Protein AF-0000000066380392 (afdb_homodimer)

Radius of gyration: 24.19 Å; Cα contacts (8 Å, |Δi|>4): 1155; chains: 2; bounding box: 55×66×69 Å

Foldseek 3Di:
DDLVLLQLLLLQQVQQALCRSCVVVVHDSVVSVVSPVVVCVVVVHHQWDQDPVGIHGDPVNVVVNVVSVVVNLVVVLVCLQPPDPVPPDLEAEEEEADDQCVVVLVVVLCVVCVVRDHYYYHHFFQLVLLVCQLSNVHFKYKDKDKPVQNVVSVVSCVVSQKDKFFQDWFFKKKKAFCPAPCVPDQEAEPVVQAQAAAEFEDHDPPDDPSRGQADDDCPRYVHYHYHHDVVVVLVDRNPGGYMGMHRQPHDPVPHDRMDMHGYDDDIGMTIIMMHHHPDDDDPSRVSSSVSVNVVVVVVVVD/DDLVLLQLLLLQQVQQALCRSCVVVVHDSVVSVVSPVVVCVVVVHHQWDQDPVGIHGDPVNVVVNVVSVVVNLVVVLVCLQPPDPVPPDLEAEEEEADDQCVVVLVVVLCVVCVVRDHYYYHHFFQLVLLVCQLSNVHFKYKDKDKPVQNVVSVVSCVVSQKDKFFQDWFFKKKKAFCPAPCVPDQEAEPVVQAQAAEEFEDHDPPDDPSRGQADDDCPRYVHYHYHHDVVVVLVDRNPGGYMGMDRQPHDPVPHDRMDMHGYDDDIGMTIIMMHHHPDDDDPSRVSSSVSVNVVVVVVVVD

Structure (mmCIF, N/CA/C/O backbone):
data_AF-0000000066380392-model_v1
#
loop_
_entity.id
_entity.type
_entity.pdbx_description
1 polymer 'Regulatory function on capsule expression in group B streptococci'
#
loop_
_atom_site.group_PDB
_atom_site.id
_atom_site.type_symbol
_atom_site.label_atom_id
_atom_site.label_alt_id
_atom_site.label_comp_id
_atom_site.label_asym_id
_atom_site.label_entity_id
_atom_site.label_seq_id
_atom_site.pdbx_PDB_ins_code
_atom_site.Cartn_x
_atom_site.Cartn_y
_atom_site.Cartn_z
_atom_site.occupancy
_atom_site.B_iso_or_equiv
_atom_site.auth_seq_id
_atom_site.auth_comp_id
_atom_site.auth_asym_id
_atom_site.auth_atom_id
_atom_site.pdbx_PDB_model_num
ATOM 1 N N . MET A 1 1 ? -0.969 5.496 35.406 1 76.62 1 MET A N 1
ATOM 2 C CA . MET A 1 1 ? -0.869 5.352 33.969 1 76.62 1 MET A CA 1
ATOM 3 C C . MET A 1 1 ? -2.059 4.574 33.406 1 76.62 1 MET A C 1
ATOM 5 O O . MET A 1 1 ? -2.447 3.547 33.969 1 76.62 1 MET A O 1
ATOM 9 N N . ASN A 1 2 ? -2.709 5.156 32.469 1 79.69 2 ASN A N 1
ATOM 10 C CA . ASN A 1 2 ? -3.84 4.488 31.828 1 79.69 2 ASN A CA 1
ATOM 11 C C . ASN A 1 2 ? -3.801 4.645 30.312 1 79.69 2 ASN A C 1
ATOM 13 O O . ASN A 1 2 ? -2.926 5.328 29.781 1 79.69 2 ASN A O 1
ATOM 17 N N . ILE A 1 3 ? -4.797 3.906 29.625 1 81.25 3 ILE A N 1
ATOM 18 C CA . ILE A 1 3 ? -4.773 3.836 28.172 1 81.25 3 ILE A CA 1
ATOM 19 C C . ILE A 1 3 ? -5.02 5.223 27.578 1 81.25 3 ILE A C 1
ATOM 21 O O . ILE A 1 3 ? -4.461 5.57 26.531 1 81.25 3 ILE A O 1
ATOM 25 N N . GLN A 1 4 ? -5.75 6.039 28.266 1 82.69 4 GLN A N 1
ATOM 26 C CA . GLN A 1 4 ? -6.059 7.379 27.781 1 82.69 4 GLN A CA 1
ATOM 27 C C . GLN A 1 4 ? -4.816 8.266 27.797 1 82.69 4 GLN A C 1
ATOM 29 O O . GLN A 1 4 ? -4.609 9.062 26.875 1 82.69 4 GLN A O 1
ATOM 34 N N . GLN A 1 5 ? -4.098 8.164 28.797 1 86.25 5 GLN A N 1
ATOM 35 C CA . GLN A 1 5 ? -2.85 8.914 28.875 1 86.25 5 GLN A CA 1
ATOM 36 C C . GLN A 1 5 ? -1.897 8.523 27.75 1 86.25 5 GLN A C 1
ATOM 38 O O . GLN A 1 5 ? -1.245 9.383 27.156 1 86.25 5 GLN A O 1
ATOM 43 N N . LEU A 1 6 ? -1.85 7.246 27.469 1 86.44 6 LEU A N 1
ATOM 44 C CA . LEU A 1 6 ? -1.006 6.773 26.375 1 86.44 6 LEU A CA 1
ATOM 45 C C . LEU A 1 6 ? -1.493 7.316 25.031 1 86.44 6 LEU A C 1
ATOM 47 O O . LEU A 1 6 ? -0.686 7.711 24.188 1 86.44 6 LEU A O 1
ATOM 51 N N . ARG A 1 7 ? -2.744 7.387 24.922 1 85.25 7 ARG A N 1
ATOM 52 C CA . ARG A 1 7 ? -3.33 7.957 23.719 1 85.25 7 ARG A CA 1
ATOM 53 C C . ARG A 1 7 ? -2.967 9.43 23.578 1 85.25 7 ARG A C 1
ATOM 55 O O . ARG A 1 7 ? -2.709 9.914 22.469 1 85.25 7 ARG A O 1
ATOM 62 N N . TYR A 1 8 ? -2.949 10.109 24.688 1 86.12 8 TYR A N 1
ATOM 63 C CA . TYR A 1 8 ? -2.584 11.516 24.672 1 86.12 8 TYR A CA 1
ATOM 64 C C . TYR A 1 8 ? -1.138 11.703 24.234 1 86.12 8 TYR A C 1
ATOM 66 O O . TYR A 1 8 ? -0.84 12.57 23.406 1 86.12 8 TYR A O 1
ATOM 74 N N . VAL A 1 9 ? -0.318 10.906 24.766 1 88 9 VAL A N 1
ATOM 75 C CA . VAL A 1 9 ? 1.1 10.977 24.422 1 88 9 VAL A CA 1
ATOM 76 C C . VAL A 1 9 ? 1.284 10.742 22.922 1 88 9 VAL A C 1
ATOM 78 O O . VAL A 1 9 ? 2.008 11.484 22.266 1 88 9 VAL A O 1
ATOM 81 N N . VAL A 1 10 ? 0.621 9.742 22.469 1 84.25 10 VAL A N 1
ATOM 82 C CA . VAL A 1 10 ? 0.724 9.406 21.062 1 84.25 10 VAL A CA 1
ATOM 83 C C . VAL A 1 10 ? 0.175 10.555 20.219 1 84.25 10 VAL A C 1
ATOM 85 O O . VAL A 1 10 ? 0.784 10.945 19.219 1 84.25 10 VAL A O 1
ATOM 88 N N . ALA A 1 11 ? -0.889 11.141 20.625 1 82.81 11 ALA A N 1
ATOM 89 C CA . ALA A 1 11 ? -1.524 12.242 19.891 1 82.81 11 ALA A CA 1
ATOM 90 C C . ALA A 1 11 ? -0.628 13.477 19.875 1 82.81 11 ALA A C 1
ATOM 92 O O . ALA A 1 11 ? -0.5 14.133 18.828 1 82.81 11 ALA A O 1
ATOM 93 N N . ILE A 1 12 ? -0.053 13.766 20.969 1 84.88 12 ILE A N 1
ATOM 94 C CA . ILE A 1 12 ? 0.811 14.938 21.062 1 84.88 12 ILE A CA 1
ATOM 95 C C . ILE A 1 12 ? 2.037 14.75 20.172 1 84.88 12 ILE A C 1
ATOM 97 O O . ILE A 1 12 ? 2.426 15.672 19.453 1 84.88 12 ILE A O 1
ATOM 101 N N . ALA A 1 13 ? 2.559 13.602 20.312 1 80.75 13 ALA A N 1
ATOM 102 C CA . ALA A 1 13 ? 3.75 13.305 19.516 1 80.75 13 ALA A CA 1
ATOM 103 C C . ALA A 1 13 ? 3.465 13.422 18.031 1 80.75 13 ALA A C 1
ATOM 105 O O . ALA A 1 13 ? 4.328 13.852 17.25 1 80.75 13 ALA A O 1
ATOM 106 N N . ASN A 1 14 ? 2.275 13.086 17.734 1 73.06 14 ASN A N 1
ATOM 107 C CA . ASN A 1 14 ? 1.885 13.07 16.328 1 73.06 14 ASN A CA 1
ATOM 108 C C . ASN A 1 14 ? 1.446 14.445 15.852 1 73.06 14 ASN A C 1
ATOM 110 O O . ASN A 1 14 ? 1.379 14.703 14.648 1 73.06 14 ASN A O 1
ATOM 114 N N . SER A 1 15 ? 1.011 15.328 16.641 1 69.19 15 SER A N 1
ATOM 115 C CA . SER A 1 15 ? 0.447 16.625 16.297 1 69.19 15 SER A CA 1
ATOM 116 C C . SER A 1 15 ? 1.488 17.734 16.422 1 69.19 15 SER A C 1
ATOM 118 O O . SER A 1 15 ? 1.36 18.781 15.797 1 69.19 15 SER A O 1
ATOM 120 N N . GLY A 1 16 ? 2.539 17.547 17.203 1 67.69 16 GLY A N 1
ATOM 121 C CA . GLY A 1 16 ? 3.602 18.531 17.406 1 67.69 16 GLY A CA 1
ATOM 122 C C . GLY A 1 16 ? 3.314 19.5 18.531 1 67.69 16 GLY A C 1
ATOM 123 O O . GLY A 1 16 ? 4.23 20.141 19.062 1 67.69 16 GLY A O 1
ATOM 124 N N . THR A 1 17 ? 1.992 19.781 18.672 1 76.31 17 THR A N 1
ATOM 125 C CA . THR A 1 17 ? 1.668 20.672 19.781 1 76.31 17 THR A CA 1
ATOM 126 C C . THR A 1 17 ? 0.562 20.078 20.641 1 76.31 17 THR A C 1
ATOM 128 O O . THR A 1 17 ? -0.209 19.234 20.172 1 76.31 17 THR A O 1
ATOM 131 N N . PHE A 1 18 ? 0.512 20.516 21.922 1 84.69 18 PHE A N 1
ATOM 132 C CA . PHE A 1 18 ? -0.534 20.078 22.844 1 84.69 18 PHE A CA 1
ATOM 133 C C . PHE A 1 18 ? -1.902 20.562 22.359 1 84.69 18 PHE A C 1
ATOM 135 O O . PHE A 1 18 ? -2.893 19.828 22.484 1 84.69 18 PHE A O 1
ATOM 142 N N . ARG A 1 19 ? -1.872 21.672 21.797 1 80.75 19 ARG A N 1
ATOM 143 C CA . ARG A 1 19 ? -3.129 22.25 21.328 1 80.75 19 ARG A CA 1
ATOM 144 C C . ARG A 1 19 ? -3.723 21.406 20.203 1 80.75 19 ARG A C 1
ATOM 146 O O . ARG A 1 19 ? -4.898 21.031 20.25 1 80.75 19 ARG A O 1
ATOM 153 N N . GLU A 1 20 ? -2.943 21.156 19.266 1 77 20 GLU A N 1
ATOM 154 C CA . GLU A 1 20 ? -3.404 20.375 18.125 1 77 20 GLU A CA 1
ATOM 155 C C . GLU A 1 20 ? -3.83 18.984 18.562 1 77 20 GLU A C 1
ATOM 157 O O . GLU A 1 20 ? -4.824 18.438 18.062 1 77 20 GLU A O 1
ATOM 162 N N . ALA A 1 21 ? -3.055 18.438 19.406 1 81.56 21 ALA A N 1
ATOM 163 C CA . ALA A 1 21 ? -3.395 17.109 19.922 1 81.56 21 ALA A CA 1
ATOM 164 C C . ALA A 1 21 ? -4.73 17.141 20.656 1 81.56 21 ALA A C 1
ATOM 166 O O . ALA A 1 21 ? -5.559 16.234 20.484 1 81.56 21 ALA A O 1
ATOM 167 N N . ALA A 1 22 ? -4.969 18.125 21.422 1 85 22 ALA A N 1
ATOM 168 C CA . ALA A 1 22 ? -6.219 18.25 22.172 1 85 22 ALA A CA 1
ATOM 169 C C . ALA A 1 22 ? -7.414 18.359 21.234 1 85 22 ALA A C 1
ATOM 171 O O . ALA A 1 22 ? -8.445 17.719 21.469 1 85 22 ALA A O 1
ATOM 172 N N . GLU A 1 23 ? -7.227 19.094 20.234 1 77.06 23 GLU A N 1
ATOM 173 C CA . GLU A 1 23 ? -8.273 19.25 19.219 1 77.06 23 GLU A CA 1
ATOM 174 C C . GLU A 1 23 ? -8.594 17.922 18.562 1 77.06 23 GLU A C 1
ATOM 176 O O . GLU A 1 23 ? -9.766 17.562 18.406 1 77.06 23 GLU A O 1
ATOM 181 N N . LYS A 1 24 ? -7.59 17.219 18.312 1 72 24 LYS A N 1
ATOM 182 C CA . LYS A 1 24 ? -7.758 15.945 17.641 1 72 24 LYS A CA 1
ATOM 183 C C . LYS A 1 24 ? -8.414 14.914 18.562 1 72 24 LYS A C 1
ATOM 185 O O . LYS A 1 24 ? -9.18 14.062 18.094 1 72 24 LYS A O 1
ATOM 190 N N . MET A 1 25 ? -8.109 15 19.781 1 79.06 25 MET A N 1
ATOM 191 C CA . MET A 1 25 ? -8.602 14.047 20.766 1 79.06 25 MET A CA 1
ATOM 192 C C . MET A 1 25 ? -9.93 14.508 21.344 1 79.06 25 MET A C 1
ATOM 194 O O . MET A 1 25 ? -10.531 13.805 22.172 1 79.06 25 MET A O 1
ATOM 198 N N . TYR A 1 26 ? -10.383 15.656 20.906 1 77.88 26 TYR A N 1
ATOM 199 C CA . TYR A 1 26 ? -11.641 16.25 21.359 1 77.88 26 TYR A CA 1
ATOM 200 C C . TYR A 1 26 ? -11.641 16.438 22.875 1 77.88 26 TYR A C 1
ATOM 202 O O . TYR A 1 26 ? -12.602 16.078 23.562 1 77.88 26 TYR A O 1
ATOM 210 N N . VAL A 1 27 ? -10.523 16.969 23.391 1 82.56 27 VAL A N 1
ATOM 211 C CA . VAL A 1 27 ? -10.391 17.328 24.797 1 82.56 27 VAL A CA 1
ATOM 212 C C . VAL A 1 27 ? -9.805 18.719 24.922 1 82.56 27 VAL A C 1
ATOM 214 O O . VAL A 1 27 ? -9.336 19.297 23.938 1 82.56 27 VAL A O 1
ATOM 217 N N . SER A 1 28 ? -9.984 19.328 26.062 1 86.5 28 SER A N 1
ATOM 218 C CA . SER A 1 28 ? -9.359 20.625 26.281 1 86.5 28 SER A CA 1
ATOM 219 C C . SER A 1 28 ? -7.852 20.5 26.438 1 86.5 28 SER A C 1
ATOM 221 O O . SER A 1 28 ? -7.355 19.484 26.953 1 86.5 28 SER A O 1
ATOM 223 N N . GLN A 1 29 ? -7.195 21.516 25.906 1 89.25 29 GLN A N 1
ATOM 224 C CA . GLN A 1 29 ? -5.738 21.5 26 1 89.25 29 GLN A CA 1
ATOM 225 C C . GLN A 1 29 ? -5.273 21.406 27.453 1 89.25 29 GLN A C 1
ATOM 227 O O . GLN A 1 29 ? -4.363 20.641 27.766 1 89.25 29 GLN A O 1
ATOM 232 N N . PRO A 1 30 ? -5.898 22.109 28.422 1 90.44 30 PRO A N 1
ATOM 233 C CA . PRO A 1 30 ? -5.469 21.953 29.812 1 90.44 30 PRO A CA 1
ATOM 234 C C . PRO A 1 30 ? -5.645 20.531 30.328 1 90.44 30 PRO A C 1
ATOM 236 O O . PRO A 1 30 ? -4.781 20.016 31.047 1 90.44 30 PRO A O 1
ATOM 239 N N . SER A 1 31 ? -6.719 19.938 30 1 87.56 31 SER A N 1
ATOM 240 C CA . SER A 1 31 ? -6.969 18.562 30.422 1 87.56 31 SER A CA 1
ATOM 241 C C . SER A 1 31 ? -5.891 17.625 29.891 1 87.56 31 SER A C 1
ATOM 243 O O . SER A 1 31 ? -5.391 16.766 30.641 1 87.56 31 SER A O 1
ATOM 245 N N . LEU A 1 32 ? -5.574 17.766 28.625 1 91.94 32 LEU A N 1
ATOM 246 C CA . LEU A 1 32 ? -4.531 16.953 28 1 91.94 32 LEU A CA 1
ATOM 247 C C . LEU A 1 32 ? -3.18 17.203 28.656 1 91.94 32 LEU A C 1
ATOM 249 O O . LEU A 1 32 ? -2.432 16.266 28.938 1 91.94 32 LEU A O 1
ATOM 253 N N . SER A 1 33 ? -2.896 18.484 28.922 1 91.88 33 SER A N 1
ATOM 254 C CA . SER A 1 33 ? -1.626 18.875 29.516 1 91.88 33 SER A CA 1
ATOM 255 C C . SER A 1 33 ? -1.473 18.312 30.922 1 91.88 33 SER A C 1
ATOM 257 O O . SER A 1 33 ? -0.412 17.781 31.281 1 91.88 33 SER A O 1
ATOM 259 N N . ILE A 1 34 ? -2.529 18.406 31.688 1 90.94 34 ILE A N 1
ATOM 260 C CA . ILE A 1 34 ? -2.514 17.891 33.062 1 90.94 34 ILE A CA 1
ATOM 261 C C . ILE A 1 34 ? -2.322 16.375 33.062 1 90.94 34 ILE A C 1
ATOM 263 O O . ILE A 1 34 ? -1.544 15.844 33.844 1 90.94 34 ILE A O 1
ATOM 267 N N . SER A 1 35 ? -3.018 15.773 32.188 1 91.19 35 SER A N 1
ATOM 268 C CA . SER A 1 35 ? -2.939 14.32 32.062 1 91.19 35 SER A CA 1
ATOM 269 C C . SER A 1 35 ? -1.518 13.867 31.766 1 91.19 35 SER A C 1
ATOM 271 O O . SER A 1 35 ? -1.017 12.914 32.375 1 91.19 35 SER A O 1
ATOM 273 N N . VAL A 1 36 ? -0.893 14.531 30.859 1 92.25 36 VAL A N 1
ATOM 274 C CA . VAL A 1 36 ? 0.464 14.18 30.453 1 92.25 36 VAL A CA 1
ATOM 275 C C . VAL A 1 36 ? 1.441 14.508 31.578 1 92.25 36 VAL A C 1
ATOM 277 O O . VAL A 1 36 ? 2.379 13.75 31.828 1 92.25 36 VAL A O 1
ATOM 280 N N . ARG A 1 37 ? 1.23 15.609 32.188 1 92.25 37 ARG A N 1
ATOM 281 C CA . ARG A 1 37 ? 2.064 15.992 33.312 1 92.25 37 ARG A CA 1
ATOM 282 C C . ARG A 1 37 ? 1.986 14.953 34.438 1 92.25 37 ARG A C 1
ATOM 284 O O . ARG A 1 37 ? 3.006 14.578 35.031 1 92.25 37 ARG A O 1
ATOM 291 N N . ASP A 1 38 ? 0.803 14.57 34.719 1 88.94 38 ASP A N 1
ATOM 292 C CA . ASP A 1 38 ? 0.607 13.555 35.75 1 88.94 38 ASP A CA 1
ATOM 293 C C . ASP A 1 38 ? 1.316 12.258 35.375 1 88.94 38 ASP A C 1
ATOM 295 O O . ASP A 1 38 ? 1.911 11.594 36.219 1 88.94 38 ASP A O 1
ATOM 299 N N . LEU A 1 39 ? 1.171 11.891 34.125 1 91.19 39 LEU A N 1
ATOM 300 C CA . LEU A 1 39 ? 1.844 10.688 33.625 1 91.19 39 LEU A CA 1
ATOM 301 C C . LEU A 1 39 ? 3.355 10.812 33.781 1 91.19 39 LEU A C 1
ATOM 303 O O . LEU A 1 39 ? 4.016 9.891 34.25 1 91.19 39 LEU A O 1
ATOM 307 N N . GLU A 1 40 ? 3.91 11.953 33.375 1 92.5 40 GLU A N 1
ATOM 308 C CA . GLU A 1 40 ? 5.348 12.195 33.5 1 92.5 40 GLU A CA 1
ATOM 309 C C . GLU A 1 40 ? 5.801 12.148 34.938 1 92.5 40 GLU A C 1
ATOM 311 O O . GLU A 1 40 ? 6.875 11.633 35.25 1 92.5 40 GLU A O 1
ATOM 316 N N . LYS A 1 41 ? 4.996 12.656 35.812 1 89.19 41 LYS A N 1
ATOM 317 C CA . LYS A 1 41 ? 5.285 12.609 37.25 1 89.19 41 LYS A CA 1
ATOM 318 C C . LYS A 1 41 ? 5.328 11.172 37.75 1 89.19 41 LYS A C 1
ATOM 320 O O . LYS A 1 41 ? 6.227 10.805 38.5 1 89.19 41 LYS A O 1
ATOM 325 N N . GLU A 1 42 ? 4.348 10.469 37.344 1 87.62 42 GLU A N 1
ATOM 326 C CA . GLU A 1 42 ? 4.289 9.062 37.75 1 87.62 42 GLU A CA 1
ATOM 327 C C . GLU A 1 42 ? 5.512 8.297 37.25 1 87.62 42 GLU A C 1
ATOM 329 O O . GLU A 1 42 ? 6.055 7.449 37.938 1 87.62 42 GLU A O 1
ATOM 334 N N . LEU A 1 43 ? 5.918 8.555 36.031 1 87.12 43 LEU A N 1
ATOM 335 C CA . LEU A 1 43 ? 7.012 7.848 35.375 1 87.12 43 LEU A CA 1
ATOM 336 C C . LEU A 1 43 ? 8.359 8.32 35.906 1 87.12 43 LEU A C 1
ATOM 338 O O . LEU A 1 43 ? 9.352 7.59 35.844 1 87.12 43 LEU A O 1
ATOM 342 N N . GLY A 1 44 ? 8.406 9.57 36.344 1 88.81 44 GLY A N 1
ATOM 343 C CA . GLY A 1 44 ? 9.641 10.133 36.875 1 88.81 44 GLY A CA 1
ATOM 344 C C . GLY A 1 44 ? 10.547 10.703 35.812 1 88.81 44 GLY A C 1
ATOM 345 O O . GLY A 1 44 ? 11.734 10.93 36.062 1 88.81 44 GLY A O 1
ATOM 346 N N . PHE A 1 45 ? 10.039 10.75 34.625 1 88.44 45 PHE A N 1
ATOM 347 C CA . PHE A 1 45 ? 10.789 11.391 33.531 1 88.44 45 PHE A CA 1
ATOM 348 C C . PHE A 1 45 ? 9.852 12.148 32.594 1 88.44 45 PHE A C 1
ATOM 350 O O . PHE A 1 45 ? 8.641 11.914 32.625 1 88.44 45 PHE A O 1
ATOM 357 N N . LYS A 1 46 ? 10.438 13.07 31.828 1 92.25 46 LYS A N 1
ATOM 358 C CA . LYS A 1 46 ? 9.672 13.867 30.875 1 92.25 46 LYS A CA 1
ATOM 359 C C . LYS A 1 46 ? 9.57 13.156 29.531 1 92.25 46 LYS A C 1
ATOM 361 O O . LYS A 1 46 ? 10.586 12.703 28.984 1 92.25 46 LYS A O 1
ATOM 366 N N . ILE A 1 47 ? 8.359 13.078 29.094 1 91.25 47 ILE A N 1
ATOM 367 C CA . ILE A 1 47 ? 8.133 12.5 27.766 1 91.25 47 ILE A CA 1
ATOM 368 C C . ILE A 1 47 ? 8.367 13.562 26.688 1 91.25 47 ILE A C 1
ATOM 370 O O . ILE A 1 47 ? 8.961 13.273 25.656 1 91.25 47 ILE A O 1
ATOM 374 N N . PHE A 1 48 ? 7.934 14.758 26.984 1 90.56 48 PHE A N 1
ATOM 375 C CA . PHE A 1 48 ? 7.988 15.836 26.016 1 90.56 48 PHE A CA 1
ATOM 376 C C . PHE A 1 48 ? 8.844 16.984 26.531 1 90.56 48 PHE A C 1
ATOM 378 O O . PHE A 1 48 ? 8.898 17.234 27.734 1 90.56 48 PHE A O 1
ATOM 385 N N . ARG A 1 49 ? 9.562 17.531 25.547 1 87 49 ARG A N 1
ATOM 386 C CA . ARG A 1 49 ? 10.203 18.828 25.766 1 87 49 ARG A CA 1
ATOM 387 C C . ARG A 1 49 ? 9.469 19.938 25 1 87 49 ARG A C 1
ATOM 389 O O . ARG A 1 49 ? 9.172 19.781 23.812 1 87 49 ARG A O 1
ATOM 396 N N . ARG A 1 50 ? 9.078 20.906 25.766 1 79.31 50 ARG A N 1
ATOM 397 C CA . ARG A 1 50 ? 8.328 22 25.156 1 79.31 50 ARG A CA 1
ATOM 398 C C . ARG A 1 50 ? 9.25 23.188 24.828 1 79.31 50 ARG A C 1
ATOM 400 O O . ARG A 1 50 ? 10.062 23.578 25.672 1 79.31 50 ARG A O 1
ATOM 407 N N . THR A 1 51 ? 9.328 23.484 23.562 1 75.44 51 THR A N 1
ATOM 408 C CA . THR A 1 51 ? 10.086 24.641 23.094 1 75.44 51 THR A CA 1
ATOM 409 C C . THR A 1 51 ? 9.164 25.672 22.453 1 75.44 51 THR A C 1
ATOM 411 O O . THR A 1 51 ? 7.953 25.453 22.359 1 75.44 51 THR A O 1
ATOM 414 N N . SER A 1 52 ? 9.711 26.844 22.062 1 71 52 SER A N 1
ATOM 415 C CA . SER A 1 52 ? 8.945 27.875 21.359 1 71 52 SER A CA 1
ATOM 416 C C . SER A 1 52 ? 8.469 27.375 20 1 71 52 SER A C 1
ATOM 418 O O . SER A 1 52 ? 7.453 27.844 19.484 1 71 52 SER A O 1
ATOM 420 N N . SER A 1 53 ? 9.18 26.469 19.531 1 63.28 53 SER A N 1
ATOM 421 C CA . SER A 1 53 ? 8.891 26.016 18.172 1 63.28 53 SER A CA 1
ATOM 422 C C . SER A 1 53 ? 7.977 24.797 18.156 1 63.28 53 SER A C 1
ATOM 424 O O . SER A 1 53 ? 7.562 24.328 17.109 1 63.28 53 SER A O 1
ATOM 426 N N . GLY A 1 54 ? 7.648 24.359 19.359 1 73.44 54 GLY A N 1
ATOM 427 C CA . GLY A 1 54 ? 6.758 23.203 19.391 1 73.44 54 GLY A CA 1
ATOM 428 C C . GLY A 1 54 ? 7.117 22.203 20.484 1 73.44 54 GLY A C 1
ATOM 429 O O . GLY A 1 54 ? 7.852 22.531 21.422 1 73.44 54 GLY A O 1
ATOM 430 N N . THR A 1 55 ? 6.367 21.094 20.531 1 81.25 55 THR A N 1
ATOM 431 C CA . THR A 1 55 ? 6.551 20.016 21.5 1 81.25 55 THR A CA 1
ATOM 432 C C . THR A 1 55 ? 7.273 18.828 20.859 1 81.25 55 THR A C 1
ATOM 434 O O . THR A 1 55 ? 6.875 18.359 19.797 1 81.25 55 THR A O 1
ATOM 437 N N . PHE A 1 56 ? 8.445 18.453 21.516 1 79.94 56 PHE A N 1
ATOM 438 C CA . PHE A 1 56 ? 9.25 17.375 20.984 1 79.94 56 PHE A CA 1
ATOM 439 C C . PHE A 1 56 ? 9.43 16.266 22.031 1 79.94 56 PHE A C 1
ATOM 441 O O . PHE A 1 56 ? 9.43 16.531 23.234 1 79.94 56 PHE A O 1
ATOM 448 N N . LEU A 1 57 ? 9.539 15.062 21.5 1 83.19 57 LEU A N 1
ATOM 449 C CA . LEU A 1 57 ? 9.828 13.938 22.375 1 83.19 57 LEU A CA 1
ATOM 450 C C . LEU A 1 57 ? 11.258 14.016 22.906 1 83.19 57 LEU A C 1
ATOM 452 O O . LEU A 1 57 ? 12.18 14.367 22.172 1 83.19 57 LEU A O 1
ATOM 456 N N . THR A 1 58 ? 11.383 13.766 24.203 1 83.06 58 THR A N 1
ATOM 457 C CA . THR A 1 58 ? 12.711 13.539 24.75 1 83.06 58 THR A CA 1
ATOM 458 C C . THR A 1 58 ? 13.258 12.188 24.297 1 83.06 58 THR A C 1
ATOM 460 O O . THR A 1 58 ? 12.555 11.414 23.641 1 83.06 58 THR A O 1
ATOM 463 N N . ARG A 1 59 ? 14.516 11.93 24.578 1 75.5 59 ARG A N 1
ATOM 464 C CA . ARG A 1 59 ? 15.102 10.641 24.234 1 75.5 59 ARG A CA 1
ATOM 465 C C . ARG A 1 59 ? 14.32 9.492 24.844 1 75.5 59 ARG A C 1
ATOM 467 O O . ARG A 1 59 ? 13.969 8.531 24.156 1 75.5 59 ARG A O 1
ATOM 474 N N . ARG A 1 60 ? 14.133 9.562 26.141 1 79.19 60 ARG A N 1
ATOM 475 C CA . ARG A 1 60 ? 13.344 8.547 26.844 1 79.19 60 ARG A CA 1
ATOM 476 C C . ARG A 1 60 ? 11.891 8.57 26.391 1 79.19 60 ARG A C 1
ATOM 478 O O . ARG A 1 60 ? 11.227 7.535 26.359 1 79.19 60 ARG A O 1
ATOM 485 N N . GLY A 1 61 ? 11.461 9.812 26.062 1 84.88 61 GLY A N 1
ATOM 486 C CA . GLY A 1 61 ? 10.117 9.961 25.531 1 84.88 61 GLY A CA 1
ATOM 487 C C . GLY A 1 61 ? 9.891 9.195 24.25 1 84.88 61 GLY A C 1
ATOM 488 O O . GLY A 1 61 ? 8.812 8.641 24.031 1 84.88 61 GLY A O 1
ATOM 489 N N . MET A 1 62 ? 10.93 9.172 23.484 1 80.19 62 MET A N 1
ATOM 490 C CA . MET A 1 62 ? 10.844 8.461 22.219 1 80.19 62 MET A CA 1
ATOM 491 C C . MET A 1 62 ? 10.656 6.961 22.453 1 80.19 62 MET A C 1
ATOM 493 O O . MET A 1 62 ? 9.836 6.324 21.797 1 80.19 62 MET A O 1
ATOM 497 N N . GLU A 1 63 ? 11.398 6.441 23.312 1 76.81 63 GLU A N 1
ATOM 498 C CA . GLU A 1 63 ? 11.258 5.031 23.672 1 76.81 63 GLU A CA 1
ATOM 499 C C . GLU A 1 63 ? 9.867 4.738 24.234 1 76.81 63 GLU A C 1
ATOM 501 O O . GLU A 1 63 ? 9.258 3.73 23.875 1 76.81 63 GLU A O 1
ATOM 506 N N . PHE A 1 64 ? 9.508 5.652 25.141 1 81 64 PHE A N 1
ATOM 507 C CA . PHE A 1 64 ? 8.188 5.508 25.75 1 81 64 PHE A CA 1
ATOM 508 C C . PHE A 1 64 ? 7.094 5.57 24.688 1 81 64 PHE A C 1
ATOM 510 O O . PHE A 1 64 ? 6.164 4.762 24.703 1 81 64 PHE A O 1
ATOM 517 N N . TYR A 1 65 ? 7.238 6.496 23.781 1 84.88 65 TYR A N 1
ATOM 518 C CA . TYR A 1 65 ? 6.27 6.711 22.719 1 84.88 65 TYR A CA 1
ATOM 519 C C . TYR A 1 65 ? 6.113 5.457 21.859 1 84.88 65 TYR A C 1
ATOM 521 O O . TYR A 1 65 ? 4.992 5.055 21.547 1 84.88 65 TYR A O 1
ATOM 529 N N . GLU A 1 66 ? 7.168 4.816 21.594 1 76.44 66 GLU A N 1
ATOM 530 C CA . GLU A 1 66 ? 7.137 3.621 20.766 1 76.44 66 GLU A CA 1
ATOM 531 C C . GLU A 1 66 ? 6.355 2.496 21.438 1 76.44 66 GLU A C 1
ATOM 533 O O . GLU A 1 66 ? 5.535 1.832 20.797 1 76.44 66 GLU A O 1
ATOM 538 N N . LYS A 1 67 ? 6.645 2.383 22.641 1 78.5 67 LYS A N 1
ATOM 539 C CA . LYS A 1 67 ? 5.938 1.351 23.406 1 78.5 67 LYS A CA 1
ATOM 540 C C . LYS A 1 67 ? 4.469 1.72 23.594 1 78.5 67 LYS A C 1
ATOM 542 O O . LYS A 1 67 ? 3.594 0.855 23.531 1 78.5 67 LYS A O 1
ATOM 547 N N . ALA A 1 68 ? 4.246 3.035 23.891 1 80.88 68 ALA A N 1
ATOM 548 C CA . ALA A 1 68 ? 2.877 3.512 24.047 1 80.88 68 ALA A CA 1
ATOM 549 C C . ALA A 1 68 ? 2.059 3.275 22.781 1 80.88 68 ALA A C 1
ATOM 551 O O . ALA A 1 68 ? 0.902 2.852 22.859 1 80.88 68 ALA A O 1
ATOM 552 N N . GLN A 1 69 ? 2.688 3.492 21.734 1 81.19 69 GLN A N 1
ATOM 553 C CA . GLN A 1 69 ? 2.027 3.291 20.453 1 81.19 69 GLN A CA 1
ATOM 554 C C . GLN A 1 69 ? 1.584 1.842 20.281 1 81.19 69 GLN A C 1
ATOM 556 O O . GLN A 1 69 ? 0.465 1.577 19.828 1 81.19 69 GLN A O 1
ATOM 561 N N . GLU A 1 70 ? 2.422 0.971 20.594 1 75.44 70 GLU A N 1
ATOM 562 C CA . GLU A 1 70 ? 2.117 -0.453 20.5 1 75.44 70 GLU A CA 1
ATOM 563 C C . GLU A 1 70 ? 0.949 -0.834 21.406 1 75.44 70 GLU A C 1
ATOM 565 O O . GLU A 1 70 ? 0.061 -1.585 21 1 75.44 70 GLU A O 1
ATOM 570 N N . LEU A 1 71 ? 1.033 -0.314 22.594 1 74.25 71 LEU A N 1
ATOM 571 C CA . LEU A 1 71 ? -0.011 -0.627 23.562 1 74.25 71 LEU A CA 1
ATOM 572 C C . LEU A 1 71 ? -1.352 -0.048 23.125 1 74.25 71 LEU A C 1
ATOM 574 O O . LEU A 1 71 ? -2.387 -0.708 23.234 1 74.25 71 LEU A O 1
ATOM 578 N N . VAL A 1 72 ? -1.28 1.144 22.672 1 79.81 72 VAL A N 1
ATOM 579 C CA . VAL A 1 72 ? -2.504 1.793 22.219 1 79.81 72 VAL A CA 1
ATOM 580 C C . VAL A 1 72 ? -3.094 1.018 21.047 1 79.81 72 VAL A C 1
ATOM 582 O O . VAL A 1 72 ? -4.301 0.778 20.984 1 79.81 72 VAL A O 1
ATOM 585 N N . LYS A 1 73 ? -2.242 0.655 20.156 1 74.81 73 LYS A N 1
ATOM 586 C CA . LYS A 1 73 ? -2.678 -0.158 19.031 1 74.81 73 LYS A CA 1
ATOM 587 C C . LYS A 1 73 ? -3.35 -1.443 19.5 1 74.81 73 LYS A C 1
ATOM 589 O O . LYS A 1 73 ? -4.41 -1.816 19 1 74.81 73 LYS A O 1
ATOM 594 N N . GLY A 1 74 ? -2.717 -2.076 20.391 1 69.38 74 GLY A N 1
ATOM 595 C CA . GLY A 1 74 ? -3.281 -3.297 20.953 1 69.38 74 GLY A CA 1
ATOM 596 C C . GLY A 1 74 ? -4.641 -3.086 21.594 1 69.38 74 GLY A C 1
ATOM 597 O O . GLY A 1 74 ? -5.559 -3.885 21.391 1 69.38 74 GLY A O 1
ATOM 598 N N . PHE A 1 75 ? -4.691 -2.047 22.344 1 67.5 75 PHE A N 1
ATOM 599 C CA . PHE A 1 75 ? -5.961 -1.724 22.984 1 67.5 75 PHE A CA 1
ATOM 600 C C . PHE A 1 75 ? -7.035 -1.425 21.953 1 67.5 75 PHE A C 1
ATOM 602 O O . PHE A 1 75 ? -8.188 -1.831 22.109 1 67.5 75 PHE A O 1
ATOM 609 N N . ASP A 1 76 ? -6.707 -0.71 20.969 1 71.94 76 ASP A N 1
ATOM 610 C CA . ASP A 1 76 ? -7.668 -0.373 19.922 1 71.94 76 ASP A CA 1
ATOM 611 C C . ASP A 1 76 ? -8.164 -1.628 19.219 1 71.94 76 ASP A C 1
ATOM 613 O O . ASP A 1 76 ? -9.359 -1.745 18.906 1 71.94 76 ASP A O 1
ATOM 617 N N . ILE A 1 77 ? -7.27 -2.459 19.031 1 65.75 77 ILE A N 1
ATOM 618 C CA . ILE A 1 77 ? -7.648 -3.738 18.438 1 65.75 77 ILE A CA 1
ATOM 619 C C . ILE A 1 77 ? -8.648 -4.453 19.344 1 65.75 77 ILE A C 1
ATOM 621 O O . ILE A 1 77 ? -9.664 -4.973 18.875 1 65.75 77 ILE A O 1
ATOM 625 N N . PHE A 1 78 ? -8.312 -4.441 20.562 1 61.59 78 PHE A N 1
ATOM 626 C CA . PHE A 1 78 ? -9.188 -5.059 21.547 1 61.59 78 PHE A CA 1
ATOM 627 C C . PHE A 1 78 ? -10.562 -4.414 21.531 1 61.59 78 PHE A C 1
ATOM 629 O O . PHE A 1 78 ? -11.578 -5.109 21.531 1 61.59 78 PHE A O 1
ATOM 636 N N . GLN A 1 79 ? -10.562 -3.139 21.5 1 65.62 79 GLN A N 1
ATOM 637 C CA . GLN A 1 79 ? -11.82 -2.402 21.484 1 65.62 79 GLN A CA 1
ATOM 638 C C . GLN A 1 79 ? -12.602 -2.68 20.203 1 65.62 79 GLN A C 1
ATOM 640 O O . GLN A 1 79 ? -13.82 -2.848 20.234 1 65.62 79 GLN A O 1
ATOM 645 N N . ASN A 1 80 ? -12 -2.641 19.172 1 66.25 80 ASN A N 1
ATOM 646 C CA . ASN A 1 80 ? -12.648 -2.898 17.891 1 66.25 80 ASN A CA 1
ATOM 647 C C . ASN A 1 80 ? -13.289 -4.285 17.859 1 66.25 80 ASN A C 1
ATOM 649 O O . ASN A 1 80 ? -14.336 -4.473 17.234 1 66.25 80 ASN A O 1
ATOM 653 N N . GLN A 1 81 ? -12.547 -5.117 18.469 1 61.09 81 GLN A N 1
ATOM 654 C CA . GLN A 1 81 ? -13 -6.504 18.438 1 61.09 81 GLN A CA 1
ATOM 655 C C . GLN A 1 81 ? -14.156 -6.734 19.391 1 61.09 81 GLN A C 1
ATOM 657 O O . GLN A 1 81 ? -15.047 -7.547 19.125 1 61.09 81 GLN A O 1
ATOM 662 N N . TYR A 1 82 ? -14.055 -6.039 20.469 1 57.03 82 TYR A N 1
ATOM 663 C CA . TYR A 1 82 ? -14.977 -6.441 21.516 1 57.03 82 TYR A CA 1
ATOM 664 C C . TYR A 1 82 ? -15.914 -5.297 21.891 1 57.03 82 TYR A C 1
ATOM 666 O O . TYR A 1 82 ? -16.891 -5.496 22.625 1 57.03 82 TYR A O 1
ATOM 674 N N . ALA A 1 83 ? -15.477 -4.125 21.516 1 56.31 83 ALA A N 1
ATOM 675 C CA . ALA A 1 83 ? -16.359 -3.025 21.891 1 56.31 83 ALA A CA 1
ATOM 676 C C . ALA A 1 83 ? -17.641 -3.041 21.047 1 56.31 83 ALA A C 1
ATOM 678 O O . ALA A 1 83 ? -17.641 -3.527 19.922 1 56.31 83 ALA A O 1
ATOM 679 N N . ASN A 1 84 ? -18.781 -2.812 21.672 1 49.72 84 ASN A N 1
ATOM 680 C CA . ASN A 1 84 ? -20.109 -2.814 21.062 1 49.72 84 ASN A CA 1
ATOM 681 C C . ASN A 1 84 ? -20.141 -1.985 19.781 1 49.72 84 ASN A C 1
ATOM 683 O O . ASN A 1 84 ? -19.641 -0.863 19.75 1 49.72 84 ASN A O 1
ATOM 687 N N . PRO A 1 85 ? -20.453 -2.648 18.594 1 47.91 85 PRO A N 1
ATOM 688 C CA . PRO A 1 85 ? -20.672 -2.033 17.281 1 47.91 85 PRO A CA 1
ATOM 689 C C . PRO A 1 85 ? -21.516 -0.756 17.375 1 47.91 85 PRO A C 1
ATOM 691 O O . PRO A 1 85 ? -21.562 0.018 16.406 1 47.91 85 PRO A O 1
ATOM 694 N N . GLU A 1 86 ? -22.359 -0.728 18.375 1 44.88 86 GLU A N 1
ATOM 695 C CA . GLU A 1 86 ? -23.312 0.373 18.344 1 44.88 86 GLU A CA 1
ATOM 696 C C . GLU A 1 86 ? -22.609 1.724 18.344 1 44.88 86 GLU A C 1
ATOM 698 O O . GLU A 1 86 ? -23.234 2.76 18.109 1 44.88 86 GLU A O 1
ATOM 703 N N . GLU A 1 87 ? -21.484 1.711 18.938 1 47.84 87 GLU A N 1
ATOM 704 C CA . GLU A 1 87 ? -20.844 3.018 18.906 1 47.84 87 GLU A CA 1
ATOM 705 C C . GLU A 1 87 ? -20.281 3.328 17.531 1 47.84 87 GLU A C 1
ATOM 707 O O . GLU A 1 87 ? -19.484 2.557 16.984 1 47.84 87 GLU A O 1
ATOM 712 N N . GLU A 1 88 ? -21.172 3.91 16.734 1 48.94 88 GLU A N 1
ATOM 713 C CA . GLU A 1 88 ? -21 4.332 15.352 1 48.94 88 GLU A CA 1
ATOM 714 C C . GLU A 1 88 ? -19.562 4.711 15.055 1 48.94 88 GLU A C 1
ATOM 716 O O . GLU A 1 88 ? -18.984 5.574 15.727 1 48.94 88 GLU A O 1
ATOM 721 N N . LYS A 1 89 ? -18.859 3.693 14.594 1 59.81 89 LYS A N 1
ATOM 722 C CA . LYS A 1 89 ? -17.547 4.07 14.078 1 59.81 89 LYS A CA 1
ATOM 723 C C . LYS A 1 89 ? -17.656 5.234 13.094 1 59.81 89 LYS A C 1
ATOM 725 O O . LYS A 1 89 ? -18.516 5.23 12.211 1 59.81 89 LYS A O 1
ATOM 730 N N . ASP A 1 90 ? -17.016 6.312 13.391 1 77 90 ASP A N 1
ATOM 731 C CA . ASP A 1 90 ? -17.016 7.516 12.57 1 77 90 ASP A CA 1
ATOM 732 C C . ASP A 1 90 ? -16.406 7.242 11.195 1 77 90 ASP A C 1
ATOM 734 O O . ASP A 1 90 ? -16.672 7.953 10.234 1 77 90 ASP A O 1
ATOM 738 N N . GLU A 1 91 ? -15.828 5.996 11.07 1 88.5 91 GLU A N 1
ATOM 739 C CA . GLU A 1 91 ? -15.156 5.711 9.805 1 88.5 91 GLU A CA 1
ATOM 740 C C . GLU A 1 91 ? -15.531 4.328 9.281 1 88.5 91 GLU A C 1
ATOM 742 O O . GLU A 1 91 ? -15.555 3.355 10.039 1 88.5 91 GLU A O 1
ATOM 747 N N . PHE A 1 92 ? -16.031 4.227 8.07 1 94.94 92 PHE A N 1
ATOM 748 C CA . PHE A 1 92 ? -16.25 2.949 7.398 1 94.94 92 PHE A CA 1
ATOM 749 C C . PHE A 1 92 ? -15.008 2.506 6.652 1 94.94 92 PHE A C 1
ATOM 751 O O . PHE A 1 92 ? -14.523 3.215 5.766 1 94.94 92 PHE A O 1
ATOM 758 N N . SER A 1 93 ? -14.5 1.333 7.016 1 95.56 93 SER A N 1
ATOM 759 C CA . SER A 1 93 ? -13.234 0.869 6.465 1 95.56 93 SER A CA 1
ATOM 760 C C . SER A 1 93 ? -13.398 -0.46 5.734 1 95.56 93 SER A C 1
ATOM 762 O O . SER A 1 93 ? -14.07 -1.368 6.234 1 95.56 93 SER A O 1
ATOM 764 N N . VAL A 1 94 ? -12.828 -0.508 4.547 1 97.88 94 VAL A N 1
ATOM 765 C CA . VAL A 1 94 ? -12.781 -1.718 3.73 1 97.88 94 VAL A CA 1
ATOM 766 C C . VAL A 1 94 ? -11.328 -2.051 3.387 1 97.88 94 VAL A C 1
ATOM 768 O O . VAL A 1 94 ? -10.57 -1.178 2.965 1 97.88 94 VAL A O 1
ATOM 771 N N . ALA A 1 95 ? -10.945 -3.285 3.648 1 98.12 95 ALA A N 1
ATOM 772 C CA . ALA A 1 95 ? -9.656 -3.789 3.189 1 98.12 95 ALA A CA 1
ATOM 773 C C . ALA A 1 95 ? -9.805 -4.59 1.898 1 98.12 95 ALA A C 1
ATOM 775 O O . ALA A 1 95 ? -10.805 -5.281 1.704 1 98.12 95 ALA A O 1
ATOM 776 N N . SER A 1 96 ? -8.82 -4.453 1.03 1 98.38 96 SER A N 1
ATOM 777 C CA . SER A 1 96 ? -8.969 -5.125 -0.256 1 98.38 96 SER A CA 1
ATOM 778 C C . SER A 1 96 ? -7.617 -5.391 -0.908 1 98.38 96 SER A C 1
ATOM 780 O O . SER A 1 96 ? -6.641 -4.695 -0.623 1 98.38 96 SER A O 1
ATOM 782 N N . GLN A 1 97 ? -7.613 -6.477 -1.686 1 97.12 97 GLN A N 1
ATOM 783 C CA . GLN A 1 97 ? -6.562 -6.527 -2.695 1 97.12 97 GLN A CA 1
ATOM 784 C C . GLN A 1 97 ? -6.699 -5.379 -3.691 1 97.12 97 GLN A C 1
ATOM 786 O O . GLN A 1 97 ? -7.465 -4.441 -3.463 1 97.12 97 GLN A O 1
ATOM 791 N N . HIS A 1 98 ? -5.891 -5.348 -4.695 1 96.81 98 HIS A N 1
ATOM 792 C CA . HIS A 1 98 ? -5.84 -4.191 -5.586 1 96.81 98 HIS A CA 1
ATOM 793 C C . HIS A 1 98 ? -6.801 -4.355 -6.758 1 96.81 98 HIS A C 1
ATOM 795 O O . HIS A 1 98 ? -6.512 -5.098 -7.703 1 96.81 98 HIS A O 1
ATOM 801 N N . TYR A 1 99 ? -7.973 -3.648 -6.688 1 96.25 99 TYR A N 1
ATOM 802 C CA . TYR A 1 99 ? -8.977 -3.834 -7.73 1 96.25 99 TYR A CA 1
ATOM 803 C C . TYR A 1 99 ? -9.406 -2.496 -8.32 1 96.25 99 TYR A C 1
ATOM 805 O O . TYR A 1 99 ? -9.57 -1.514 -7.594 1 96.25 99 TYR A O 1
ATOM 813 N N . ASP A 1 100 ? -9.734 -2.543 -9.578 1 94 100 ASP A N 1
ATOM 814 C CA . ASP A 1 100 ? -10.156 -1.359 -10.32 1 94 100 ASP A CA 1
ATOM 815 C C . ASP A 1 100 ? -11.547 -0.906 -9.875 1 94 100 ASP A C 1
ATOM 817 O O . ASP A 1 100 ? -11.906 0.262 -10.039 1 94 100 ASP A O 1
ATOM 821 N N . PHE A 1 101 ? -12.289 -1.731 -9.328 1 95.75 101 PHE A N 1
ATOM 822 C CA . PHE A 1 101 ? -13.688 -1.405 -9.078 1 95.75 101 PHE A CA 1
ATOM 823 C C . PHE A 1 101 ? -13.852 -0.713 -7.73 1 95.75 101 PHE A C 1
ATOM 825 O O . PHE A 1 101 ? -14.953 -0.274 -7.383 1 95.75 101 PHE A O 1
ATOM 832 N N . LEU A 1 102 ? -12.828 -0.547 -6.938 1 97.44 102 LEU A N 1
ATOM 833 C CA . LEU A 1 102 ? -12.938 0.039 -5.605 1 97.44 102 LEU A CA 1
ATOM 834 C C . LEU A 1 102 ? -13.336 1.51 -5.691 1 97.44 102 LEU A C 1
ATOM 836 O O . LEU A 1 102 ? -14.258 1.95 -5 1 97.44 102 LEU A O 1
ATOM 840 N N . PRO A 1 103 ? -12.688 2.283 -6.609 1 97.12 103 PRO A N 1
ATOM 841 C CA . PRO A 1 103 ? -13.086 3.689 -6.684 1 97.12 103 PRO A CA 1
ATOM 842 C C . PRO A 1 103 ? -14.547 3.869 -7.102 1 97.12 103 PRO A C 1
ATOM 844 O O . PRO A 1 103 ? -15.312 4.555 -6.418 1 97.12 103 PRO A O 1
ATOM 847 N N . PRO A 1 104 ? -15.008 3.229 -8.148 1 96.81 104 PRO A N 1
ATOM 848 C CA . PRO A 1 104 ? -16.406 3.449 -8.516 1 96.81 104 PRO A CA 1
ATOM 849 C C . PRO A 1 104 ? -17.375 2.945 -7.449 1 96.81 104 PRO A C 1
ATOM 851 O O . PRO A 1 104 ? -18.453 3.533 -7.254 1 96.81 104 PRO A O 1
ATOM 854 N N . THR A 1 105 ? -17.078 1.913 -6.746 1 97.56 105 THR A N 1
ATOM 855 C CA . THR A 1 105 ? -18 1.378 -5.746 1 97.56 105 THR A CA 1
ATOM 856 C C . THR A 1 105 ? -18.047 2.283 -4.52 1 97.56 105 THR A C 1
ATOM 858 O O . THR A 1 105 ? -19.125 2.592 -4.016 1 97.56 105 THR A O 1
ATOM 861 N N . ILE A 1 106 ? -16.875 2.758 -4.016 1 98.19 106 ILE A N 1
ATOM 862 C CA . ILE A 1 106 ? -16.875 3.584 -2.814 1 98.19 106 ILE A CA 1
ATOM 863 C C . ILE A 1 106 ? -17.484 4.949 -3.119 1 98.19 106 ILE A C 1
ATOM 865 O O . ILE A 1 106 ? -18.141 5.547 -2.264 1 98.19 106 ILE A O 1
ATOM 869 N N . THR A 1 107 ? -17.25 5.473 -4.363 1 97.69 107 THR A N 1
ATOM 870 C CA . THR A 1 107 ? -17.828 6.766 -4.715 1 97.69 107 THR A CA 1
ATOM 871 C C . THR A 1 107 ? -19.344 6.656 -4.898 1 97.69 107 THR A C 1
ATOM 873 O O . THR A 1 107 ? -20.094 7.543 -4.48 1 97.69 107 THR A O 1
ATOM 876 N N . ALA A 1 108 ? -19.812 5.57 -5.508 1 97.56 108 ALA A N 1
ATOM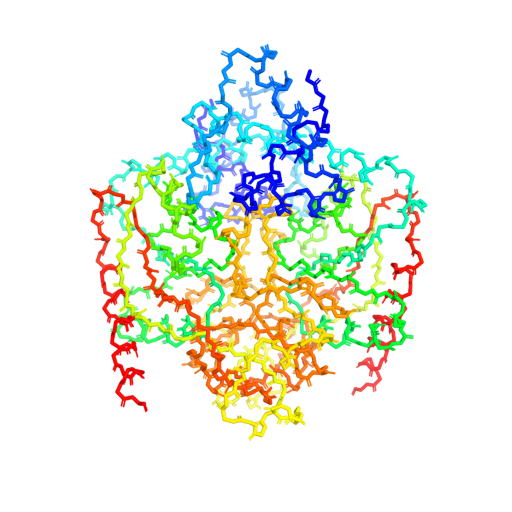 877 C CA . ALA A 1 108 ? -21.25 5.328 -5.613 1 97.56 108 ALA A CA 1
ATOM 878 C C . ALA A 1 108 ? -21.891 5.238 -4.23 1 97.56 108 ALA A C 1
ATOM 880 O O . ALA A 1 108 ? -22.969 5.801 -4 1 97.56 108 ALA A O 1
ATOM 881 N N . PHE A 1 109 ? -21.266 4.547 -3.348 1 98.12 109 PHE A N 1
ATOM 882 C CA . PHE A 1 109 ? -21.734 4.418 -1.975 1 98.12 109 PHE A CA 1
ATOM 883 C C . PHE A 1 109 ? -21.812 5.781 -1.3 1 98.12 109 PHE A C 1
ATOM 885 O O . PHE A 1 109 ? -22.828 6.117 -0.685 1 98.12 109 PHE A O 1
ATOM 892 N N . SER A 1 110 ? -20.734 6.598 -1.406 1 97.38 110 SER A N 1
ATOM 893 C CA . SER A 1 110 ? -20.672 7.902 -0.754 1 97.38 110 SER A CA 1
ATOM 894 C C . SER A 1 110 ? -21.719 8.852 -1.313 1 97.38 110 SER A C 1
ATOM 896 O O . SER A 1 110 ? -22.234 9.703 -0.593 1 97.38 110 SER A O 1
ATOM 898 N N . GLU A 1 111 ? -22.047 8.727 -2.57 1 96.81 111 GLU A N 1
ATOM 899 C CA . GLU A 1 111 ? -23.062 9.562 -3.211 1 96.81 111 GLU A CA 1
ATOM 900 C C . GLU A 1 111 ? -24.469 9.156 -2.781 1 96.81 111 GLU A C 1
ATOM 902 O O . GLU A 1 111 ? -25.312 10.008 -2.52 1 96.81 111 GLU A O 1
ATOM 907 N N . ARG A 1 112 ? -24.719 7.91 -2.695 1 97.38 112 ARG A N 1
ATOM 908 C CA . ARG A 1 112 ? -26.031 7.363 -2.359 1 97.38 112 ARG A CA 1
ATOM 909 C C . ARG A 1 112 ? -26.359 7.578 -0.885 1 97.38 112 ARG A C 1
ATOM 911 O O . ARG A 1 112 ? -27.516 7.789 -0.521 1 97.38 112 ARG A O 1
ATOM 918 N N . TYR A 1 113 ? -25.359 7.5 -0.085 1 97.12 113 TYR A N 1
ATOM 919 C CA . TYR A 1 113 ? -25.547 7.637 1.354 1 97.12 113 TYR A CA 1
ATOM 920 C C . TYR A 1 113 ? -24.656 8.742 1.919 1 97.12 113 TYR A C 1
ATOM 922 O O . TYR A 1 113 ? -23.703 8.461 2.635 1 97.12 113 TYR A O 1
ATOM 930 N N . PRO A 1 114 ? -25.031 9.961 1.717 1 94.94 114 PRO A N 1
ATOM 931 C CA . PRO A 1 114 ? -24.188 11.109 2.037 1 94.94 114 PRO A CA 1
ATOM 932 C C . PRO A 1 114 ? -23.984 11.289 3.539 1 94.94 114 PRO A C 1
ATOM 934 O O . PRO A 1 114 ? -23.141 12.086 3.961 1 94.94 114 PRO A O 1
ATOM 937 N N . ASP A 1 115 ? -24.703 10.578 4.352 1 94.06 115 ASP A N 1
ATOM 938 C CA . ASP A 1 115 ? -24.547 10.688 5.801 1 94.06 115 ASP A CA 1
ATOM 939 C C . ASP A 1 115 ? -23.234 10.07 6.266 1 94.06 115 ASP A C 1
ATOM 941 O O . ASP A 1 115 ? -22.719 10.422 7.328 1 94.06 115 ASP A O 1
ATOM 945 N N . TYR A 1 116 ? -22.781 9.141 5.488 1 94.81 116 TYR A N 1
ATOM 946 C CA . TYR A 1 116 ? -21.453 8.602 5.773 1 94.81 116 TYR A CA 1
ATOM 947 C C . TYR A 1 116 ? -20.359 9.508 5.211 1 94.81 116 TYR A C 1
ATOM 949 O O . TYR A 1 116 ? -20.344 9.781 4.008 1 94.81 116 TYR A O 1
ATOM 957 N N . LYS A 1 117 ? -19.453 9.891 6.086 1 93.62 117 LYS A N 1
ATOM 958 C CA . LYS A 1 117 ? -18.562 10.977 5.668 1 93.62 117 LYS A CA 1
ATOM 959 C C . LYS A 1 117 ? -17.109 10.531 5.715 1 93.62 117 LYS A C 1
ATOM 961 O O . LYS A 1 117 ? -16.234 11.211 5.164 1 93.62 117 LYS A O 1
ATOM 966 N N . ASN A 1 118 ? -16.781 9.453 6.336 1 93.88 118 ASN A N 1
ATOM 967 C CA . ASN A 1 118 ? -15.406 9.023 6.539 1 93.88 118 ASN A CA 1
ATOM 968 C C . ASN A 1 118 ? -15.195 7.59 6.062 1 93.88 118 ASN A C 1
ATOM 970 O O . ASN A 1 118 ? -15.766 6.652 6.617 1 93.88 118 ASN A O 1
ATOM 974 N N . PHE A 1 119 ? -14.375 7.484 5.082 1 96.25 119 PHE A N 1
ATOM 975 C CA . PHE A 1 119 ? -14.117 6.188 4.461 1 96.25 119 PHE A CA 1
ATOM 976 C C . PHE A 1 119 ? -12.633 5.859 4.484 1 96.25 119 PHE A C 1
ATOM 978 O O . PHE A 1 119 ? -11.789 6.754 4.359 1 96.25 119 PHE A O 1
ATOM 985 N N . ARG A 1 120 ? -12.352 4.641 4.668 1 95.75 120 ARG A N 1
ATOM 986 C CA . ARG A 1 120 ? -10.984 4.133 4.551 1 95.75 120 ARG A CA 1
ATOM 987 C C . ARG A 1 120 ? -10.93 2.924 3.619 1 95.75 120 ARG A C 1
ATOM 989 O O . ARG A 1 120 ? -11.68 1.961 3.801 1 95.75 120 ARG A O 1
ATOM 996 N N . ILE A 1 121 ? -10.203 3.045 2.568 1 97.75 121 ILE A N 1
ATOM 997 C CA . ILE A 1 121 ? -9.922 1.933 1.669 1 97.75 121 ILE A CA 1
ATOM 998 C C . ILE A 1 121 ? -8.469 1.495 1.83 1 97.75 121 ILE A C 1
ATOM 1000 O O . ILE A 1 121 ? -7.551 2.182 1.37 1 97.75 121 ILE A O 1
ATOM 1004 N N . PHE A 1 122 ? -8.297 0.326 2.398 1 96.75 122 PHE A N 1
ATOM 1005 C CA . PHE A 1 122 ? -6.98 -0.208 2.715 1 96.75 122 PHE A CA 1
ATOM 1006 C C . PHE A 1 122 ? -6.602 -1.326 1.749 1 96.75 122 PHE A C 1
ATOM 1008 O O . PHE A 1 122 ? -6.969 -2.484 1.958 1 96.75 122 PHE A O 1
ATOM 1015 N N . GLU A 1 123 ? -5.871 -1.001 0.723 1 97.56 123 GLU A N 1
ATOM 1016 C CA . GLU A 1 123 ? -5.395 -1.989 -0.238 1 97.56 123 GLU A CA 1
ATOM 1017 C C . GLU A 1 123 ? -4.012 -2.508 0.147 1 97.56 123 GLU A C 1
ATOM 1019 O O . GLU A 1 123 ? -3.066 -1.728 0.284 1 97.56 123 GLU A O 1
ATOM 1024 N N . SER A 1 124 ? -3.893 -3.803 0.328 1 94.88 124 SER A N 1
ATOM 1025 C CA . SER A 1 124 ? -2.646 -4.395 0.806 1 94.88 124 SER A CA 1
ATOM 1026 C C . SER A 1 124 ? -2.559 -5.871 0.436 1 94.88 124 SER A C 1
ATOM 1028 O O . SER A 1 124 ? -3.244 -6.328 -0.482 1 94.88 124 SER A O 1
ATOM 1030 N N . THR A 1 125 ? -1.579 -6.586 1.005 1 93.31 125 THR A N 1
ATOM 1031 C CA . THR A 1 125 ? -1.404 -8.016 0.769 1 93.31 125 THR A CA 1
ATOM 1032 C C . THR A 1 125 ? -2.574 -8.805 1.349 1 93.31 125 THR A C 1
ATOM 1034 O O . THR A 1 125 ? -3.252 -8.336 2.266 1 93.31 125 THR A O 1
ATOM 1037 N N . THR A 1 126 ? -2.764 -9.969 0.813 1 93 126 THR A N 1
ATOM 1038 C CA . THR A 1 126 ? -3.875 -10.812 1.233 1 93 126 THR A CA 1
ATOM 1039 C C . THR A 1 126 ? -3.807 -11.094 2.732 1 93 126 THR A C 1
ATOM 1041 O O . THR A 1 126 ? -4.816 -10.992 3.436 1 93 126 THR A O 1
ATOM 1044 N N . VAL A 1 127 ? -2.656 -11.398 3.256 1 89.25 127 VAL A N 1
ATOM 1045 C CA . VAL A 1 127 ? -2.479 -11.703 4.672 1 89.25 127 VAL A CA 1
ATOM 1046 C C . VAL A 1 127 ? -2.871 -10.492 5.516 1 89.25 127 VAL A C 1
ATOM 1048 O O . VAL A 1 127 ? -3.559 -10.633 6.531 1 89.25 127 VAL A O 1
ATOM 1051 N N . GLN A 1 128 ? -2.43 -9.352 5.109 1 92.56 128 GLN A N 1
ATOM 1052 C CA . GLN A 1 128 ? -2.742 -8.141 5.855 1 92.56 128 GLN A CA 1
ATOM 1053 C C . GLN A 1 128 ? -4.238 -7.84 5.812 1 92.56 128 GLN A C 1
ATOM 1055 O O . GLN A 1 128 ? -4.797 -7.324 6.781 1 92.56 128 GLN A O 1
ATOM 1060 N N . ILE A 1 129 ? -4.836 -8.141 4.707 1 96.56 129 ILE A N 1
ATOM 1061 C CA . ILE A 1 129 ? -6.27 -7.922 4.57 1 96.56 129 ILE A CA 1
ATOM 1062 C C . ILE A 1 129 ? -7.023 -8.789 5.578 1 96.56 129 ILE A C 1
ATOM 1064 O O . ILE A 1 129 ? -7.922 -8.305 6.273 1 96.56 129 ILE A O 1
ATOM 1068 N N . LEU A 1 130 ? -6.625 -10.031 5.668 1 94.19 130 LEU A N 1
ATOM 1069 C CA . LEU A 1 130 ? -7.273 -10.938 6.605 1 94.19 130 LEU A CA 1
ATOM 1070 C C . LEU A 1 130 ? -7.039 -10.492 8.047 1 94.19 130 LEU A C 1
ATOM 1072 O O . LEU A 1 130 ? -7.965 -10.5 8.859 1 94.19 130 LEU A O 1
ATOM 1076 N N . ASP A 1 131 ? -5.844 -10.039 8.328 1 91.62 131 ASP A N 1
ATOM 1077 C CA . ASP A 1 131 ? -5.535 -9.523 9.656 1 91.62 131 ASP A CA 1
ATOM 1078 C C . ASP A 1 131 ? -6.359 -8.273 9.969 1 91.62 131 ASP A C 1
ATOM 1080 O O . ASP A 1 131 ? -6.852 -8.109 11.086 1 91.62 131 ASP A O 1
ATOM 1084 N N . GLU A 1 132 ? -6.43 -7.414 8.969 1 92.62 132 GLU A N 1
ATOM 1085 C CA . GLU A 1 132 ? -7.191 -6.176 9.094 1 92.62 132 GLU A CA 1
ATOM 1086 C C . GLU A 1 132 ? -8.633 -6.453 9.516 1 92.62 132 GLU A C 1
ATOM 1088 O O . GLU A 1 132 ? -9.195 -5.734 10.344 1 92.62 132 GLU A O 1
ATOM 1093 N N . VAL A 1 133 ? -9.219 -7.398 8.961 1 95.06 133 VAL A N 1
ATOM 1094 C CA . VAL A 1 133 ? -10.609 -7.738 9.242 1 95.06 133 VAL A CA 1
ATOM 1095 C C . VAL A 1 133 ? -10.703 -8.445 10.594 1 95.06 133 VAL A C 1
ATOM 1097 O O . VAL A 1 133 ? -11.578 -8.133 11.406 1 95.06 133 VAL A O 1
ATOM 1100 N N . ALA A 1 134 ? -9.789 -9.352 10.828 1 91.31 134 ALA A N 1
ATOM 1101 C CA . ALA A 1 134 ? -9.789 -10.109 12.078 1 91.31 134 ALA A CA 1
ATOM 1102 C C . ALA A 1 134 ? -9.633 -9.18 13.281 1 91.31 134 ALA A C 1
ATOM 1104 O O . ALA A 1 134 ? -10.25 -9.398 14.32 1 91.31 134 ALA A O 1
ATOM 1105 N N . GLN A 1 135 ? -8.82 -8.148 13.078 1 85.38 135 GLN A N 1
ATOM 1106 C CA . GLN A 1 135 ? -8.516 -7.223 14.156 1 85.38 135 GLN A CA 1
ATOM 1107 C C . GLN A 1 135 ? -9.57 -6.129 14.266 1 85.38 135 GLN A C 1
ATOM 1109 O O . GLN A 1 135 ? -9.523 -5.301 15.18 1 85.38 135 GLN A O 1
ATOM 1114 N N . GLY A 1 136 ? -10.43 -6.07 13.328 1 87.06 136 GLY A N 1
ATOM 1115 C CA . GLY A 1 136 ? -11.555 -5.152 13.414 1 87.06 136 GLY A CA 1
ATOM 1116 C C . GLY A 1 136 ? -11.25 -3.779 12.844 1 87.06 136 GLY A C 1
ATOM 1117 O O . GLY A 1 136 ? -12.031 -2.842 13.016 1 87.06 136 GLY A O 1
ATOM 1118 N N . HIS A 1 137 ? -10.117 -3.611 12.203 1 88.75 137 HIS A N 1
ATOM 1119 C CA . HIS A 1 137 ? -9.773 -2.332 11.586 1 88.75 137 HIS A CA 1
ATOM 1120 C C . HIS A 1 137 ? -10.641 -2.066 10.359 1 88.75 137 HIS A C 1
ATOM 1122 O O . HIS A 1 137 ? -10.93 -0.913 10.039 1 88.75 137 HIS A O 1
ATOM 1128 N N . SER A 1 138 ? -10.969 -3.092 9.648 1 94 138 SER A N 1
ATOM 1129 C CA . SER A 1 138 ? -11.906 -3.061 8.523 1 94 138 SER A CA 1
ATOM 1130 C C . SER A 1 138 ? -13.039 -4.059 8.727 1 94 138 SER A C 1
ATOM 1132 O O . SER A 1 138 ? -12.836 -5.141 9.281 1 94 138 SER A O 1
ATOM 1134 N N . GLU A 1 139 ? -14.125 -3.67 8.281 1 93.38 139 GLU A N 1
ATOM 1135 C CA . GLU A 1 139 ? -15.297 -4.531 8.453 1 93.38 139 GLU A CA 1
ATOM 1136 C C . GLU A 1 139 ? -15.336 -5.621 7.387 1 93.38 139 GLU A C 1
ATOM 1138 O O . GLU A 1 139 ? -15.836 -6.723 7.637 1 93.38 139 GLU A O 1
ATOM 1143 N N . ILE A 1 140 ? -14.844 -5.207 6.25 1 96.94 140 ILE A N 1
ATOM 1144 C CA . ILE A 1 140 ? -14.906 -6.074 5.078 1 96.94 140 ILE A CA 1
ATOM 1145 C C . ILE A 1 140 ? -13.531 -6.176 4.43 1 96.94 140 ILE A C 1
ATOM 1147 O O . ILE A 1 140 ? -12.805 -5.184 4.34 1 96.94 140 ILE A O 1
ATOM 1151 N N . GLY A 1 141 ? -13.18 -7.43 4.094 1 98.56 141 GLY A N 1
ATOM 1152 C CA . GLY A 1 141 ? -12.008 -7.664 3.262 1 98.56 141 GLY A CA 1
ATOM 1153 C C . GLY A 1 141 ? -12.344 -8.273 1.913 1 98.56 141 GLY A C 1
ATOM 1154 O O . GLY A 1 141 ? -13.141 -9.203 1.83 1 98.56 141 GLY A O 1
ATOM 1155 N N . ILE A 1 142 ? -11.836 -7.723 0.81 1 98.56 142 ILE A N 1
ATOM 1156 C CA . ILE A 1 142 ? -12.141 -8.227 -0.526 1 98.56 142 ILE A CA 1
ATOM 1157 C C . ILE A 1 142 ? -10.914 -8.945 -1.095 1 98.56 142 ILE A C 1
ATOM 1159 O O . ILE A 1 142 ? -9.859 -8.328 -1.271 1 98.56 142 ILE A O 1
ATOM 1163 N N . ILE A 1 143 ? -11.016 -10.234 -1.35 1 97.44 143 ILE A N 1
ATOM 1164 C CA . ILE A 1 143 ? -9.961 -11.07 -1.906 1 97.44 143 ILE A CA 1
ATOM 1165 C C . ILE A 1 143 ? -10.547 -12.016 -2.949 1 97.44 143 ILE A C 1
ATOM 1167 O O . ILE A 1 143 ? -11.727 -11.938 -3.275 1 97.44 143 ILE A O 1
ATOM 1171 N N . TYR A 1 144 ? -9.742 -12.805 -3.533 1 96 144 TYR A N 1
ATOM 1172 C CA . TYR A 1 144 ? -10.258 -13.828 -4.438 1 96 144 TYR A CA 1
ATOM 1173 C C . TYR A 1 144 ? -9.867 -15.219 -3.957 1 96 144 TYR A C 1
ATOM 1175 O O . TYR A 1 144 ? -8.914 -15.375 -3.188 1 96 144 TYR A O 1
ATOM 1183 N N . LEU A 1 145 ? -10.609 -16.203 -4.383 1 94.88 145 LEU A N 1
ATOM 1184 C CA . LEU A 1 145 ? -10.312 -17.609 -4.168 1 94.88 145 LEU A CA 1
ATOM 1185 C C . LEU A 1 145 ? 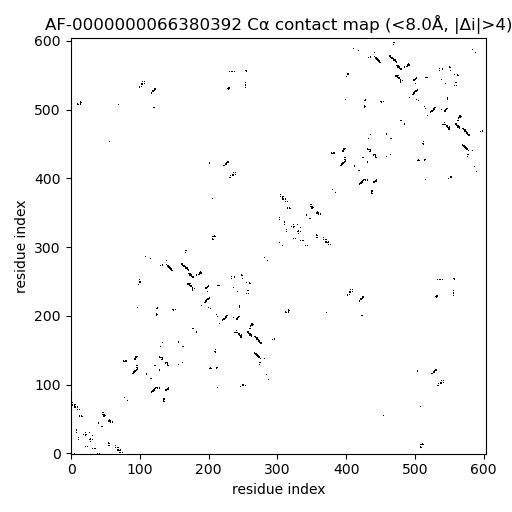-10.344 -18.375 -5.484 1 94.88 145 LEU A C 1
ATOM 1187 O O . LEU A 1 145 ? -11.086 -18.016 -6.402 1 94.88 145 LEU A O 1
ATOM 1191 N N . ASN A 1 146 ? -9.531 -19.281 -5.609 1 92.88 146 ASN A N 1
ATOM 1192 C CA . ASN A 1 146 ? -9.602 -20.266 -6.684 1 92.88 146 ASN A CA 1
ATOM 1193 C C . ASN A 1 146 ? -9.094 -21.641 -6.23 1 92.88 146 ASN A C 1
ATOM 1195 O O . ASN A 1 146 ? -8.852 -21.844 -5.039 1 92.88 146 ASN A O 1
ATOM 1199 N N . ASN A 1 147 ? -9.078 -22.594 -7.152 1 88.12 147 ASN A N 1
ATOM 1200 C CA . ASN A 1 147 ? -8.734 -23.969 -6.801 1 88.12 147 ASN A CA 1
ATOM 1201 C C . ASN A 1 147 ? -7.285 -24.078 -6.336 1 88.12 147 ASN A C 1
ATOM 1203 O O . ASN A 1 147 ? -6.906 -25.062 -5.691 1 88.12 147 ASN A O 1
ATOM 1207 N N . GLN A 1 148 ? -6.492 -23.062 -6.578 1 80.12 148 GLN A N 1
ATOM 1208 C CA . GLN A 1 148 ? -5.078 -23.141 -6.234 1 80.12 148 GLN A CA 1
ATOM 1209 C C . GLN A 1 148 ? -4.801 -22.5 -4.879 1 80.12 148 GLN A C 1
ATOM 1211 O O . GLN A 1 148 ? -3.879 -22.906 -4.172 1 80.12 148 GLN A O 1
ATOM 1216 N N . ASN A 1 149 ? -5.582 -21.469 -4.535 1 84.5 149 ASN A N 1
ATOM 1217 C CA . ASN A 1 149 ? -5.23 -20.734 -3.326 1 84.5 149 ASN A CA 1
ATOM 1218 C C . ASN A 1 149 ? -6.246 -20.969 -2.211 1 84.5 149 ASN A C 1
ATOM 1220 O O . ASN A 1 149 ? -5.996 -20.609 -1.057 1 84.5 149 ASN A O 1
ATOM 1224 N N . LYS A 1 150 ? -7.324 -21.625 -2.461 1 87.94 150 LYS A N 1
ATOM 1225 C CA . LYS A 1 150 ? -8.453 -21.75 -1.543 1 87.94 150 LYS A CA 1
ATOM 1226 C C . LYS A 1 150 ? -8.031 -22.453 -0.254 1 87.94 150 LYS A C 1
ATOM 1228 O O . LYS A 1 150 ? -8.352 -22 0.843 1 87.94 150 LYS A O 1
ATOM 1233 N N . LYS A 1 151 ? -7.367 -23.516 -0.367 1 79.25 151 LYS A N 1
ATOM 1234 C CA . LYS A 1 151 ? -7.008 -24.312 0.81 1 79.25 151 LYS A CA 1
ATOM 1235 C C . LYS A 1 151 ? -6.188 -23.484 1.797 1 79.25 151 LYS A C 1
ATOM 1237 O O . LYS A 1 151 ? -6.504 -23.438 2.988 1 79.25 151 LYS A O 1
ATOM 1242 N N . GLY A 1 152 ? -5.148 -22.812 1.255 1 76.94 152 GLY A N 1
ATOM 1243 C CA . GLY A 1 152 ? -4.293 -21.984 2.102 1 76.94 152 GLY A CA 1
ATOM 1244 C C . GLY A 1 152 ? -5.02 -20.812 2.725 1 76.94 152 GLY A C 1
ATOM 1245 O O . GLY A 1 152 ? -4.875 -20.547 3.922 1 76.94 152 GLY A O 1
ATOM 1246 N N . ILE A 1 153 ? -5.77 -20.188 2.002 1 87.25 153 ILE A N 1
ATOM 1247 C CA . ILE A 1 153 ? -6.469 -18.984 2.463 1 87.25 153 ILE A CA 1
ATOM 1248 C C . ILE A 1 153 ? -7.555 -19.375 3.463 1 87.25 153 ILE A C 1
ATOM 1250 O O . ILE A 1 153 ? -7.723 -18.719 4.492 1 87.25 153 ILE A O 1
ATOM 1254 N N . MET A 1 154 ? -8.258 -20.531 3.229 1 87.69 154 MET A N 1
ATOM 1255 C CA . MET A 1 154 ? -9.344 -20.953 4.109 1 87.69 154 MET A CA 1
ATOM 1256 C C . MET A 1 154 ? -8.805 -21.375 5.469 1 87.69 154 MET A C 1
ATOM 1258 O O . MET A 1 154 ? -9.461 -21.172 6.492 1 87.69 154 MET A O 1
ATOM 1262 N N . GLN A 1 155 ? -7.676 -21.906 5.465 1 80.19 155 GLN A N 1
ATOM 1263 C CA . GLN A 1 155 ? -7.051 -22.266 6.734 1 80.19 155 GLN A CA 1
ATOM 1264 C C . GLN A 1 155 ? -6.824 -21.031 7.598 1 80.19 155 GLN A C 1
ATOM 1266 O O . GLN A 1 155 ? -7.082 -21.047 8.805 1 80.19 155 GLN A O 1
ATOM 1271 N N . ARG A 1 156 ? -6.32 -20.016 6.965 1 83.5 156 ARG A N 1
ATOM 1272 C CA . ARG A 1 156 ? -6.098 -18.766 7.684 1 83.5 156 ARG A CA 1
ATOM 1273 C C . ARG A 1 156 ? -7.418 -18.125 8.078 1 83.5 156 ARG A C 1
ATOM 1275 O O . ARG A 1 156 ? -7.543 -17.562 9.172 1 83.5 156 ARG A O 1
ATOM 1282 N N . VAL A 1 157 ? -8.336 -18.188 7.23 1 90.19 157 VAL A N 1
ATOM 1283 C CA . VAL A 1 157 ? -9.672 -17.641 7.477 1 90.19 157 VAL A CA 1
ATOM 1284 C C . VAL A 1 157 ? -10.273 -18.297 8.719 1 90.19 157 VAL A C 1
ATOM 1286 O O . VAL A 1 157 ? -10.773 -17.594 9.609 1 90.19 157 VAL A O 1
ATOM 1289 N N . GLU A 1 158 ? -10.188 -19.562 8.789 1 85.5 158 GLU A N 1
ATOM 1290 C CA . GLU A 1 158 ? -10.719 -20.297 9.93 1 85.5 158 GLU A CA 1
ATOM 1291 C C . GLU A 1 158 ? -9.977 -19.953 11.211 1 85.5 158 GLU A C 1
ATOM 1293 O O . GLU A 1 158 ? -10.594 -19.719 12.25 1 85.5 158 GLU A O 1
ATOM 1298 N N . LYS A 1 159 ? -8.742 -19.906 11.062 1 81.38 159 LYS A N 1
ATOM 1299 C CA . LYS A 1 159 ? -7.91 -19.609 12.219 1 81.38 159 LYS A CA 1
ATOM 1300 C C . LYS A 1 159 ? -8.242 -18.234 12.789 1 81.38 159 LYS A C 1
ATOM 1302 O O . LYS A 1 159 ? -8.211 -18.031 14 1 81.38 159 LYS A O 1
ATOM 1307 N N . LEU A 1 160 ? -8.586 -17.312 11.945 1 87.88 160 LEU A N 1
ATOM 1308 C CA . LEU A 1 160 ? -8.789 -15.93 12.352 1 87.88 160 LEU A CA 1
ATOM 1309 C C . LEU A 1 160 ? -10.25 -15.672 12.703 1 87.88 160 LEU A C 1
ATOM 1311 O O . LEU A 1 160 ? -10.617 -14.547 13.055 1 87.88 160 LEU A O 1
ATOM 1315 N N . GLY A 1 161 ? -11.047 -16.719 12.625 1 91 161 GLY A N 1
ATOM 1316 C CA . GLY A 1 161 ? -12.461 -16.547 12.922 1 91 161 GLY A CA 1
ATOM 1317 C C . GLY A 1 161 ? -13.18 -15.68 11.906 1 91 161 GLY A C 1
ATOM 1318 O O . GLY A 1 161 ? -13.977 -14.812 12.273 1 91 161 GLY A O 1
ATOM 1319 N N . LEU A 1 162 ? -12.852 -15.891 10.68 1 96.12 162 LEU A N 1
ATOM 1320 C CA . LEU A 1 162 ? -13.469 -15.148 9.594 1 96.12 162 LEU A CA 1
ATOM 1321 C C . LEU A 1 162 ? -14.43 -16.031 8.797 1 96.12 162 LEU A C 1
ATOM 1323 O O . LEU A 1 162 ? -14.414 -17.25 8.945 1 96.12 162 LEU A O 1
ATOM 1327 N N . GLU A 1 163 ? -15.266 -15.477 8.039 1 97 163 GLU A N 1
ATOM 1328 C CA . GLU A 1 163 ? -16.125 -16.172 7.09 1 97 163 GLU A CA 1
ATOM 1329 C C . GLU A 1 163 ? -16.016 -15.562 5.699 1 97 163 GLU A C 1
ATOM 1331 O O . GLU A 1 163 ? -15.695 -14.375 5.559 1 97 163 GLU A O 1
ATOM 1336 N N . VAL A 1 164 ? -16.266 -16.344 4.75 1 97.94 164 VAL A N 1
ATOM 1337 C CA . VAL A 1 164 ? -16.094 -15.961 3.355 1 97.94 164 VAL A CA 1
ATOM 1338 C C . VAL A 1 164 ? -17.453 -15.977 2.645 1 97.94 164 VAL A C 1
ATOM 1340 O O . VAL A 1 164 ? -18.188 -16.953 2.738 1 97.94 164 VAL A O 1
ATOM 1343 N N . ILE A 1 165 ? -17.781 -14.922 1.934 1 98.12 165 ILE A N 1
ATOM 1344 C CA . ILE A 1 165 ? -19 -14.828 1.153 1 98.12 165 ILE A CA 1
ATOM 1345 C C . ILE A 1 165 ? -18.672 -14.539 -0.308 1 98.12 165 ILE A C 1
ATOM 1347 O O . ILE A 1 165 ? -17.938 -13.594 -0.607 1 98.12 165 ILE A O 1
ATOM 1351 N N . GLU A 1 166 ? -19.266 -15.305 -1.207 1 97 166 GLU A N 1
ATOM 1352 C CA . GLU A 1 166 ? -18.953 -15.156 -2.627 1 97 166 GLU A CA 1
ATOM 1353 C C . GLU A 1 166 ? -19.672 -13.953 -3.225 1 97 166 GLU A C 1
ATOM 1355 O O . GLU A 1 166 ? -20.844 -13.695 -2.9 1 97 166 GLU A O 1
ATOM 1360 N N . LEU A 1 167 ? -18.984 -13.227 -4.098 1 96.56 167 LEU A N 1
ATOM 1361 C CA . LEU A 1 167 ? -19.562 -12.07 -4.777 1 96.56 167 LEU A CA 1
ATOM 1362 C C . LEU A 1 167 ? -19.844 -12.383 -6.242 1 96.56 167 LEU A C 1
ATOM 1364 O O . LEU A 1 167 ? -20.969 -12.242 -6.707 1 96.56 167 LEU A O 1
ATOM 1368 N N . ILE A 1 168 ? -18.812 -12.852 -6.977 1 96.25 168 ILE A N 1
ATOM 1369 C CA . ILE A 1 168 ? -18.969 -13.07 -8.414 1 96.25 168 ILE A CA 1
ATOM 1370 C C . ILE A 1 168 ? -17.812 -13.938 -8.922 1 96.25 168 ILE A C 1
ATOM 1372 O O . ILE A 1 168 ? -16.672 -13.789 -8.477 1 96.25 168 ILE A O 1
ATOM 1376 N N . PRO A 1 169 ? -18.125 -14.906 -9.805 1 95.81 169 PRO A N 1
ATOM 1377 C CA . PRO A 1 169 ? -17.016 -15.555 -10.508 1 95.81 169 PRO A CA 1
ATOM 1378 C C . PRO A 1 169 ? -16.375 -14.656 -11.57 1 95.81 169 PRO A C 1
ATOM 1380 O O . PRO A 1 169 ? -17.016 -13.703 -12.031 1 95.81 169 PRO A O 1
ATOM 1383 N N . PHE A 1 170 ? -15.117 -14.922 -11.898 1 94.44 170 PHE A N 1
ATOM 1384 C CA . PHE A 1 170 ? -14.469 -14.156 -12.961 1 94.44 170 PHE A CA 1
ATOM 1385 C C . PHE A 1 170 ? -13.391 -14.984 -13.641 1 94.44 170 PHE A C 1
ATOM 1387 O O . PHE A 1 170 ? -12.961 -16.016 -13.109 1 94.44 170 PHE A O 1
ATOM 1394 N N . HIS A 1 171 ? -13.016 -14.523 -14.82 1 94.06 171 HIS A N 1
ATOM 1395 C CA . HIS A 1 171 ? -11.922 -15.133 -15.555 1 94.06 171 HIS A CA 1
ATOM 1396 C C . HIS A 1 171 ? -10.625 -14.344 -15.383 1 94.06 171 HIS A C 1
ATOM 1398 O O . HIS A 1 171 ? -10.656 -13.117 -15.227 1 94.06 171 HIS A O 1
ATOM 1404 N N . THR A 1 172 ? -9.555 -15.141 -15.422 1 95.19 172 THR A N 1
ATOM 1405 C CA . THR A 1 172 ? -8.258 -14.469 -15.414 1 95.19 172 THR A CA 1
ATOM 1406 C C . THR A 1 172 ? -8.078 -13.625 -16.672 1 95.19 172 THR A C 1
ATOM 1408 O O . THR A 1 172 ? -8.414 -14.062 -17.781 1 95.19 172 THR A O 1
ATOM 1411 N N . HIS A 1 173 ? -7.625 -12.469 -16.5 1 95.75 173 HIS A N 1
ATOM 1412 C CA . HIS A 1 173 ? -7.312 -11.586 -17.625 1 95.75 173 HIS A CA 1
ATOM 1413 C C . HIS A 1 173 ? -5.871 -11.094 -17.547 1 95.75 173 HIS A C 1
ATOM 1415 O O . HIS A 1 173 ? -5.312 -10.953 -16.469 1 95.75 173 HIS A O 1
ATOM 1421 N N . ILE A 1 174 ? -5.324 -10.883 -18.688 1 96.62 174 ILE A N 1
ATOM 1422 C CA . ILE A 1 174 ? -3.986 -10.312 -18.828 1 96.62 174 ILE A CA 1
ATOM 1423 C C . ILE A 1 174 ? -4.086 -8.836 -19.203 1 96.62 174 ILE A C 1
ATOM 1425 O O . ILE A 1 174 ? -4.785 -8.477 -20.156 1 96.62 174 ILE A O 1
ATOM 1429 N N . TYR A 1 175 ? -3.414 -8.047 -18.406 1 95.69 175 TYR A N 1
ATOM 1430 C CA . TYR A 1 175 ? -3.338 -6.609 -18.656 1 95.69 175 TYR A CA 1
ATOM 1431 C C . TYR A 1 175 ? -2.053 -6.25 -19.391 1 95.69 175 TYR A C 1
ATOM 1433 O O . TYR A 1 175 ? -0.958 -6.629 -18.969 1 95.69 175 TYR A O 1
ATOM 1441 N N . LEU A 1 176 ? -2.135 -5.574 -20.469 1 95.25 176 LEU A N 1
ATOM 1442 C CA . LEU A 1 176 ? -0.982 -5.137 -21.234 1 95.25 176 LEU A CA 1
ATOM 1443 C C . LEU A 1 176 ? -1.258 -3.793 -21.906 1 95.25 176 LEU A C 1
ATOM 1445 O O . LEU A 1 176 ? -2.396 -3.32 -21.922 1 95.25 176 LEU A O 1
ATOM 1449 N N . CYS A 1 177 ? -0.148 -3.121 -22.328 1 95 177 CYS A N 1
ATOM 1450 C CA . CYS A 1 177 ? -0.319 -1.876 -23.062 1 95 177 CYS A CA 1
ATOM 1451 C C . CYS A 1 177 ? -1.122 -2.105 -24.344 1 95 177 CYS A C 1
ATOM 1453 O O . CYS A 1 177 ? -1.005 -3.156 -24.969 1 95 177 CYS A O 1
ATOM 1455 N N . GLU A 1 178 ? -1.896 -1.109 -24.781 1 92.19 178 GLU A N 1
ATOM 1456 C CA . GLU A 1 178 ? -2.777 -1.216 -25.938 1 92.19 178 GLU A CA 1
ATOM 1457 C C . GLU A 1 178 ? -1.983 -1.476 -27.219 1 92.19 178 GLU A C 1
ATOM 1459 O O . GLU A 1 178 ? -2.477 -2.125 -28.141 1 92.19 178 GLU A O 1
ATOM 1464 N N . GLY A 1 179 ? -0.831 -1.026 -27.281 1 92.56 179 GLY A N 1
ATOM 1465 C CA . GLY A 1 179 ? -0.012 -1.168 -28.484 1 92.56 179 GLY A CA 1
ATOM 1466 C C . GLY A 1 179 ? 0.737 -2.486 -28.531 1 92.56 179 GLY A C 1
ATOM 1467 O O . GLY A 1 179 ? 1.434 -2.768 -29.516 1 92.56 179 GLY A O 1
ATOM 1468 N N . HIS A 1 180 ? 0.611 -3.334 -27.531 1 95.56 180 HIS A N 1
ATOM 1469 C CA . HIS A 1 180 ? 1.316 -4.609 -27.5 1 95.56 180 HIS A CA 1
ATOM 1470 C C . HIS A 1 180 ? 0.835 -5.543 -28.594 1 95.56 180 HIS A C 1
ATOM 1472 O O . HIS A 1 180 ? -0.362 -5.602 -28.891 1 95.56 180 HIS A O 1
ATOM 1478 N N . PRO A 1 181 ? 1.656 -6.336 -29.203 1 94.5 181 PRO A N 1
ATOM 1479 C CA . PRO A 1 181 ? 1.259 -7.266 -30.25 1 94.5 181 PRO A CA 1
ATOM 1480 C C . PRO A 1 181 ? 0.188 -8.258 -29.797 1 94.5 181 PRO A C 1
ATOM 1482 O O . PRO A 1 181 ? -0.699 -8.609 -30.578 1 94.5 181 PRO A O 1
ATOM 1485 N N . LEU A 1 182 ? 0.279 -8.633 -28.609 1 96.06 182 LEU A N 1
ATOM 1486 C CA . LEU A 1 182 ? -0.665 -9.617 -28.094 1 96.06 182 LEU A CA 1
ATOM 1487 C C . LEU A 1 182 ? -2.059 -9.008 -27.953 1 96.06 182 LEU A C 1
ATOM 1489 O O . LEU A 1 182 ? -3.041 -9.734 -27.781 1 96.06 182 LEU A O 1
ATOM 1493 N N . ALA A 1 183 ? -2.133 -7.711 -27.984 1 93.81 183 ALA A N 1
ATOM 1494 C CA . ALA A 1 183 ? -3.408 -7.023 -27.797 1 93.81 183 ALA A CA 1
ATOM 1495 C C . ALA A 1 183 ? -4.375 -7.34 -28.938 1 93.81 183 ALA A C 1
ATOM 1497 O O . ALA A 1 183 ? -5.582 -7.117 -28.812 1 93.81 183 ALA A O 1
ATOM 1498 N N . GLN A 1 184 ? -3.936 -7.895 -29.969 1 93.12 184 GLN A N 1
ATOM 1499 C CA . GLN A 1 184 ? -4.758 -8.195 -31.141 1 93.12 184 GLN A CA 1
ATOM 1500 C C . GLN A 1 184 ? -5.422 -9.562 -31 1 93.12 184 GLN A C 1
ATOM 1502 O O . GLN A 1 184 ? -6.34 -9.891 -31.75 1 93.12 184 GLN A O 1
ATOM 1507 N N . LYS A 1 185 ? -4.973 -10.305 -30.078 1 94.88 185 LYS A N 1
ATOM 1508 C CA . LYS A 1 185 ? -5.539 -11.641 -29.875 1 94.88 185 LYS A CA 1
ATOM 1509 C C . LYS A 1 185 ? -6.836 -11.562 -29.078 1 94.88 185 LYS A C 1
ATOM 1511 O O . LYS A 1 185 ? -6.98 -10.711 -28.188 1 94.88 185 LYS A O 1
ATOM 1516 N N . GLU A 1 186 ? -7.703 -12.477 -29.344 1 93.38 186 GLU A N 1
ATOM 1517 C CA . GLU A 1 186 ? -8.961 -12.562 -28.609 1 93.38 186 GLU A CA 1
ATOM 1518 C C . GLU A 1 186 ? -8.75 -13.227 -27.25 1 93.38 186 GLU A C 1
ATOM 1520 O O . GLU A 1 186 ? -9.422 -12.883 -26.266 1 93.38 186 GLU A O 1
ATOM 1525 N N . GLU A 1 187 ? -7.922 -14.188 -27.219 1 96.75 187 GLU A N 1
ATOM 1526 C CA . GLU A 1 187 ? -7.609 -14.961 -26.031 1 96.75 187 GLU A CA 1
ATOM 1527 C C . GLU A 1 187 ? -6.133 -15.344 -25.984 1 96.75 187 GLU A C 1
ATOM 1529 O O . GLU A 1 187 ? -5.504 -15.516 -27.031 1 96.75 187 GLU A O 1
ATOM 1534 N N . LEU A 1 188 ? -5.637 -15.398 -24.781 1 97.25 188 LEU A N 1
ATOM 1535 C CA . LEU A 1 188 ? -4.234 -15.758 -24.625 1 97.25 188 LEU A CA 1
ATOM 1536 C C . LEU A 1 188 ? -4.105 -17.109 -23.906 1 97.25 188 LEU A C 1
ATOM 1538 O O . LEU A 1 188 ? -5.039 -17.547 -23.234 1 97.25 188 LEU A O 1
ATOM 1542 N N . VAL A 1 189 ? -3.031 -17.781 -24.125 1 96.25 189 VAL A N 1
ATOM 1543 C CA . VAL A 1 189 ? -2.604 -18.953 -23.375 1 96.25 189 VAL A CA 1
ATOM 1544 C C . VAL A 1 189 ? -1.283 -18.656 -22.672 1 96.25 189 VAL A C 1
ATOM 1546 O O . VAL A 1 189 ? -0.598 -17.688 -22.984 1 96.25 189 VAL A O 1
ATOM 1549 N N . MET A 1 190 ? -0.933 -19.469 -21.734 1 93.75 190 MET A N 1
ATOM 1550 C CA . MET A 1 190 ? 0.245 -19.234 -20.906 1 93.75 190 MET A CA 1
ATOM 1551 C C . MET A 1 190 ? 1.499 -19.094 -21.75 1 93.75 190 MET A C 1
ATOM 1553 O O . MET A 1 190 ? 2.385 -18.297 -21.453 1 93.75 190 MET A O 1
ATOM 1557 N N . GLU A 1 191 ? 1.579 -19.828 -22.75 1 94.62 191 GLU A N 1
ATOM 1558 C CA . GLU A 1 191 ? 2.754 -19.828 -23.609 1 94.62 191 GLU A CA 1
ATOM 1559 C C . GLU A 1 191 ? 2.965 -18.469 -24.266 1 94.62 191 GLU A C 1
ATOM 1561 O O . GLU A 1 191 ? 4.098 -18.094 -24.562 1 94.62 191 GLU A O 1
ATOM 1566 N N . ASP A 1 192 ? 1.891 -17.719 -24.469 1 96.12 192 ASP A N 1
ATOM 1567 C CA . ASP A 1 192 ? 1.978 -16.391 -25.078 1 96.12 192 ASP A CA 1
ATOM 1568 C C . ASP A 1 192 ? 2.734 -15.43 -24.172 1 96.12 192 ASP A C 1
ATOM 1570 O O . ASP A 1 192 ? 3.254 -14.414 -24.625 1 96.12 192 ASP A O 1
ATOM 1574 N N . LEU A 1 193 ? 2.812 -15.75 -22.875 1 95.56 193 LEU A N 1
ATOM 1575 C CA . LEU A 1 193 ? 3.359 -14.828 -21.875 1 95.56 193 LEU A CA 1
ATOM 1576 C C . LEU A 1 193 ? 4.828 -15.141 -21.594 1 95.56 193 LEU A C 1
ATOM 1578 O O . LEU A 1 193 ? 5.484 -14.422 -20.844 1 95.56 193 LEU A O 1
ATOM 1582 N N . ALA A 1 194 ? 5.277 -16.156 -22.266 1 93.19 194 ALA A N 1
ATOM 1583 C CA . ALA A 1 194 ? 6.648 -16.609 -22.016 1 93.19 194 ALA A CA 1
ATOM 1584 C C . ALA A 1 194 ? 7.652 -15.508 -22.344 1 93.19 194 ALA A C 1
ATOM 1586 O O . ALA A 1 194 ? 7.516 -14.828 -23.375 1 93.19 194 ALA A O 1
ATOM 1587 N N . ASP A 1 195 ? 8.602 -15.266 -21.438 1 93.81 195 ASP A N 1
ATOM 1588 C CA . ASP A 1 195 ? 9.766 -14.398 -21.609 1 93.81 195 ASP A CA 1
ATOM 1589 C C . ASP A 1 195 ? 9.352 -12.93 -21.609 1 93.81 195 ASP A C 1
ATOM 1591 O O . ASP A 1 195 ? 10.18 -12.047 -21.875 1 93.81 195 ASP A O 1
ATOM 1595 N N . LEU A 1 196 ? 8.086 -12.617 -21.391 1 96.31 196 LEU A N 1
ATOM 1596 C CA . LEU A 1 196 ? 7.672 -11.227 -21.219 1 96.31 196 LEU A CA 1
ATOM 1597 C C . LEU A 1 196 ? 7.969 -10.734 -19.812 1 96.31 196 LEU A C 1
ATOM 1599 O O . LEU A 1 196 ? 7.906 -11.516 -18.859 1 96.31 196 LEU A O 1
ATOM 1603 N N . PRO A 1 197 ? 8.305 -9.43 -19.688 1 97.31 197 PRO A N 1
ATOM 1604 C CA . PRO A 1 197 ? 8.391 -8.891 -18.328 1 97.31 197 PRO A CA 1
ATOM 1605 C C . PRO A 1 197 ? 7.059 -8.938 -17.594 1 97.31 197 PRO A C 1
ATOM 1607 O O . PRO A 1 197 ? 6 -8.867 -18.219 1 97.31 197 PRO A O 1
ATOM 1610 N N . THR A 1 198 ? 7.137 -9.055 -16.312 1 96.06 198 THR A N 1
ATOM 1611 C CA . THR A 1 198 ? 5.938 -9.172 -15.492 1 96.06 198 THR A CA 1
ATOM 1612 C C . THR A 1 198 ? 5.906 -8.078 -14.422 1 96.06 198 THR A C 1
ATOM 1614 O O . THR A 1 198 ? 6.941 -7.738 -13.844 1 96.06 198 THR A O 1
ATOM 1617 N N . VAL A 1 199 ? 4.793 -7.484 -14.258 1 96.81 199 VAL A N 1
ATOM 1618 C CA . VAL A 1 199 ? 4.531 -6.613 -13.117 1 96.81 199 VAL A CA 1
ATOM 1619 C C . VAL A 1 199 ? 3.494 -7.262 -12.195 1 96.81 199 VAL A C 1
ATOM 1621 O O . VAL A 1 199 ? 2.432 -7.688 -12.656 1 96.81 199 VAL A O 1
ATOM 1624 N N . ARG A 1 200 ? 3.779 -7.371 -10.969 1 94.06 200 ARG A N 1
ATOM 1625 C CA . ARG A 1 200 ? 2.844 -7.98 -10.023 1 94.06 200 ARG A CA 1
ATOM 1626 C C . ARG A 1 200 ? 2.898 -7.285 -8.672 1 94.06 200 ARG A C 1
ATOM 1628 O O . ARG A 1 200 ? 3.809 -6.496 -8.406 1 94.06 200 ARG A O 1
ATOM 1635 N N . PHE A 1 201 ? 1.906 -7.504 -7.844 1 94.19 201 PHE A N 1
ATOM 1636 C CA . PHE A 1 201 ? 1.855 -6.91 -6.512 1 94.19 201 PHE A CA 1
ATOM 1637 C C . PHE A 1 201 ? 2.715 -7.699 -5.535 1 94.19 201 PHE A C 1
ATOM 1639 O O . PHE A 1 201 ? 2.709 -8.93 -5.551 1 94.19 201 PHE A O 1
ATOM 1646 N N . THR A 1 202 ? 3.424 -6.898 -4.738 1 87.5 202 THR A N 1
ATOM 1647 C CA . THR A 1 202 ? 4.25 -7.488 -3.693 1 87.5 202 THR A CA 1
ATOM 1648 C C . THR A 1 202 ? 3.391 -8.227 -2.676 1 87.5 202 THR A C 1
ATOM 1650 O O . THR A 1 202 ? 2.277 -7.797 -2.365 1 87.5 202 THR A O 1
ATOM 1653 N N . GLN A 1 203 ? 3.881 -9.312 -2.311 1 77.88 203 GLN A N 1
ATOM 1654 C CA . GLN A 1 203 ? 3.344 -10.031 -1.161 1 77.88 203 GLN A CA 1
ATOM 1655 C C . GLN A 1 203 ? 4.387 -10.164 -0.057 1 77.88 203 GLN A C 1
ATOM 1657 O O . GLN A 1 203 ? 5.547 -9.781 -0.242 1 77.88 203 GLN A O 1
ATOM 1662 N N . GLU A 1 204 ? 3.969 -10.414 1.049 1 65.69 204 GLU A N 1
ATOM 1663 C CA . GLU A 1 204 ? 4.953 -10.594 2.111 1 65.69 204 GLU A CA 1
ATOM 1664 C C . GLU A 1 204 ? 6.047 -11.57 1.692 1 65.69 204 GLU A C 1
ATOM 1666 O O . GLU A 1 204 ? 5.785 -12.523 0.963 1 65.69 204 GLU A O 1
ATOM 1671 N N . LYS A 1 205 ? 7.344 -10.852 1.523 1 55.19 205 LYS A N 1
ATOM 1672 C CA . LYS A 1 205 ? 8.523 -11.57 1.036 1 55.19 205 LYS A CA 1
ATOM 1673 C C . LYS A 1 205 ? 8.352 -13.078 1.192 1 55.19 205 LYS A C 1
ATOM 1675 O O . LYS A 1 205 ? 8.742 -13.844 0.309 1 55.19 205 LYS A O 1
ATOM 1680 N N . ASP A 1 206 ? 8.055 -13.523 2.338 1 43 206 ASP A N 1
ATOM 1681 C CA . ASP A 1 206 ? 8.031 -14.953 2.619 1 43 206 ASP A CA 1
ATOM 1682 C C . ASP A 1 206 ? 6.633 -15.531 2.42 1 43 206 ASP A C 1
ATOM 1684 O O . ASP A 1 206 ? 6.367 -16.672 2.799 1 43 206 ASP A O 1
ATOM 1688 N N . GLU A 1 207 ? 5.82 -14.609 1.892 1 49.78 207 GLU A N 1
ATOM 1689 C CA . GLU A 1 207 ? 4.488 -15.195 1.963 1 49.78 207 GLU A CA 1
ATOM 1690 C C . GLU A 1 207 ? 4.145 -15.953 0.68 1 49.78 207 GLU A C 1
ATOM 1692 O O . GLU A 1 207 ? 4.703 -15.664 -0.382 1 49.78 207 GLU A O 1
ATOM 1697 N N . TYR A 1 208 ? 3.23 -17 0.848 1 51.16 208 TYR A N 1
ATOM 1698 C CA . TYR A 1 208 ? 2.66 -18.141 0.133 1 51.16 208 TYR A CA 1
ATOM 1699 C C . TYR A 1 208 ? 2.061 -17.703 -1.199 1 51.16 208 TYR A C 1
ATOM 1701 O O . TYR A 1 208 ? 1.456 -16.625 -1.293 1 51.16 208 TYR A O 1
ATOM 1709 N N . LEU A 1 209 ? 2.516 -18.312 -2.146 1 57.47 209 LEU A N 1
ATOM 1710 C CA . LEU A 1 209 ? 1.926 -18.234 -3.479 1 57.47 209 LEU A CA 1
ATOM 1711 C C . LEU A 1 209 ? 0.407 -18.125 -3.395 1 57.47 209 LEU A C 1
ATOM 1713 O O . LEU A 1 209 ? -0.216 -17.453 -4.223 1 57.47 209 LEU A O 1
ATOM 1717 N N . TYR A 1 210 ? -0.007 -18.656 -2.107 1 62.03 210 TYR A N 1
ATOM 1718 C CA . TYR A 1 210 ? -1.458 -18.672 -1.965 1 62.03 210 TYR A CA 1
ATOM 1719 C C . TYR A 1 210 ? -2.01 -17.266 -1.788 1 62.03 210 TYR A C 1
ATOM 1721 O O . TYR A 1 210 ? -3.186 -17.016 -2.059 1 62.03 210 TYR A O 1
ATOM 1729 N N . TYR A 1 211 ? -1.085 -16.453 -1.445 1 70.81 211 TYR A N 1
ATOM 1730 C CA . TYR A 1 211 ? -1.587 -15.125 -1.126 1 70.81 211 TYR A CA 1
ATOM 1731 C C . TYR A 1 211 ? -1.373 -14.164 -2.293 1 70.81 211 TYR A C 1
ATOM 1733 O O . TYR A 1 211 ? -1.771 -13 -2.227 1 70.81 211 TYR A O 1
ATOM 1741 N N . SER A 1 212 ? -0.86 -14.789 -3.293 1 74.12 212 SER A N 1
ATOM 1742 C CA . SER A 1 212 ? -0.497 -13.961 -4.434 1 74.12 212 SER A CA 1
ATOM 1743 C C . SER A 1 212 ? -1.733 -13.367 -5.105 1 74.12 212 SER A C 1
ATOM 1745 O O . SER A 1 212 ? -2.797 -13.992 -5.113 1 74.12 212 SER A O 1
ATOM 1747 N N . GLU A 1 213 ? -1.589 -12.164 -5.547 1 83.12 213 GLU A N 1
ATOM 1748 C CA . GLU A 1 213 ? -2.598 -11.555 -6.41 1 83.12 213 GLU A CA 1
ATOM 1749 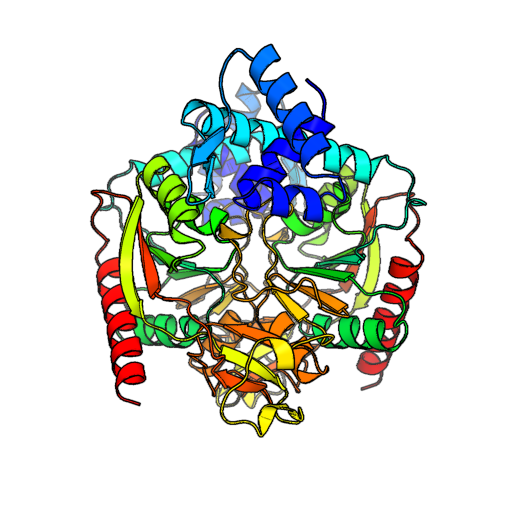C C . GLU A 1 213 ? -2.332 -11.867 -7.879 1 83.12 213 GLU A C 1
ATOM 1751 O O . GLU A 1 213 ? -3.088 -11.445 -8.758 1 83.12 213 GLU A O 1
ATOM 1756 N N . ASN A 1 214 ? -1.293 -12.586 -8.016 1 77.12 214 ASN A N 1
ATOM 1757 C CA . ASN A 1 214 ? -0.94 -13.039 -9.359 1 77.12 214 ASN A CA 1
ATOM 1758 C C . ASN A 1 214 ? -1.569 -14.391 -9.68 1 77.12 214 ASN A C 1
ATOM 1760 O O . ASN A 1 214 ? -1.455 -15.328 -8.891 1 77.12 214 ASN A O 1
ATOM 1764 N N . PHE A 1 215 ? -2.123 -14.492 -10.867 1 76.5 215 PHE A N 1
ATOM 1765 C CA . PHE A 1 215 ? -2.947 -15.656 -11.172 1 76.5 215 PHE A CA 1
ATOM 1766 C C . PHE A 1 215 ? -2.178 -16.656 -12.031 1 76.5 215 PHE A C 1
ATOM 1768 O O . PHE A 1 215 ? -2.689 -17.734 -12.359 1 76.5 215 PHE A O 1
ATOM 1775 N N . VAL A 1 216 ? -0.998 -16.203 -12.406 1 78.25 216 VAL A N 1
ATOM 1776 C CA . VAL A 1 216 ? -0.287 -17.047 -13.352 1 78.25 216 VAL A CA 1
ATOM 1777 C C . VAL A 1 216 ? 1.128 -17.328 -12.852 1 78.25 216 VAL A C 1
ATOM 1779 O O . VAL A 1 216 ? 1.654 -16.578 -12.023 1 78.25 216 VAL A O 1
ATOM 1782 N N . ASP A 1 217 ? 1.623 -18.375 -13.344 1 79.19 217 ASP A N 1
ATOM 1783 C CA . ASP A 1 217 ? 3.033 -18.672 -13.117 1 79.19 217 ASP A CA 1
ATOM 1784 C C . ASP A 1 217 ? 3.934 -17.656 -13.797 1 79.19 217 ASP A C 1
ATOM 1786 O O . ASP A 1 217 ? 3.781 -17.375 -14.992 1 79.19 217 ASP A O 1
ATOM 1790 N N . THR A 1 218 ? 4.852 -17.047 -13.039 1 80.44 218 THR A N 1
ATOM 1791 C CA . THR A 1 218 ? 5.707 -16 -13.586 1 80.44 218 THR A CA 1
ATOM 1792 C C . THR A 1 218 ? 7.164 -16.453 -13.625 1 80.44 218 THR A C 1
ATOM 1794 O O . THR A 1 218 ? 8.07 -15.625 -13.734 1 80.44 218 THR A O 1
ATOM 1797 N N . SER A 1 219 ? 7.453 -17.688 -13.469 1 79.19 219 SER A N 1
ATOM 1798 C CA . SER A 1 219 ? 8.812 -18.219 -13.406 1 79.19 219 SER A CA 1
ATOM 1799 C C . SER A 1 219 ? 9.57 -17.953 -14.703 1 79.19 219 SER A C 1
ATOM 1801 O O . SER A 1 219 ? 10.797 -17.859 -14.695 1 79.19 219 SER A O 1
ATOM 1803 N N . ALA A 1 220 ? 8.852 -17.812 -15.836 1 83.62 220 ALA A N 1
ATOM 1804 C CA . ALA A 1 220 ? 9.477 -17.625 -17.141 1 83.62 220 ALA A CA 1
ATOM 1805 C C . ALA A 1 220 ? 9.672 -16.141 -17.438 1 83.62 220 ALA A C 1
ATOM 1807 O O . ALA A 1 220 ? 10.078 -15.773 -18.547 1 83.62 220 ALA A O 1
ATOM 1808 N N . SER A 1 221 ? 9.383 -15.281 -16.5 1 90.31 221 SER A N 1
ATOM 1809 C CA . SER A 1 221 ? 9.453 -13.844 -16.734 1 90.31 221 SER A CA 1
ATOM 1810 C C . SER A 1 221 ? 10.891 -13.391 -16.984 1 90.31 221 SER A C 1
ATOM 1812 O O . SER A 1 221 ? 11.812 -13.828 -16.281 1 90.31 221 SER A O 1
ATOM 1814 N N . SER A 1 222 ? 11.094 -12.531 -17.984 1 94.19 222 SER A N 1
ATOM 1815 C CA . SER A 1 222 ? 12.414 -12.016 -18.312 1 94.19 222 SER A CA 1
ATOM 1816 C C . SER A 1 222 ? 12.844 -10.914 -17.359 1 94.19 222 SER A C 1
ATOM 1818 O O . SER A 1 222 ? 14.031 -10.656 -17.188 1 94.19 222 SER A O 1
ATOM 1820 N N . GLN A 1 223 ? 11.922 -10.273 -16.859 1 95 223 GLN A N 1
ATOM 1821 C CA . GLN A 1 223 ? 12.086 -9.164 -15.938 1 95 223 GLN A CA 1
ATOM 1822 C C . GLN A 1 223 ? 10.898 -9.055 -14.984 1 95 223 GLN A C 1
ATOM 1824 O O . GLN A 1 223 ? 9.758 -9.328 -15.375 1 95 223 GLN A O 1
ATOM 1829 N N . MET A 1 224 ? 11.195 -8.672 -13.734 1 94 224 MET A N 1
ATOM 1830 C CA . MET A 1 224 ? 10.133 -8.633 -12.734 1 94 224 MET A CA 1
ATOM 1831 C C . MET A 1 224 ? 10.055 -7.254 -12.086 1 94 224 MET A C 1
ATOM 1833 O O . MET A 1 224 ? 11.078 -6.684 -11.703 1 94 224 MET A O 1
ATOM 1837 N N . PHE A 1 225 ? 8.852 -6.707 -12.055 1 96.56 225 PHE A N 1
ATOM 1838 C CA . PHE A 1 225 ? 8.516 -5.535 -11.258 1 96.56 225 PHE A CA 1
ATOM 1839 C C . PHE A 1 225 ? 7.551 -5.902 -10.141 1 96.56 225 PHE A C 1
ATOM 1841 O O . PHE A 1 225 ? 6.387 -6.223 -10.398 1 96.56 225 PHE A O 1
ATOM 1848 N N . ASN A 1 226 ? 7.977 -5.883 -8.906 1 94.81 226 ASN A N 1
ATOM 1849 C CA . ASN A 1 226 ? 7.113 -6.059 -7.742 1 94.81 226 ASN A CA 1
ATOM 1850 C C . ASN A 1 226 ? 6.684 -4.719 -7.152 1 94.81 226 ASN A C 1
ATOM 1852 O O . ASN A 1 226 ? 7.527 -3.918 -6.742 1 94.81 226 ASN A O 1
ATOM 1856 N N . VAL A 1 227 ? 5.352 -4.492 -7.125 1 96.88 227 VAL A N 1
ATOM 1857 C CA . VAL A 1 227 ? 4.875 -3.172 -6.727 1 96.88 227 VAL A CA 1
ATOM 1858 C C . VAL A 1 227 ? 3.797 -3.309 -5.656 1 96.88 227 VAL A C 1
ATOM 1860 O O . VAL A 1 227 ? 3.258 -4.398 -5.445 1 96.88 227 VAL A O 1
ATOM 1863 N N . THR A 1 228 ? 3.504 -2.203 -4.961 1 96.56 228 THR A N 1
ATOM 1864 C CA . THR A 1 228 ? 2.447 -2.223 -3.959 1 96.56 228 THR A CA 1
ATOM 1865 C C . THR A 1 228 ? 1.31 -1.285 -4.355 1 96.56 228 THR A C 1
ATOM 1867 O O . THR A 1 228 ? 0.261 -1.265 -3.705 1 96.56 228 THR A O 1
ATOM 1870 N N . ASP A 1 229 ? 1.494 -0.554 -5.371 1 97.19 229 ASP A N 1
ATOM 1871 C CA . ASP A 1 229 ? 0.552 0.484 -5.777 1 97.19 229 ASP A CA 1
ATOM 1872 C C . ASP A 1 229 ? 0.075 0.262 -7.211 1 97.19 229 ASP A C 1
ATOM 1874 O O . ASP A 1 229 ? 0.887 0.067 -8.117 1 97.19 229 ASP A O 1
ATOM 1878 N N . ARG A 1 230 ? -1.235 0.307 -7.391 1 96.62 230 ARG A N 1
ATOM 1879 C CA . ARG A 1 230 ? -1.808 -0.027 -8.688 1 96.62 230 ARG A CA 1
ATOM 1880 C C . ARG A 1 230 ? -1.474 1.041 -9.727 1 96.62 230 ARG A C 1
ATOM 1882 O O . ARG A 1 230 ? -1.308 0.736 -10.906 1 96.62 230 ARG A O 1
ATOM 1889 N N . ALA A 1 231 ? -1.384 2.309 -9.336 1 96.12 231 ALA A N 1
ATOM 1890 C CA . ALA A 1 231 ? -0.991 3.346 -10.281 1 96.12 231 ALA A CA 1
ATOM 1891 C C . ALA A 1 231 ? 0.42 3.102 -10.812 1 96.12 231 ALA A C 1
ATOM 1893 O O . ALA A 1 231 ? 0.715 3.393 -11.969 1 96.12 231 ALA A O 1
ATOM 1894 N N . THR A 1 232 ? 1.277 2.631 -9.93 1 97.31 232 THR A N 1
ATOM 1895 C CA . THR A 1 232 ? 2.627 2.277 -10.359 1 97.31 232 THR A CA 1
ATOM 1896 C C . THR A 1 232 ? 2.596 1.088 -11.312 1 97.31 232 THR A C 1
ATOM 1898 O O . THR A 1 232 ? 3.285 1.088 -12.336 1 97.31 232 THR A O 1
ATOM 1901 N N . LEU A 1 233 ? 1.808 0.084 -10.977 1 97.06 233 LEU A N 1
ATOM 1902 C CA . LEU A 1 233 ? 1.628 -1.052 -11.875 1 97.06 233 LEU A CA 1
ATOM 1903 C C . LEU A 1 233 ? 1.186 -0.586 -13.258 1 97.06 233 LEU A C 1
ATOM 1905 O O . LEU A 1 233 ? 1.809 -0.935 -14.266 1 97.06 233 LEU A O 1
ATOM 1909 N N . ASN A 1 234 ? 0.151 0.215 -13.289 1 95.75 234 ASN A N 1
ATOM 1910 C CA . ASN A 1 234 ? -0.376 0.719 -14.555 1 95.75 234 ASN A CA 1
ATOM 1911 C C . ASN A 1 234 ? 0.669 1.53 -15.312 1 95.75 234 ASN A C 1
ATOM 1913 O O . ASN A 1 234 ? 0.822 1.373 -16.531 1 95.75 234 ASN A O 1
ATOM 1917 N N . GLY A 1 235 ? 1.353 2.387 -14.594 1 96.12 235 GLY A N 1
ATOM 1918 C CA . GLY A 1 235 ? 2.375 3.207 -15.227 1 96.12 235 GLY A CA 1
ATOM 1919 C C . GLY A 1 235 ? 3.467 2.391 -15.891 1 96.12 235 GLY A C 1
ATOM 1920 O O . GLY A 1 235 ? 3.99 2.781 -16.938 1 96.12 235 GLY A O 1
ATOM 1921 N N . ILE A 1 236 ? 3.848 1.295 -15.258 1 97.25 236 ILE A N 1
ATOM 1922 C CA . ILE A 1 236 ? 4.859 0.418 -15.836 1 97.25 236 ILE A CA 1
ATOM 1923 C C . ILE A 1 236 ? 4.305 -0.257 -17.094 1 97.25 236 ILE A C 1
ATOM 1925 O O . ILE A 1 236 ? 4.98 -0.321 -18.125 1 97.25 236 ILE A O 1
ATOM 1929 N N . LEU A 1 237 ? 3.057 -0.715 -17.062 1 96.19 237 LEU A N 1
ATOM 1930 C CA . LEU A 1 237 ? 2.428 -1.338 -18.219 1 96.19 237 LEU A CA 1
ATOM 1931 C C . LEU A 1 237 ? 2.363 -0.364 -19.391 1 96.19 237 LEU A C 1
ATOM 1933 O O . LEU A 1 237 ? 2.564 -0.757 -20.547 1 96.19 237 LEU A O 1
ATOM 1937 N N . GLU A 1 238 ? 2.07 0.883 -19.094 1 94.56 238 GLU A N 1
ATOM 1938 C CA . GLU A 1 238 ? 1.917 1.914 -20.109 1 94.56 238 GLU A CA 1
ATOM 1939 C C . GLU A 1 238 ? 3.23 2.164 -20.844 1 94.56 238 GLU A C 1
ATOM 1941 O O . GLU A 1 238 ? 3.232 2.68 -21.969 1 94.56 238 GLU A O 1
ATOM 1946 N N . ARG A 1 239 ? 4.344 1.759 -20.25 1 94.69 239 ARG A N 1
ATOM 1947 C CA . ARG A 1 239 ? 5.641 2.207 -20.75 1 94.69 239 ARG A CA 1
ATOM 1948 C C . ARG A 1 239 ? 6.5 1.022 -21.172 1 94.69 239 ARG A C 1
ATOM 1950 O O . ARG A 1 239 ? 7.625 1.204 -21.641 1 94.69 239 ARG A O 1
ATOM 1957 N N . THR A 1 240 ? 6.008 -0.186 -20.953 1 96.25 240 THR A N 1
ATOM 1958 C CA . THR A 1 240 ? 6.797 -1.377 -21.234 1 96.25 240 THR A CA 1
ATOM 1959 C C . THR A 1 240 ? 5.945 -2.441 -21.922 1 96.25 240 THR A C 1
ATOM 1961 O O . THR A 1 240 ? 4.738 -2.256 -22.094 1 96.25 240 THR A O 1
ATOM 1964 N N . ASP A 1 241 ? 6.582 -3.518 -22.281 1 95.81 241 ASP A N 1
ATOM 1965 C CA . ASP A 1 241 ? 5.883 -4.664 -22.844 1 95.81 241 ASP A CA 1
ATOM 1966 C C . ASP A 1 241 ? 5.531 -5.688 -21.766 1 95.81 241 ASP A C 1
ATOM 1968 O O . ASP A 1 241 ? 5.289 -6.859 -22.078 1 95.81 241 ASP A O 1
ATOM 1972 N N . ALA A 1 242 ? 5.594 -5.223 -20.531 1 97.69 242 ALA A N 1
ATOM 1973 C CA . ALA A 1 242 ? 5.27 -6.113 -19.422 1 97.69 242 ALA A CA 1
ATOM 1974 C C . ALA A 1 242 ? 3.777 -6.43 -19.391 1 97.69 242 ALA A C 1
ATOM 1976 O O . ALA A 1 242 ? 2.971 -5.715 -19.984 1 97.69 242 ALA A O 1
ATOM 1977 N N . TYR A 1 243 ? 3.424 -7.516 -18.719 1 97.31 243 TYR A N 1
ATOM 1978 C CA . TYR A 1 243 ? 2.023 -7.852 -18.484 1 97.31 243 TYR A CA 1
ATOM 1979 C C . TYR A 1 243 ? 1.74 -8 -16.984 1 97.31 243 TYR A C 1
ATOM 1981 O O . TYR A 1 243 ? 2.66 -8.211 -16.203 1 97.31 243 TYR A O 1
ATOM 1989 N N . ALA A 1 244 ? 0.539 -7.809 -16.609 1 96.44 244 ALA A N 1
ATOM 1990 C CA . ALA A 1 244 ? -0.002 -8.102 -15.281 1 96.44 244 ALA A CA 1
ATOM 1991 C C . ALA A 1 244 ? -1.255 -8.969 -15.383 1 96.44 244 ALA A C 1
ATOM 1993 O O . ALA A 1 244 ? -1.804 -9.156 -16.469 1 96.44 244 ALA A O 1
ATOM 1994 N N . THR A 1 245 ? -1.634 -9.547 -14.281 1 94.94 245 THR A N 1
ATOM 1995 C CA . THR A 1 245 ? -2.857 -10.336 -14.242 1 94.94 245 THR A CA 1
ATOM 1996 C C . THR A 1 245 ? -3.91 -9.664 -13.367 1 94.94 245 THR A C 1
ATOM 1998 O O . THR A 1 245 ? -3.574 -8.883 -12.477 1 94.94 245 THR A O 1
ATOM 2001 N N . GLY A 1 246 ? -5.145 -9.961 -13.688 1 93.69 246 GLY A N 1
ATOM 2002 C CA . GLY A 1 246 ? -6.227 -9.383 -12.906 1 93.69 246 GLY A CA 1
ATOM 2003 C C . GLY A 1 246 ? -7.574 -10.016 -13.203 1 93.69 246 GLY A C 1
ATOM 2004 O O . GLY A 1 246 ? -7.652 -11.023 -13.906 1 93.69 246 GLY A O 1
ATOM 2005 N N . SER A 1 247 ? -8.594 -9.43 -12.594 1 92.56 247 SER A N 1
ATOM 2006 C CA . SER A 1 247 ? -9.945 -9.969 -12.648 1 92.56 247 SER A CA 1
ATOM 2007 C C . SER A 1 247 ? -10.641 -9.594 -13.953 1 92.56 247 SER A C 1
ATOM 2009 O O . SER A 1 247 ? -11.656 -10.195 -14.312 1 92.56 247 SER A O 1
ATOM 2011 N N . GLY A 1 248 ? -10.164 -8.547 -14.617 1 90.44 248 GLY A N 1
ATOM 2012 C CA . GLY A 1 248 ? -10.797 -8.094 -15.852 1 90.44 248 GLY A CA 1
ATOM 2013 C C . GLY A 1 248 ? -11.852 -7.027 -15.625 1 90.44 248 GLY A C 1
ATOM 2014 O O . GLY A 1 248 ? -12.352 -6.438 -16.578 1 90.44 248 GLY A O 1
ATOM 2015 N N . PHE A 1 249 ? -12.242 -6.805 -14.383 1 88.94 249 PHE A N 1
ATOM 2016 C CA . PHE A 1 249 ? -13.172 -5.719 -14.102 1 88.94 249 PHE A CA 1
ATOM 2017 C C . PHE A 1 249 ? -12.484 -4.367 -14.25 1 88.94 249 PHE A C 1
ATOM 2019 O O . PHE A 1 249 ? -12.305 -3.641 -13.273 1 88.94 249 PHE A O 1
ATOM 2026 N N . LEU A 1 250 ? -12.172 -4.09 -15.438 1 81.62 250 LEU A N 1
ATOM 2027 C CA . LEU A 1 250 ? -11.43 -2.871 -15.75 1 81.62 250 LEU A CA 1
ATOM 2028 C C . LEU A 1 250 ? -12.336 -1.646 -15.648 1 81.62 250 LEU A C 1
ATOM 2030 O O . LEU A 1 250 ? -13.5 -1.69 -16.062 1 81.62 250 LEU A O 1
ATOM 2034 N N . ASP A 1 251 ? -11.82 -0.681 -15.039 1 81.25 251 ASP A N 1
ATOM 2035 C CA . ASP A 1 251 ? -12.438 0.645 -15.078 1 81.25 251 ASP A CA 1
ATOM 2036 C C . ASP A 1 251 ? -11.812 1.501 -16.188 1 81.25 251 ASP A C 1
ATOM 2038 O O . ASP A 1 251 ? -10.797 2.162 -15.961 1 81.25 251 ASP A O 1
ATOM 2042 N N . SER A 1 252 ? -12.469 1.572 -17.266 1 77 252 SER A N 1
ATOM 2043 C CA . SER A 1 252 ? -11.922 2.229 -18.453 1 77 252 SER A CA 1
ATOM 2044 C C . SER A 1 252 ? -11.695 3.717 -18.203 1 77 252 SER A C 1
ATOM 2046 O O . SER A 1 252 ? -10.852 4.34 -18.844 1 77 252 SER A O 1
ATOM 2048 N N . ASP A 1 253 ? -12.383 4.211 -17.312 1 75.25 253 ASP A N 1
ATOM 2049 C CA . ASP A 1 253 ? -12.25 5.633 -17.016 1 75.25 253 ASP A CA 1
ATOM 2050 C C . ASP A 1 253 ? -10.93 5.922 -16.297 1 75.25 253 ASP A C 1
ATOM 2052 O O . ASP A 1 253 ? -10.469 7.062 -16.266 1 75.25 253 ASP A O 1
ATOM 2056 N N . SER A 1 254 ? -10.375 4.859 -15.758 1 74.88 254 SER A N 1
ATOM 2057 C CA . SER A 1 254 ? -9.242 5.117 -14.875 1 74.88 254 SER A CA 1
ATOM 2058 C C . SER A 1 254 ? -7.953 4.539 -15.445 1 74.88 254 SER A C 1
ATOM 2060 O O . SER A 1 254 ? -6.902 4.602 -14.805 1 74.88 254 SER A O 1
ATOM 2062 N N . VAL A 1 255 ? -8.047 3.918 -16.531 1 77.75 255 VAL A N 1
ATOM 2063 C CA . VAL A 1 255 ? -6.84 3.344 -17.109 1 77.75 255 VAL A CA 1
ATOM 2064 C C . VAL A 1 255 ? -6.516 4.035 -18.438 1 77.75 255 VAL A C 1
ATOM 2066 O O . VAL A 1 255 ? -7.422 4.383 -19.188 1 77.75 255 VAL A O 1
ATOM 2069 N N . ASN A 1 256 ? -5.219 4.262 -18.547 1 82.12 256 ASN A N 1
ATOM 2070 C CA . ASN A 1 256 ? -4.754 4.895 -19.781 1 82.12 256 ASN A CA 1
ATOM 2071 C C . ASN A 1 256 ? -3.908 3.941 -20.625 1 82.12 256 ASN A C 1
ATOM 2073 O O . ASN A 1 256 ? -2.871 3.461 -20.156 1 82.12 256 ASN A O 1
ATOM 2077 N N . GLY A 1 257 ? -4.387 3.656 -21.844 1 87.56 257 GLY A N 1
ATOM 2078 C CA . GLY A 1 257 ? -3.561 2.922 -22.797 1 87.56 257 GLY A CA 1
ATOM 2079 C C . GLY A 1 257 ? -3.35 1.472 -22.391 1 87.56 257 GLY A C 1
ATOM 2080 O O . GLY A 1 257 ? -2.311 0.883 -22.703 1 87.56 257 GLY A O 1
ATOM 2081 N N . ILE A 1 258 ? -4.109 0.913 -21.578 1 92.81 258 ILE A N 1
ATOM 2082 C CA . ILE A 1 258 ? -4.016 -0.475 -21.141 1 92.81 258 ILE A CA 1
ATOM 2083 C C . ILE A 1 258 ? -5.234 -1.254 -21.641 1 92.81 258 ILE A C 1
ATOM 2085 O O . ILE A 1 258 ? -6.348 -0.722 -21.672 1 92.81 258 ILE A O 1
ATOM 2089 N N . THR A 1 259 ? -5.012 -2.391 -22.109 1 93 259 THR A N 1
ATOM 2090 C CA . THR A 1 259 ? -6.094 -3.275 -22.516 1 93 259 THR A CA 1
ATOM 2091 C C . THR A 1 259 ? -6.059 -4.582 -21.734 1 93 259 THR A C 1
ATOM 2093 O O . THR A 1 259 ? -5.09 -4.859 -21.016 1 93 259 THR A O 1
ATOM 2096 N N . VAL A 1 260 ? -7.203 -5.301 -21.75 1 93.75 260 VAL A N 1
ATOM 2097 C CA . VAL A 1 260 ? -7.344 -6.543 -21 1 93.75 260 VAL A CA 1
ATOM 2098 C C . VAL A 1 260 ? -7.781 -7.664 -21.938 1 93.75 260 VAL A C 1
ATOM 2100 O O . VAL A 1 260 ? -8.664 -7.477 -22.781 1 93.75 260 VAL A O 1
ATOM 2103 N N . ILE A 1 261 ? -7.066 -8.797 -21.828 1 95.56 261 ILE A N 1
ATOM 2104 C CA . ILE A 1 261 ? -7.375 -9.953 -22.672 1 95.56 261 ILE A CA 1
ATOM 2105 C C . ILE A 1 261 ? -7.57 -11.188 -21.781 1 95.56 261 ILE A C 1
ATOM 2107 O O . ILE A 1 261 ? -6.785 -11.43 -20.859 1 95.56 261 ILE A O 1
ATOM 2111 N N . ARG A 1 262 ? -8.57 -11.977 -22.094 1 95.44 262 ARG A N 1
ATOM 2112 C CA . ARG A 1 262 ? -8.859 -13.18 -21.312 1 95.44 262 ARG A CA 1
ATOM 2113 C C . ARG A 1 262 ? -7.746 -14.211 -21.484 1 95.44 262 ARG A C 1
ATOM 2115 O O . ARG A 1 262 ? -7.215 -14.391 -22.578 1 95.44 262 ARG A O 1
ATOM 2122 N N . LEU A 1 263 ? -7.379 -14.812 -20.391 1 96.75 263 LEU A N 1
ATOM 2123 C CA . LEU A 1 263 ? -6.441 -15.93 -20.406 1 96.75 263 LEU A CA 1
ATOM 2124 C C . LEU A 1 263 ? -7.18 -17.266 -20.297 1 96.75 263 LEU A C 1
ATOM 2126 O O . LEU A 1 263 ? -8.031 -17.422 -19.406 1 96.75 263 LEU A O 1
ATOM 2130 N N . LYS A 1 264 ? -6.871 -18.094 -21.203 1 94.5 264 LYS A N 1
ATOM 2131 C CA . LYS A 1 264 ? -7.422 -19.438 -21.094 1 94.5 264 LYS A CA 1
ATOM 2132 C C . LYS A 1 264 ? -6.727 -20.234 -19.984 1 94.5 264 LYS A C 1
ATOM 2134 O O . LYS A 1 264 ? -5.535 -20.516 -20.078 1 94.5 264 LYS A O 1
ATOM 2139 N N . ASP A 1 265 ? -7.461 -20.422 -18.938 1 89.31 265 ASP A N 1
ATOM 2140 C CA . ASP A 1 265 ? -6.945 -21.219 -17.828 1 89.31 265 ASP A CA 1
ATOM 2141 C C . ASP A 1 265 ? -8.047 -22.062 -17.203 1 89.31 265 ASP A C 1
ATOM 2143 O O . ASP A 1 265 ? -9.156 -22.141 -17.734 1 89.31 265 ASP A O 1
ATOM 2147 N N . ASN A 1 266 ? -7.664 -22.844 -16.266 1 87.56 266 ASN A N 1
ATOM 2148 C CA . ASN A 1 266 ? -8.633 -23.703 -15.586 1 87.56 266 ASN A CA 1
ATOM 2149 C C . ASN A 1 266 ? -8.82 -23.297 -14.125 1 87.56 266 ASN A C 1
ATOM 2151 O O . ASN A 1 266 ? -9.031 -24.156 -13.266 1 87.56 266 ASN A O 1
ATOM 2155 N N . LEU A 1 267 ? -8.648 -22.031 -14.078 1 88.75 267 LEU A N 1
ATOM 2156 C CA . LEU A 1 267 ? -8.805 -21.562 -12.711 1 88.75 267 LEU A CA 1
ATOM 2157 C C . LEU A 1 267 ? -10.266 -21.219 -12.414 1 88.75 267 LEU A C 1
ATOM 2159 O O . LEU A 1 267 ? -10.977 -20.703 -13.281 1 88.75 267 LEU A O 1
ATOM 2163 N N . ASP A 1 268 ? -10.852 -21.609 -11.461 1 91.44 268 ASP A N 1
ATOM 2164 C CA . ASP A 1 268 ? -12.195 -21.297 -10.984 1 91.44 268 ASP A CA 1
ATOM 2165 C C . ASP A 1 268 ? -12.188 -20.094 -10.055 1 91.44 268 ASP A C 1
ATOM 2167 O O . ASP A 1 268 ? -12.625 -20.188 -8.898 1 91.44 268 ASP A O 1
ATOM 2171 N N . ASN A 1 269 ? -11.867 -18.906 -10.641 1 95.56 269 ASN A N 1
ATOM 2172 C CA . ASN A 1 269 ? -11.703 -17.688 -9.836 1 95.56 269 ASN A CA 1
ATOM 2173 C C . ASN A 1 269 ? -13.047 -17.172 -9.328 1 95.56 269 ASN A C 1
ATOM 2175 O O . ASN A 1 269 ? -14.016 -17.109 -10.078 1 95.56 269 ASN A O 1
ATOM 2179 N N . ARG A 1 270 ? -13.055 -16.828 -8.062 1 96.38 270 ARG A N 1
ATOM 2180 C CA . ARG A 1 270 ? -14.219 -16.219 -7.422 1 96.38 270 ARG A CA 1
ATOM 2181 C C . ARG A 1 270 ? -13.812 -15.008 -6.59 1 96.38 270 ARG A C 1
ATOM 2183 O O . ARG A 1 270 ? -12.922 -15.094 -5.746 1 96.38 270 ARG A O 1
ATOM 2190 N N . MET A 1 271 ? -14.492 -13.914 -6.926 1 96.88 271 MET A N 1
ATOM 2191 C CA . MET A 1 271 ? -14.383 -12.773 -6.027 1 96.88 271 MET A CA 1
ATOM 2192 C C . MET A 1 271 ? -15.211 -12.977 -4.766 1 96.88 271 MET A C 1
ATOM 2194 O O . MET A 1 271 ? -16.359 -13.406 -4.84 1 96.88 271 MET A O 1
ATOM 2198 N N . VAL A 1 272 ? -14.586 -12.727 -3.594 1 98.12 272 VAL A N 1
ATOM 2199 C CA . VAL A 1 272 ? -15.297 -12.93 -2.336 1 98.12 272 VAL A CA 1
ATOM 2200 C C . VAL A 1 272 ? -15.023 -11.766 -1.39 1 98.12 272 VAL A C 1
ATOM 2202 O O . VAL A 1 272 ? -14.07 -11.008 -1.586 1 98.12 272 VAL A O 1
ATOM 2205 N N . TYR A 1 273 ? -15.844 -11.547 -0.439 1 98.5 273 TYR A N 1
ATOM 2206 C CA . TYR A 1 273 ? -15.477 -10.711 0.698 1 98.5 273 TYR A CA 1
ATOM 2207 C C . TYR A 1 273 ? -15.492 -11.508 1.993 1 98.5 273 TYR A C 1
ATOM 2209 O O . TYR A 1 273 ? -16.219 -12.492 2.115 1 98.5 273 TYR A O 1
ATOM 2217 N N . VAL A 1 274 ? -14.602 -11.148 2.873 1 98.5 274 VAL A N 1
ATOM 2218 C CA . VAL A 1 274 ? -14.469 -11.789 4.176 1 98.5 274 VAL A CA 1
ATOM 2219 C C . VAL A 1 274 ? -14.945 -10.844 5.273 1 98.5 274 VAL A C 1
ATOM 2221 O O . VAL A 1 274 ? -14.812 -9.625 5.148 1 98.5 274 VAL A O 1
ATOM 2224 N N . LYS A 1 275 ? -15.5 -11.297 6.254 1 97.44 275 LYS A N 1
ATOM 2225 C CA . LYS A 1 275 ? -15.898 -10.602 7.473 1 97.44 275 LYS A CA 1
ATOM 2226 C C . LYS A 1 275 ? -15.672 -11.477 8.703 1 97.44 275 LYS A C 1
ATOM 2228 O O . LYS A 1 275 ? -15.375 -12.664 8.586 1 97.44 275 LYS A O 1
ATOM 2233 N N . ARG A 1 276 ? -15.727 -10.867 9.883 1 92.88 276 ARG A N 1
ATOM 2234 C CA . ARG A 1 276 ? -15.617 -11.656 11.102 1 92.88 276 ARG A CA 1
ATOM 2235 C C . ARG A 1 276 ? -16.797 -12.602 11.25 1 92.88 276 ARG A C 1
ATOM 2237 O O . ARG A 1 276 ? -17.938 -12.219 11.008 1 92.88 276 ARG A O 1
ATOM 2244 N N . GLU A 1 277 ? -16.391 -13.773 11.648 1 89.81 277 GLU A N 1
ATOM 2245 C CA . GLU A 1 277 ? -17.422 -14.797 11.805 1 89.81 277 GLU A CA 1
ATOM 2246 C C . GLU A 1 277 ? -18.391 -14.438 12.922 1 89.81 277 GLU A C 1
ATOM 2248 O O . GLU A 1 277 ? -17.984 -13.906 13.961 1 89.81 277 GLU A O 1
ATOM 2253 N N . GLU A 1 278 ? -19.719 -14.641 12.734 1 82.88 278 GLU A N 1
ATOM 2254 C CA . GLU A 1 278 ? -20.781 -14.469 13.711 1 82.88 278 GLU A CA 1
ATOM 2255 C C . GLU A 1 278 ? -20.969 -13 14.07 1 82.88 278 GLU A C 1
ATOM 2257 O O . GLU A 1 278 ? -21.5 -12.68 15.141 1 82.88 278 GLU A O 1
ATOM 2262 N N . VAL A 1 279 ? -20.281 -12.133 13.477 1 84.12 279 VAL A N 1
ATOM 2263 C CA . VAL A 1 279 ? -20.531 -10.703 13.633 1 84.12 279 VAL A CA 1
ATOM 2264 C C . VAL A 1 279 ? -21.297 -10.172 12.422 1 84.12 279 VAL A C 1
ATOM 2266 O O . VAL A 1 279 ? -20.875 -10.375 11.281 1 84.12 279 VAL A O 1
ATOM 2269 N N . GLU A 1 280 ? -22.344 -9.594 12.719 1 88.69 280 GLU A N 1
ATOM 2270 C CA . GLU A 1 280 ? -23.125 -9.008 11.625 1 88.69 280 GLU A CA 1
ATOM 2271 C C . GLU A 1 280 ? -22.469 -7.723 11.125 1 88.69 280 GLU A C 1
ATOM 2273 O O . GLU A 1 280 ? -21.875 -6.98 11.898 1 88.69 280 GLU A O 1
ATOM 2278 N N . LEU A 1 281 ? -22.641 -7.508 9.859 1 92.75 281 LEU A N 1
ATOM 2279 C CA . LEU A 1 281 ? -22.172 -6.25 9.289 1 92.75 281 LEU A CA 1
ATOM 2280 C C . LEU A 1 281 ? -22.922 -5.066 9.875 1 92.75 281 LEU A C 1
ATOM 2282 O O . LEU A 1 281 ? -24.109 -5.176 10.18 1 92.75 281 LEU A O 1
ATOM 2286 N N . SER A 1 282 ? -22.156 -3.986 10.07 1 91.69 282 SER A N 1
ATOM 2287 C CA . SER A 1 282 ? -22.844 -2.736 10.391 1 91.69 282 SER A CA 1
ATOM 2288 C C . SER A 1 282 ? -23.781 -2.322 9.258 1 91.69 282 SER A C 1
ATOM 2290 O O . SER A 1 282 ? -23.781 -2.934 8.188 1 91.69 282 SER A O 1
ATOM 2292 N N . GLN A 1 283 ? -24.609 -1.317 9.5 1 94.12 283 GLN A N 1
ATOM 2293 C CA . GLN A 1 283 ? -25.469 -0.787 8.438 1 94.12 283 GLN A CA 1
ATOM 2294 C C . GLN A 1 283 ? -24.625 -0.311 7.25 1 94.12 283 GLN A C 1
ATOM 2296 O O . GLN A 1 283 ? -24.969 -0.578 6.098 1 94.12 283 GLN A O 1
ATOM 2301 N N . ALA A 1 284 ? -23.578 0.43 7.512 1 95.31 284 ALA A N 1
ATOM 2302 C CA . ALA A 1 284 ? -22.672 0.891 6.457 1 95.31 284 ALA A CA 1
ATOM 2303 C C . ALA A 1 284 ? -22.109 -0.284 5.66 1 95.31 284 ALA A C 1
ATOM 2305 O O . ALA A 1 284 ? -22.094 -0.248 4.426 1 95.31 284 ALA A O 1
ATOM 2306 N N . GLY A 1 285 ? -21.656 -1.306 6.418 1 96.5 285 GLY A N 1
ATOM 2307 C CA . GLY A 1 285 ? -21.141 -2.494 5.762 1 96.5 285 GLY A CA 1
ATOM 2308 C C . GLY A 1 285 ? -22.156 -3.17 4.859 1 96.5 285 GLY A C 1
ATOM 2309 O O . GLY A 1 285 ? -21.844 -3.549 3.73 1 96.5 285 GLY A O 1
ATOM 2310 N N . THR A 1 286 ? -23.375 -3.336 5.375 1 96.94 286 THR A N 1
ATOM 2311 C CA . THR A 1 286 ? -24.453 -3.969 4.625 1 96.94 286 THR A CA 1
ATOM 2312 C C . THR A 1 286 ? -24.766 -3.174 3.361 1 96.94 286 THR A C 1
ATOM 2314 O O . THR A 1 286 ? -24.891 -3.746 2.275 1 96.94 286 THR A O 1
ATOM 2317 N N . LEU A 1 287 ? -24.891 -1.916 3.535 1 97.5 287 LEU A N 1
ATOM 2318 C CA . LEU A 1 287 ? -25.219 -1.049 2.406 1 97.5 287 LEU A CA 1
ATOM 2319 C C . LEU A 1 287 ? -24.094 -1.056 1.377 1 97.5 287 LEU A C 1
ATOM 2321 O O . LEU A 1 287 ? -24.344 -1.017 0.171 1 97.5 287 LEU A O 1
ATOM 2325 N N . PHE A 1 288 ? -22.875 -1.088 1.804 1 98.06 288 PHE A N 1
ATOM 2326 C CA . PHE A 1 288 ? -21.734 -1.113 0.881 1 98.06 288 PHE A CA 1
ATOM 2327 C C . PHE A 1 288 ? -21.734 -2.398 0.063 1 98.06 288 PHE A C 1
ATOM 2329 O O . PHE A 1 288 ? -21.469 -2.375 -1.141 1 98.06 288 PHE A O 1
ATOM 2336 N N . VAL A 1 289 ? -21.953 -3.535 0.71 1 98.12 289 VAL A N 1
ATOM 2337 C CA . VAL A 1 289 ? -22.016 -4.816 0.016 1 98.12 289 VAL A CA 1
ATOM 2338 C C . VAL A 1 289 ? -23.109 -4.766 -1.052 1 98.12 289 VAL A C 1
ATOM 2340 O O . VAL A 1 289 ? -22.938 -5.312 -2.145 1 98.12 289 VAL A O 1
ATOM 2343 N N . GLU A 1 290 ? -24.188 -4.133 -0.752 1 97.81 290 GLU A N 1
ATOM 2344 C CA . GLU A 1 290 ? -25.266 -3.975 -1.727 1 97.81 290 GLU A CA 1
ATOM 2345 C C . GLU A 1 290 ? -24.797 -3.184 -2.945 1 97.81 290 GLU A C 1
ATOM 2347 O O . GLU A 1 290 ? -25.094 -3.555 -4.082 1 97.81 290 GLU A O 1
ATOM 2352 N N . VAL A 1 291 ? -24.141 -2.094 -2.719 1 97.94 291 VAL A N 1
ATOM 2353 C CA . VAL A 1 291 ? -23.609 -1.274 -3.803 1 97.94 291 VAL A CA 1
ATOM 2354 C C . VAL A 1 291 ? -22.641 -2.1 -4.645 1 97.94 291 VAL A C 1
ATOM 2356 O O . VAL A 1 291 ? -22.656 -2.025 -5.879 1 97.94 291 VAL A O 1
ATOM 2359 N N . MET A 1 292 ? -21.766 -2.859 -3.986 1 97 292 MET A N 1
ATOM 2360 C CA . MET A 1 292 ? -20.797 -3.709 -4.684 1 97 292 MET A CA 1
ATOM 2361 C C . MET A 1 292 ? -21.516 -4.75 -5.539 1 97 292 MET A C 1
ATOM 2363 O O . MET A 1 292 ? -21.141 -4.98 -6.688 1 97 292 MET A O 1
ATOM 2367 N N . GLN A 1 293 ? -22.531 -5.363 -4.973 1 97.06 293 GLN A N 1
ATOM 2368 C CA . GLN A 1 293 ? -23.297 -6.367 -5.703 1 97.06 293 GLN A CA 1
ATOM 2369 C C . GLN A 1 293 ? -23.969 -5.754 -6.93 1 97.06 293 GLN A C 1
ATOM 2371 O O . GLN A 1 293 ? -24.016 -6.379 -7.992 1 97.06 293 GLN A O 1
ATOM 2376 N N . GLU A 1 294 ? -24.516 -4.617 -6.773 1 96.5 294 GLU A N 1
ATOM 2377 C CA . GLU A 1 294 ? -25.125 -3.92 -7.906 1 96.5 294 GLU A CA 1
ATOM 2378 C C . GLU A 1 294 ? -24.094 -3.662 -9.008 1 96.5 294 GLU A C 1
ATOM 2380 O O . GLU A 1 294 ? -24.406 -3.826 -10.188 1 96.5 294 GLU A O 1
ATOM 2385 N N . TYR A 1 295 ? -22.922 -3.225 -8.586 1 95.69 295 TYR A N 1
ATOM 2386 C CA . TYR A 1 295 ? -21.844 -3.01 -9.539 1 95.69 295 TYR A CA 1
ATOM 2387 C C . TYR A 1 295 ? -21.562 -4.281 -10.328 1 95.69 295 TYR A C 1
ATOM 2389 O O . TYR A 1 295 ? -21.469 -4.246 -11.562 1 95.69 295 TYR A O 1
ATOM 2397 N N . PHE A 1 296 ? -21.406 -5.402 -9.641 1 95 296 PHE A N 1
ATOM 2398 C CA . PHE A 1 296 ? -21.047 -6.664 -10.273 1 95 296 PHE A CA 1
ATOM 2399 C C . PHE A 1 296 ? -22.188 -7.191 -11.133 1 95 296 PHE A C 1
ATOM 2401 O O . PHE A 1 296 ? -21.953 -7.828 -12.164 1 95 296 PHE A O 1
ATOM 2408 N N . ASP A 1 297 ? -23.406 -6.938 -10.719 1 94.25 297 ASP A N 1
ATOM 2409 C CA . ASP A 1 297 ? -24.562 -7.34 -11.516 1 94.25 297 ASP A CA 1
ATOM 2410 C C . ASP A 1 297 ? -24.578 -6.609 -12.859 1 94.25 297 ASP A C 1
ATOM 2412 O O . ASP A 1 297 ? -24.969 -7.188 -13.875 1 94.25 297 ASP A O 1
ATOM 2416 N N . GLN A 1 298 ? -24.172 -5.375 -12.828 1 90.31 298 GLN A N 1
ATOM 2417 C CA . GLN A 1 298 ? -24.109 -4.602 -14.062 1 90.31 298 GLN A CA 1
ATOM 2418 C C . GLN A 1 298 ? -23.016 -5.121 -14.977 1 90.31 298 GLN A C 1
ATOM 2420 O O . GLN A 1 298 ? -23.141 -5.078 -16.203 1 90.31 298 GLN A O 1
ATOM 2425 N N . LYS A 1 299 ? -21.922 -5.566 -14.391 1 85.06 299 LYS A N 1
ATOM 2426 C CA . LYS A 1 299 ? -20.797 -6.078 -15.172 1 85.06 299 LYS A CA 1
ATOM 2427 C C . LYS A 1 299 ? -21.109 -7.453 -15.75 1 85.06 299 LYS A C 1
ATOM 2429 O O . LYS A 1 299 ? -20.578 -7.832 -16.797 1 85.06 299 LYS A O 1
ATOM 2434 N N . ARG A 1 300 ? -21.844 -8.297 -15.039 1 76.56 300 ARG A N 1
ATOM 2435 C CA . ARG A 1 300 ? -22.297 -9.602 -15.531 1 76.56 300 ARG A CA 1
ATOM 2436 C C . ARG A 1 300 ? -23.156 -9.453 -16.781 1 76.56 300 ARG A C 1
ATOM 2438 O O . ARG A 1 300 ? -23.078 -10.273 -17.688 1 76.56 300 ARG A O 1
ATOM 2445 N N . LYS A 1 301 ? -23.984 -8.438 -16.812 1 68.25 301 LYS A N 1
ATOM 2446 C CA . LYS A 1 301 ? -24.906 -8.211 -17.922 1 68.25 301 LYS A CA 1
ATOM 2447 C C . LYS A 1 301 ? -24.203 -7.641 -19.141 1 68.25 301 LYS A C 1
ATOM 2449 O O . LYS A 1 301 ? -24.641 -7.84 -20.266 1 68.25 301 LYS A O 1
ATOM 2454 N N . SER A 1 302 ? -23.016 -7 -18.984 1 63.66 302 SER A N 1
ATOM 2455 C CA . SER A 1 302 ? -22.297 -6.402 -20.109 1 63.66 302 SER A CA 1
ATOM 2456 C C . SER A 1 302 ? -21.344 -7.406 -20.75 1 63.66 302 SER A C 1
ATOM 2458 O O . SER A 1 302 ? -21.172 -7.414 -21.969 1 63.66 302 SER A O 1
ATOM 2460 N N . MET B 1 1 ? 18 -27.594 14.758 1 76.88 1 MET B N 1
ATOM 2461 C CA . MET B 1 1 ? 17.203 -26.562 14.117 1 76.88 1 MET B CA 1
ATOM 2462 C C . MET B 1 1 ? 18.062 -25.375 13.727 1 76.88 1 MET B C 1
ATOM 2464 O O . MET B 1 1 ? 18.906 -24.922 14.508 1 76.88 1 MET B O 1
ATOM 2468 N N . ASN B 1 2 ? 18 -25 12.5 1 79.75 2 ASN B N 1
ATOM 2469 C CA . ASN B 1 2 ? 18.75 -23.844 12.023 1 79.75 2 ASN B CA 1
ATOM 2470 C C . ASN B 1 2 ? 17.891 -22.969 11.117 1 79.75 2 ASN B C 1
ATOM 2472 O O . ASN B 1 2 ? 16.75 -23.281 10.828 1 79.75 2 ASN B O 1
ATOM 2476 N N . ILE B 1 3 ? 18.516 -21.75 10.727 1 81.25 3 ILE B N 1
ATOM 2477 C CA . ILE B 1 3 ? 17.766 -20.75 10 1 81.25 3 ILE B CA 1
ATOM 2478 C C . ILE B 1 3 ? 17.359 -21.281 8.633 1 81.25 3 ILE B C 1
ATOM 2480 O O . ILE B 1 3 ? 16.281 -20.969 8.125 1 81.25 3 ILE B O 1
ATOM 2484 N N . GLN B 1 4 ? 18.141 -22.156 8.102 1 82.69 4 GLN B N 1
ATOM 2485 C CA . GLN B 1 4 ? 17.859 -22.719 6.785 1 82.69 4 GLN B CA 1
ATOM 2486 C C . GLN B 1 4 ? 16.641 -23.641 6.832 1 82.69 4 GLN B C 1
ATOM 2488 O O . GLN B 1 4 ? 15.812 -23.641 5.914 1 82.69 4 GLN B O 1
ATOM 2493 N N . GLN B 1 5 ? 16.562 -24.391 7.809 1 86.31 5 GLN B N 1
ATOM 2494 C CA . GLN B 1 5 ? 15.414 -25.266 7.988 1 86.31 5 GLN B CA 1
ATOM 2495 C C . GLN B 1 5 ? 14.125 -24.438 8.133 1 86.31 5 GLN B C 1
ATOM 2497 O O . GLN B 1 5 ? 13.094 -24.797 7.57 1 86.31 5 GLN B O 1
ATOM 2502 N N . LEU B 1 6 ? 14.227 -23.359 8.867 1 86.56 6 LEU B N 1
ATOM 2503 C CA . LEU B 1 6 ? 13.07 -22.484 9.031 1 86.56 6 LEU B CA 1
ATOM 2504 C C . LEU B 1 6 ? 12.664 -21.859 7.691 1 86.56 6 LEU B C 1
ATOM 2506 O O . LEU B 1 6 ? 11.477 -21.766 7.387 1 86.56 6 LEU B O 1
ATOM 2510 N N . ARG B 1 7 ? 13.633 -21.562 6.934 1 85.44 7 ARG B N 1
ATOM 2511 C CA . ARG B 1 7 ? 13.367 -21.031 5.602 1 85.44 7 ARG B CA 1
ATOM 2512 C C . ARG B 1 7 ? 12.672 -22.078 4.727 1 85.44 7 ARG B C 1
ATOM 2514 O O . ARG B 1 7 ? 11.781 -21.734 3.941 1 85.44 7 ARG B O 1
ATOM 2521 N N . TYR B 1 8 ? 13.086 -23.297 4.883 1 86.12 8 TYR B N 1
ATOM 2522 C CA . TYR B 1 8 ? 12.461 -24.375 4.121 1 86.12 8 TYR B CA 1
ATOM 2523 C C . TYR B 1 8 ? 10.992 -24.531 4.5 1 86.12 8 TYR B C 1
ATOM 2525 O O . TYR B 1 8 ? 10.133 -24.672 3.627 1 86.12 8 TYR B O 1
ATOM 2533 N N . VAL B 1 9 ? 10.766 -24.5 5.734 1 87.94 9 VAL B N 1
ATOM 2534 C CA . VAL B 1 9 ? 9.398 -24.641 6.23 1 87.94 9 VAL B CA 1
ATOM 2535 C C . VAL B 1 9 ? 8.531 -23.516 5.668 1 87.94 9 VAL B C 1
ATOM 2537 O O . VAL B 1 9 ? 7.426 -23.766 5.18 1 87.94 9 VAL B O 1
ATOM 2540 N N . VAL B 1 10 ? 9.062 -22.359 5.754 1 84.31 10 VAL B N 1
ATOM 2541 C CA . VAL B 1 10 ? 8.328 -21.188 5.266 1 84.31 10 VAL B CA 1
ATOM 2542 C C . VAL B 1 10 ? 8.094 -21.328 3.764 1 84.31 10 VAL B C 1
ATOM 2544 O O . VAL B 1 10 ? 6.988 -21.078 3.275 1 84.31 10 VAL B O 1
ATOM 2547 N N . ALA B 1 11 ? 9.055 -21.766 3.059 1 82.75 11 ALA B N 1
ATOM 2548 C CA . ALA B 1 11 ? 8.969 -21.922 1.608 1 82.75 11 ALA B CA 1
ATOM 2549 C C . ALA B 1 11 ? 7.941 -22.984 1.228 1 82.75 11 ALA B C 1
ATOM 2551 O O . ALA B 1 11 ? 7.156 -22.797 0.294 1 82.75 11 ALA B O 1
ATOM 2552 N N . ILE B 1 12 ? 7.957 -24.047 1.919 1 84.88 12 ILE B N 1
ATOM 2553 C CA . ILE B 1 12 ? 7.035 -25.141 1.632 1 84.88 12 ILE B CA 1
ATOM 2554 C C . ILE B 1 12 ? 5.602 -24.688 1.901 1 84.88 12 ILE B C 1
ATOM 2556 O O . ILE B 1 12 ? 4.703 -24.938 1.093 1 84.88 12 ILE B O 1
ATOM 2560 N N . ALA B 1 13 ? 5.496 -24.094 3 1 80.88 13 ALA B N 1
ATOM 2561 C CA . ALA B 1 13 ? 4.168 -23.625 3.387 1 80.88 13 ALA B CA 1
ATOM 2562 C C . ALA B 1 13 ? 3.611 -22.641 2.354 1 80.88 13 ALA B C 1
ATOM 2564 O O . ALA B 1 13 ? 2.406 -22.625 2.092 1 80.88 13 ALA B O 1
ATOM 2565 N N . ASN B 1 14 ? 4.527 -21.938 1.813 1 73.06 14 ASN B N 1
ATOM 2566 C CA . ASN B 1 14 ? 4.137 -20.906 0.867 1 73.06 14 ASN B CA 1
ATOM 2567 C C . ASN B 1 14 ? 3.949 -21.469 -0.539 1 73.06 14 ASN B C 1
ATOM 2569 O O . ASN B 1 14 ? 3.336 -20.828 -1.393 1 73.06 14 ASN B O 1
ATOM 2573 N N . SER B 1 15 ? 4.516 -22.531 -0.921 1 69.25 15 SER B N 1
ATOM 2574 C CA . SER B 1 15 ? 4.516 -23.094 -2.27 1 69.25 15 SER B CA 1
ATOM 2575 C C . SER B 1 15 ? 3.471 -24.188 -2.408 1 69.25 15 SER B C 1
ATOM 2577 O O . SER B 1 15 ? 3.018 -24.484 -3.516 1 69.25 15 SER B O 1
ATOM 2579 N N . GLY B 1 16 ? 3.049 -24.828 -1.336 1 67.94 16 GLY B N 1
ATOM 2580 C CA . GLY B 1 16 ? 2.057 -25.891 -1.329 1 67.94 16 GLY B CA 1
ATOM 2581 C C . GLY B 1 16 ? 2.66 -27.266 -1.52 1 67.94 16 GLY B C 1
ATOM 2582 O O . GLY B 1 16 ? 2.031 -28.281 -1.189 1 67.94 16 GLY B O 1
ATOM 2583 N N . THR B 1 17 ? 3.756 -27.266 -2.318 1 76.38 17 THR B N 1
ATOM 2584 C CA . THR B 1 17 ? 4.398 -28.562 -2.479 1 76.38 17 THR B CA 1
ATOM 2585 C C . THR B 1 17 ? 5.895 -28.469 -2.178 1 76.38 17 THR B C 1
ATOM 2587 O O . THR B 1 17 ? 6.48 -27.391 -2.262 1 76.38 17 THR B O 1
ATOM 2590 N N . PHE B 1 18 ? 6.492 -29.625 -1.802 1 84.69 18 PHE B N 1
ATOM 2591 C CA . PHE B 1 18 ? 7.93 -29.703 -1.555 1 84.69 18 PHE B CA 1
ATOM 2592 C C . PHE B 1 18 ? 8.711 -29.406 -2.828 1 84.69 18 PHE B C 1
ATOM 2594 O O . PHE B 1 18 ? 9.758 -28.75 -2.783 1 84.69 18 PHE B O 1
ATOM 2601 N N . ARG B 1 19 ? 8.156 -29.828 -3.865 1 80.75 19 ARG B N 1
ATOM 2602 C CA . ARG B 1 19 ? 8.828 -29.641 -5.148 1 80.75 19 ARG B CA 1
ATOM 2603 C C . ARG B 1 19 ? 8.93 -28.156 -5.488 1 80.75 19 ARG B C 1
ATOM 2605 O O . ARG B 1 19 ? 10.016 -27.656 -5.812 1 80.75 19 ARG B O 1
ATOM 2612 N N . GLU B 1 20 ? 7.859 -27.547 -5.43 1 76.88 20 GLU B N 1
ATOM 2613 C CA . GLU B 1 20 ? 7.824 -26.125 -5.754 1 76.88 20 GLU B CA 1
ATOM 2614 C C . GLU B 1 20 ? 8.711 -25.312 -4.805 1 76.88 20 GLU B C 1
ATOM 2616 O O . GLU B 1 20 ? 9.391 -24.391 -5.227 1 76.88 20 GLU B O 1
ATOM 2621 N N . ALA B 1 21 ? 8.625 -25.672 -3.578 1 81.62 21 ALA B N 1
ATOM 2622 C CA . ALA B 1 21 ? 9.469 -25 -2.588 1 81.62 21 ALA B CA 1
ATOM 2623 C C . ALA B 1 21 ? 10.945 -25.203 -2.896 1 81.62 21 ALA B C 1
ATOM 2625 O O . ALA B 1 21 ? 11.742 -24.266 -2.807 1 81.62 21 ALA B O 1
ATOM 2626 N N . ALA B 1 22 ? 11.32 -26.359 -3.283 1 85.06 22 ALA B N 1
ATOM 2627 C CA . ALA B 1 22 ? 12.711 -26.672 -3.607 1 85.06 22 ALA B CA 1
ATOM 2628 C C . ALA B 1 22 ? 13.195 -25.844 -4.797 1 85.06 22 ALA B C 1
ATOM 2630 O O . ALA B 1 22 ? 14.305 -25.312 -4.785 1 85.06 22 ALA B O 1
ATOM 2631 N N . GLU B 1 23 ? 12.352 -25.75 -5.723 1 77.06 23 GLU B N 1
ATOM 2632 C CA . GLU B 1 23 ? 12.672 -24.953 -6.902 1 77.06 23 GLU B CA 1
ATOM 2633 C C . GLU B 1 23 ? 12.891 -23.484 -6.535 1 77.06 23 GLU B C 1
ATOM 2635 O O . GLU B 1 23 ? 13.859 -22.859 -6.977 1 77.06 23 GLU B O 1
ATOM 2640 N N . LYS B 1 24 ? 12.086 -23.062 -5.676 1 72.25 24 LYS B N 1
ATOM 2641 C CA . LYS B 1 24 ? 12.164 -21.656 -5.273 1 72.25 24 LYS B CA 1
ATOM 2642 C C . LYS B 1 24 ? 13.398 -21.391 -4.426 1 72.25 24 LYS B C 1
ATOM 2644 O O . LYS B 1 24 ? 13.984 -20.312 -4.488 1 72.25 24 LYS B O 1
ATOM 2649 N N . MET B 1 25 ? 13.75 -22.344 -3.674 1 79.12 25 MET B N 1
ATOM 2650 C CA . MET B 1 25 ? 14.875 -22.203 -2.758 1 79.12 25 MET B CA 1
ATOM 2651 C C . MET B 1 25 ? 16.188 -22.625 -3.432 1 79.12 25 MET B C 1
ATOM 2653 O O . MET B 1 25 ? 17.25 -22.531 -2.83 1 79.12 25 MET B O 1
ATOM 2657 N N . TYR B 1 26 ? 16.078 -23.047 -4.672 1 77.94 26 TYR B N 1
ATOM 2658 C CA . TYR B 1 26 ? 17.219 -23.484 -5.461 1 77.94 26 TYR B CA 1
ATOM 2659 C C . TYR B 1 26 ? 17.953 -24.625 -4.777 1 77.94 26 TYR B C 1
ATOM 2661 O O . TYR B 1 26 ? 19.188 -24.609 -4.656 1 77.94 26 TYR B O 1
ATOM 2669 N N . VAL B 1 27 ? 17.172 -25.609 -4.289 1 82.69 27 VAL B N 1
ATOM 2670 C CA . VAL B 1 27 ? 17.719 -26.828 -3.697 1 82.69 27 VAL B CA 1
ATOM 2671 C C . VAL B 1 27 ? 16.984 -28.047 -4.266 1 82.69 27 VAL B C 1
ATOM 2673 O O . VAL B 1 27 ? 15.969 -27.906 -4.945 1 82.69 27 VAL B O 1
ATOM 2676 N N . SER B 1 28 ? 17.594 -29.188 -4.152 1 86.75 28 SER B N 1
ATOM 2677 C CA . SER B 1 28 ? 16.906 -30.406 -4.578 1 86.75 28 SER B CA 1
ATOM 2678 C C . SER B 1 28 ? 15.766 -30.75 -3.633 1 86.75 28 SER B C 1
ATOM 2680 O O . SER B 1 28 ? 15.836 -30.484 -2.432 1 86.75 28 SER B O 1
ATOM 2682 N N . GLN B 1 29 ? 14.727 -31.281 -4.258 1 89.12 29 GLN B N 1
ATOM 2683 C CA . GLN B 1 29 ? 13.57 -31.656 -3.461 1 89.12 29 GLN B CA 1
ATOM 2684 C C . GLN B 1 29 ? 13.945 -32.656 -2.373 1 89.12 29 GLN B C 1
ATOM 2686 O O . GLN B 1 29 ? 13.523 -32.531 -1.223 1 89.12 29 GLN B O 1
ATOM 2691 N N . PRO B 1 30 ? 14.805 -33.656 -2.633 1 90.5 30 PRO B N 1
ATOM 2692 C CA . PRO B 1 30 ? 15.203 -34.562 -1.559 1 90.5 30 PRO B CA 1
ATOM 2693 C C . PRO B 1 30 ? 15.922 -33.875 -0.416 1 90.5 30 PRO B C 1
ATOM 2695 O O . PRO B 1 30 ? 15.688 -34.188 0.755 1 90.5 30 PRO B O 1
ATOM 2698 N N . SER B 1 31 ? 16.781 -32.969 -0.758 1 87.69 31 SER B N 1
ATOM 2699 C CA . SER B 1 31 ? 17.5 -32.219 0.258 1 87.69 31 SER B CA 1
ATOM 2700 C C . SER B 1 31 ? 16.547 -31.438 1.156 1 87.69 31 SER B C 1
ATOM 2702 O O . SER B 1 31 ? 16.703 -31.438 2.381 1 87.69 31 SER B O 1
ATOM 2704 N N . LEU B 1 32 ? 15.602 -30.781 0.543 1 92 32 LEU B N 1
ATOM 2705 C CA . LEU B 1 32 ? 14.602 -30.016 1.279 1 92 32 LEU B CA 1
ATOM 2706 C C . LEU B 1 32 ? 13.758 -30.938 2.158 1 92 32 LEU B C 1
ATOM 2708 O O . LEU B 1 32 ? 13.492 -30.625 3.32 1 92 32 LEU B O 1
ATOM 2712 N N . SER B 1 33 ? 13.375 -32.094 1.597 1 91.94 33 SER B N 1
ATOM 2713 C CA . SER B 1 33 ? 12.539 -33.062 2.305 1 91.94 33 SER B CA 1
ATOM 2714 C C . SER B 1 33 ? 13.258 -33.625 3.525 1 91.94 33 SER B C 1
ATOM 2716 O O . SER B 1 33 ? 12.68 -33.719 4.609 1 91.94 33 SER B O 1
ATOM 2718 N N . ILE B 1 34 ? 14.508 -33.938 3.34 1 91 34 ILE B N 1
ATOM 2719 C CA . ILE B 1 34 ? 15.305 -34.5 4.426 1 91 34 ILE B CA 1
ATOM 2720 C C . ILE B 1 34 ? 15.477 -33.469 5.527 1 91 34 ILE B C 1
ATOM 2722 O O . ILE B 1 34 ? 15.359 -33.781 6.715 1 91 34 ILE B O 1
ATOM 2726 N N . SER B 1 35 ? 15.742 -32.281 5.105 1 91.25 35 SER B N 1
ATOM 2727 C CA . SER B 1 35 ? 15.945 -31.203 6.059 1 91.25 35 SER B CA 1
ATOM 2728 C C . SER B 1 35 ? 14.703 -31 6.922 1 91.25 35 SER B C 1
ATOM 2730 O O . SER B 1 35 ? 14.812 -30.844 8.141 1 91.25 35 SER B O 1
ATOM 2732 N N . VAL B 1 36 ? 13.578 -31.016 6.309 1 92.31 36 VAL B N 1
ATOM 2733 C CA . VAL B 1 36 ? 12.328 -30.797 7.023 1 92.31 36 VAL B CA 1
ATOM 2734 C C . VAL B 1 36 ? 12.023 -32 7.91 1 92.31 36 VAL B C 1
ATOM 2736 O O . VAL B 1 36 ? 11.547 -31.844 9.039 1 92.31 36 VAL B O 1
ATOM 2739 N N . ARG B 1 37 ? 12.273 -33.156 7.406 1 92.31 37 ARG B N 1
ATOM 2740 C CA . ARG B 1 37 ? 12.078 -34.344 8.188 1 92.31 37 ARG B CA 1
ATOM 2741 C C . ARG B 1 37 ? 12.945 -34.344 9.445 1 92.31 37 ARG B C 1
ATOM 2743 O O . ARG B 1 37 ? 12.484 -34.719 10.531 1 92.31 37 ARG B O 1
ATOM 2750 N N . ASP B 1 38 ? 14.148 -34 9.234 1 89.12 38 ASP B N 1
ATOM 2751 C CA . ASP B 1 38 ? 15.062 -33.906 10.367 1 89.12 38 ASP B CA 1
ATOM 2752 C C . ASP B 1 38 ? 14.57 -32.906 11.398 1 89.12 38 ASP B C 1
ATOM 2754 O O . ASP B 1 38 ? 14.664 -33.125 12.609 1 89.12 38 ASP B O 1
ATOM 2758 N N . LEU B 1 39 ? 14.133 -31.781 10.898 1 91.25 39 LEU B N 1
ATOM 2759 C CA . LEU B 1 39 ? 13.586 -30.75 11.781 1 91.25 39 LEU B CA 1
ATOM 2760 C C . LEU B 1 39 ? 12.383 -31.281 12.555 1 91.25 39 LEU B C 1
ATOM 2762 O O . LEU B 1 39 ? 12.289 -31.094 13.766 1 91.25 39 LEU B O 1
ATOM 2766 N N . GLU B 1 40 ? 11.469 -31.938 11.859 1 92.62 40 GLU B N 1
ATOM 2767 C CA . GLU B 1 40 ? 10.281 -32.5 12.492 1 92.62 40 GLU B CA 1
ATOM 2768 C C . GLU B 1 40 ? 10.672 -33.562 13.547 1 92.62 40 GLU B C 1
ATOM 2770 O O . GLU B 1 40 ? 10.047 -33.625 14.609 1 92.62 40 GLU B O 1
ATOM 2775 N N . LYS B 1 41 ? 11.672 -34.312 13.266 1 89.19 41 LYS B N 1
ATOM 2776 C CA . LYS B 1 41 ? 12.172 -35.281 14.219 1 89.19 41 LYS B CA 1
ATOM 2777 C C . LYS B 1 41 ? 12.719 -34.625 15.469 1 89.19 41 LYS B C 1
ATOM 2779 O O . LYS B 1 41 ? 12.438 -35.062 16.594 1 89.19 41 LYS B O 1
ATOM 2784 N N . GLU B 1 42 ? 13.477 -33.625 15.219 1 87.81 42 GLU B N 1
ATOM 2785 C CA . GLU B 1 42 ? 14.039 -32.875 16.344 1 87.81 42 GLU B CA 1
ATOM 2786 C C . GLU B 1 42 ? 12.938 -32.281 17.203 1 87.81 42 GLU B C 1
ATOM 2788 O O . GLU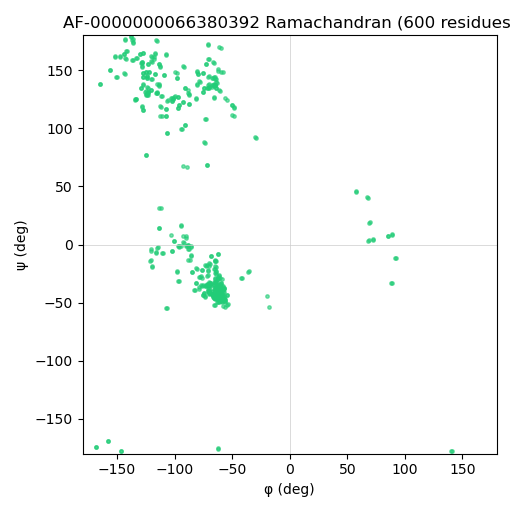 B 1 42 ? 13.047 -32.25 18.438 1 87.81 42 GLU B O 1
ATOM 2793 N N . LEU B 1 43 ? 11.914 -31.75 16.594 1 87.31 43 LEU B N 1
ATOM 2794 C CA . LEU B 1 43 ? 10.828 -31.047 17.281 1 87.31 43 LEU B CA 1
ATOM 2795 C C . LEU B 1 43 ? 9.875 -32.031 17.938 1 87.31 43 LEU B C 1
ATOM 2797 O O . LEU B 1 43 ? 9.18 -31.703 18.891 1 87.31 43 LEU B O 1
ATOM 2801 N N . GLY B 1 44 ? 9.797 -33.25 17.359 1 88.94 44 GLY B N 1
ATOM 2802 C CA . GLY B 1 44 ? 8.93 -34.281 17.906 1 88.94 44 GLY B CA 1
ATOM 2803 C C . GLY B 1 44 ? 7.5 -34.188 17.406 1 88.94 44 GLY B C 1
ATOM 2804 O O . GLY B 1 44 ? 6.59 -34.75 18 1 88.94 44 GLY B O 1
ATOM 2805 N N . PHE B 1 45 ? 7.289 -33.312 16.469 1 88.69 45 PHE B N 1
ATOM 2806 C CA . PHE B 1 45 ? 5.977 -33.188 15.844 1 88.69 45 PHE B CA 1
ATOM 2807 C C . PHE B 1 45 ? 6.102 -32.906 14.352 1 88.69 45 PHE B C 1
ATOM 2809 O O . PHE B 1 45 ? 7.156 -32.469 13.891 1 88.69 45 PHE B O 1
ATOM 2816 N N . LYS B 1 46 ? 5.023 -33.188 13.625 1 92.44 46 LYS B N 1
ATOM 2817 C CA . LYS B 1 46 ? 4.988 -32.938 12.188 1 92.44 46 LYS B CA 1
ATOM 2818 C C . LYS B 1 46 ? 4.531 -31.516 11.891 1 92.44 46 LYS B C 1
ATOM 2820 O O . LYS B 1 46 ? 3.516 -31.062 12.422 1 92.44 46 LYS B O 1
ATOM 2825 N N . ILE B 1 47 ? 5.324 -30.891 11.07 1 91.44 47 ILE B N 1
ATOM 2826 C CA . ILE B 1 47 ? 4.961 -29.547 10.625 1 91.44 47 ILE B CA 1
ATOM 2827 C C . ILE B 1 47 ? 3.98 -29.625 9.461 1 91.44 47 ILE B C 1
ATOM 2829 O O . ILE B 1 47 ? 3.012 -28.875 9.391 1 91.44 47 ILE B O 1
ATOM 2833 N N . PHE B 1 48 ? 4.223 -30.578 8.602 1 90.62 48 PHE B N 1
ATOM 2834 C CA . PHE B 1 48 ? 3.438 -30.703 7.379 1 90.62 48 PHE B CA 1
ATOM 2835 C C . PHE B 1 48 ? 2.744 -32.062 7.32 1 90.62 48 PHE B C 1
ATOM 2837 O O . PHE B 1 48 ? 3.266 -33.062 7.836 1 90.62 48 PHE B O 1
ATOM 2844 N N . ARG B 1 49 ? 1.531 -31.984 6.801 1 86.88 49 ARG B N 1
ATOM 2845 C CA . ARG B 1 49 ? 0.833 -33.188 6.371 1 86.88 49 ARG B CA 1
ATOM 2846 C C . ARG B 1 49 ? 0.81 -33.281 4.852 1 86.88 49 ARG B C 1
ATOM 2848 O O . ARG B 1 49 ? 0.478 -32.344 4.16 1 86.88 49 ARG B O 1
ATOM 2855 N N . ARG B 1 50 ? 1.313 -34.406 4.406 1 79.25 50 ARG B N 1
ATOM 2856 C CA . ARG B 1 50 ? 1.38 -34.625 2.961 1 79.25 50 ARG B CA 1
ATOM 2857 C C . ARG B 1 50 ? 0.194 -35.438 2.471 1 79.25 50 ARG B C 1
ATOM 2859 O O . ARG B 1 50 ? -0.14 -36.469 3.062 1 79.25 50 ARG B O 1
ATOM 2866 N N . THR B 1 51 ? -0.58 -34.812 1.618 1 75.31 51 THR B N 1
ATOM 2867 C CA . THR B 1 51 ? -1.704 -35.5 0.984 1 75.31 51 THR B CA 1
ATOM 2868 C C . THR B 1 51 ? -1.5 -35.594 -0.525 1 75.31 51 THR B C 1
ATOM 2870 O O . THR B 1 51 ? -0.492 -35.125 -1.05 1 75.31 51 THR B O 1
ATOM 2873 N N . SER B 1 52 ? -2.42 -36.281 -1.239 1 70.88 52 SER B N 1
ATOM 2874 C CA . SER B 1 52 ? -2.373 -36.375 -2.695 1 70.88 52 SER B CA 1
ATOM 2875 C C . SER B 1 52 ? -2.572 -35 -3.346 1 70.88 52 SER B C 1
ATOM 2877 O O . SER B 1 52 ? -2.096 -34.781 -4.457 1 70.88 52 SER B O 1
ATOM 2879 N N . SER B 1 53 ? -3.199 -34.188 -2.625 1 63.25 53 SER B N 1
ATOM 2880 C CA . SER B 1 53 ? -3.564 -32.906 -3.207 1 63.25 53 SER B CA 1
ATOM 2881 C C . SER B 1 53 ? -2.543 -31.844 -2.855 1 63.25 53 SER B C 1
ATOM 2883 O O . SER B 1 53 ? -2.645 -30.703 -3.324 1 63.25 53 SER B O 1
ATOM 2885 N N . GLY B 1 54 ? -1.559 -32.25 -2.096 1 73.5 54 GLY B N 1
ATOM 2886 C CA . GLY B 1 54 ? -0.551 -31.25 -1.761 1 73.5 54 GLY B CA 1
ATOM 2887 C C . GLY B 1 54 ? -0.072 -31.344 -0.324 1 73.5 54 GLY B C 1
ATOM 2888 O O . GLY B 1 54 ? -0.265 -32.375 0.333 1 73.5 54 GLY B O 1
ATOM 2889 N N . THR B 1 55 ? 0.818 -30.438 0.08 1 81.19 55 THR B N 1
ATOM 2890 C CA . THR B 1 55 ? 1.399 -30.359 1.415 1 81.19 55 THR B CA 1
ATOM 2891 C C . THR B 1 55 ? 0.731 -29.25 2.23 1 81.19 55 THR B C 1
ATOM 2893 O O . THR B 1 55 ? 0.616 -28.109 1.768 1 81.19 55 THR B O 1
ATOM 2896 N N . PHE B 1 56 ? 0.171 -29.672 3.439 1 79.81 56 PHE B N 1
ATOM 2897 C CA . PHE B 1 56 ? -0.533 -28.734 4.293 1 79.81 56 PHE B CA 1
ATOM 2898 C C . PHE B 1 56 ? 0.094 -28.672 5.68 1 79.81 56 PHE B C 1
ATOM 2900 O O . PHE B 1 56 ? 0.641 -29.672 6.156 1 79.81 56 PHE B O 1
ATOM 2907 N N . LEU B 1 57 ? -0.003 -27.5 6.254 1 82.94 57 LEU B N 1
ATOM 2908 C CA . LEU B 1 57 ? 0.457 -27.344 7.633 1 82.94 57 LEU B CA 1
ATOM 2909 C C . LEU B 1 57 ? -0.471 -28.078 8.594 1 82.94 57 LEU B C 1
ATOM 2911 O O . LEU B 1 57 ? -1.693 -28.047 8.438 1 82.94 57 LEU B O 1
ATOM 2915 N N . THR B 1 58 ? 0.146 -28.797 9.523 1 83.12 58 THR B N 1
ATOM 2916 C CA . THR B 1 58 ? -0.627 -29.297 10.648 1 83.12 58 THR B CA 1
ATOM 2917 C C . THR B 1 58 ? -1.023 -28.156 11.586 1 83.12 58 THR B C 1
ATOM 2919 O O . THR B 1 58 ? -0.608 -27.016 11.391 1 83.12 58 THR B O 1
ATOM 2922 N N . ARG B 1 59 ? -1.854 -28.453 12.57 1 75.81 59 ARG B N 1
ATOM 2923 C CA . ARG B 1 59 ? -2.242 -27.438 13.539 1 75.81 59 ARG B CA 1
ATOM 2924 C C . ARG B 1 59 ? -1.02 -26.859 14.242 1 75.81 59 ARG B C 1
ATOM 2926 O O . ARG B 1 59 ? -0.873 -25.641 14.328 1 75.81 59 ARG B O 1
ATOM 2933 N N . ARG B 1 60 ? -0.2 -27.719 14.797 1 79.5 60 ARG B N 1
ATOM 2934 C CA . ARG B 1 60 ? 1.03 -27.281 15.453 1 79.5 60 ARG B CA 1
ATOM 2935 C C . ARG B 1 60 ? 2 -26.672 14.445 1 79.5 60 ARG B C 1
ATOM 2937 O O . ARG B 1 60 ? 2.764 -25.766 14.781 1 79.5 60 ARG B O 1
ATOM 2944 N N . GLY B 1 61 ? 1.902 -27.25 13.219 1 85.31 61 GLY B N 1
ATOM 2945 C CA . GLY B 1 61 ? 2.715 -26.703 12.148 1 85.31 61 GLY B CA 1
ATOM 2946 C C . GLY B 1 61 ? 2.402 -25.25 11.844 1 85.31 61 GLY B C 1
ATOM 2947 O O . GLY B 1 61 ? 3.305 -24.453 11.555 1 85.31 61 GLY B O 1
ATOM 2948 N N . MET B 1 62 ? 1.159 -24.953 11.984 1 80.44 62 MET B N 1
ATOM 2949 C CA . MET B 1 62 ? 0.734 -23.578 11.734 1 80.44 62 MET B CA 1
ATOM 2950 C C . MET B 1 62 ? 1.333 -22.625 12.766 1 80.44 62 MET B C 1
ATOM 2952 O O . MET B 1 62 ? 1.816 -21.547 12.414 1 80.44 62 MET B O 1
ATOM 2956 N N . GLU B 1 63 ? 1.296 -23 13.961 1 77.06 63 GLU B N 1
ATOM 2957 C CA . GLU B 1 63 ? 1.9 -22.219 15.023 1 77.06 63 GLU B CA 1
ATOM 2958 C C . GLU B 1 63 ? 3.404 -22.062 14.812 1 77.06 63 GLU B C 1
ATOM 2960 O O . GLU B 1 63 ? 3.953 -20.969 14.984 1 77.06 63 GLU B O 1
ATOM 2965 N N . PHE B 1 64 ? 3.979 -23.234 14.5 1 81.12 64 PHE B N 1
ATOM 2966 C CA . PHE B 1 64 ? 5.414 -23.234 14.25 1 81.12 64 PHE B CA 1
ATOM 2967 C C . PHE B 1 64 ? 5.762 -22.328 13.078 1 81.12 64 PHE B C 1
ATOM 2969 O O . PHE B 1 64 ? 6.715 -21.547 13.156 1 81.12 64 PHE B O 1
ATOM 2976 N N . TYR B 1 65 ? 4.965 -22.391 12.039 1 85.19 65 TYR B N 1
ATOM 2977 C CA . TYR B 1 65 ? 5.168 -21.609 10.82 1 85.19 65 TYR B CA 1
ATOM 2978 C C . TYR B 1 65 ? 5.137 -20.109 11.125 1 85.19 65 TYR B C 1
ATOM 2980 O O . TYR B 1 65 ? 5.992 -19.359 10.648 1 85.19 65 TYR B O 1
ATOM 2988 N N . GLU B 1 66 ? 4.258 -19.734 11.953 1 76.75 66 GLU B N 1
ATOM 2989 C CA . GLU B 1 66 ? 4.117 -18.312 12.289 1 76.75 66 GLU B CA 1
ATOM 2990 C C . GLU B 1 66 ? 5.359 -17.797 13 1 76.75 66 GLU B C 1
ATOM 2992 O O . GLU B 1 66 ? 5.859 -16.719 12.68 1 76.75 66 GLU B O 1
ATOM 2997 N N . LYS B 1 67 ? 5.781 -18.578 13.875 1 78.94 67 LYS B N 1
ATOM 2998 C CA . LYS B 1 67 ? 6.98 -18.203 14.609 1 78.94 67 LYS B CA 1
ATOM 2999 C C . LYS B 1 67 ? 8.219 -18.266 13.719 1 78.94 67 LYS B C 1
ATOM 3001 O O . LYS B 1 67 ? 9.102 -17.406 13.812 1 78.94 67 LYS B O 1
ATOM 3006 N N . ALA B 1 68 ? 8.266 -19.328 12.883 1 81.12 68 ALA B N 1
ATOM 3007 C CA . ALA B 1 68 ? 9.383 -19.469 11.945 1 81.12 68 ALA B CA 1
ATOM 3008 C C . ALA B 1 68 ? 9.461 -18.281 11.008 1 81.12 68 ALA B C 1
ATOM 3010 O O . ALA B 1 68 ? 10.547 -17.766 10.734 1 81.12 68 ALA B O 1
ATOM 3011 N N . GLN B 1 69 ? 8.344 -17.875 10.625 1 81.31 69 GLN B N 1
ATOM 3012 C CA . GLN B 1 69 ? 8.273 -16.734 9.727 1 81.31 69 GLN B CA 1
ATOM 3013 C C . GLN B 1 69 ? 8.875 -15.484 10.375 1 81.31 69 GLN B C 1
ATOM 3015 O O . GLN B 1 69 ? 9.633 -14.75 9.742 1 81.31 69 GLN B O 1
ATOM 3020 N N . GLU B 1 70 ? 8.531 -15.273 11.555 1 75.5 70 GLU B N 1
ATOM 3021 C CA . GLU B 1 70 ? 9.047 -14.133 12.297 1 75.5 70 GLU B CA 1
ATOM 3022 C C . GLU B 1 70 ? 10.57 -14.195 12.438 1 75.5 70 GLU B C 1
ATOM 3024 O O . GLU B 1 70 ? 11.258 -13.195 12.258 1 75.5 70 GLU B O 1
ATOM 3029 N N . LEU B 1 71 ? 11 -15.375 12.773 1 74.38 71 LEU B N 1
ATOM 3030 C CA . LEU B 1 71 ? 12.43 -15.562 12.969 1 74.38 71 LEU B CA 1
ATOM 3031 C C . LEU B 1 71 ? 13.188 -15.375 11.656 1 74.38 71 LEU B C 1
ATOM 3033 O O . LEU B 1 71 ? 14.25 -14.75 11.625 1 74.38 71 LEU B O 1
ATOM 3037 N N . VAL B 1 72 ? 12.633 -15.938 10.656 1 80 72 VAL B N 1
ATOM 3038 C CA . VAL B 1 72 ? 13.273 -15.82 9.344 1 80 72 VAL B CA 1
ATOM 3039 C C . VAL B 1 72 ? 13.32 -14.352 8.922 1 80 72 VAL B C 1
ATOM 3041 O O . VAL B 1 72 ? 14.352 -13.875 8.438 1 80 72 VAL B O 1
ATOM 3044 N N . LYS B 1 73 ? 12.242 -13.695 9.141 1 75.06 73 LYS B N 1
ATOM 3045 C CA . LYS B 1 73 ? 12.195 -12.266 8.852 1 75.06 73 LYS B CA 1
ATOM 3046 C C . LYS B 1 73 ? 13.281 -11.516 9.617 1 75.06 73 LYS B C 1
ATOM 3048 O O . LYS B 1 73 ? 13.984 -10.68 9.055 1 75.06 73 LYS B O 1
ATOM 3053 N N . GLY B 1 74 ? 13.367 -11.812 10.828 1 69.75 74 GLY B N 1
ATOM 3054 C CA . GLY B 1 74 ? 14.391 -11.188 11.656 1 69.75 74 GLY B CA 1
ATOM 3055 C C . GLY B 1 74 ? 15.797 -11.461 11.156 1 69.75 74 GLY B C 1
ATOM 3056 O O . GLY B 1 74 ? 16.625 -10.555 11.109 1 69.75 74 GLY B O 1
ATOM 3057 N N . PHE B 1 75 ? 16 -12.688 10.828 1 67.81 75 PHE B N 1
ATOM 3058 C CA . PHE B 1 75 ? 17.312 -13.062 10.312 1 67.81 75 PHE B CA 1
ATOM 3059 C C . PHE B 1 75 ? 17.594 -12.344 9 1 67.81 75 PHE B C 1
ATOM 3061 O O . PHE B 1 75 ? 18.719 -11.898 8.766 1 67.81 75 PHE B O 1
ATOM 3068 N N . ASP B 1 76 ? 16.672 -12.281 8.172 1 72.25 76 ASP B N 1
ATOM 3069 C CA . ASP B 1 76 ? 16.844 -11.602 6.891 1 72.25 76 ASP B CA 1
ATOM 3070 C C . ASP B 1 76 ? 17.172 -10.125 7.09 1 72.25 76 ASP B C 1
ATOM 3072 O O . ASP B 1 76 ? 18.031 -9.578 6.391 1 72.25 76 ASP B O 1
ATOM 3076 N N . ILE B 1 77 ? 16.516 -9.609 8 1 66.06 77 ILE B N 1
ATOM 3077 C CA . ILE B 1 77 ? 16.812 -8.219 8.344 1 66.06 77 ILE B CA 1
ATOM 3078 C C . ILE B 1 77 ? 18.266 -8.102 8.797 1 66.06 77 ILE B C 1
ATOM 3080 O O . ILE B 1 77 ? 18.984 -7.188 8.367 1 66.06 77 ILE B O 1
ATOM 3084 N N . PHE B 1 78 ? 18.609 -8.992 9.609 1 61.97 78 PHE B N 1
ATOM 3085 C CA . PHE B 1 78 ? 19.984 -9.023 10.109 1 61.97 78 PHE B CA 1
ATOM 3086 C C . PHE B 1 78 ? 20.969 -9.164 8.953 1 61.97 78 PHE B C 1
ATOM 3088 O O . PHE B 1 78 ? 21.969 -8.445 8.891 1 61.97 78 PHE B O 1
ATOM 3095 N N . GLN B 1 79 ? 20.672 -10.039 8.078 1 65.94 79 GLN B N 1
ATOM 3096 C CA . GLN B 1 79 ? 21.547 -10.266 6.93 1 65.94 79 GLN B CA 1
ATOM 3097 C C . GLN B 1 79 ? 21.594 -9.047 6.02 1 65.94 79 GLN B C 1
ATOM 3099 O O . GLN B 1 79 ? 22.656 -8.68 5.523 1 65.94 79 GLN B O 1
ATOM 3104 N N . ASN B 1 80 ? 20.547 -8.547 5.766 1 66.5 80 ASN B N 1
ATOM 3105 C CA . ASN B 1 80 ? 20.484 -7.359 4.914 1 66.5 80 ASN B CA 1
ATOM 3106 C C . ASN B 1 80 ? 21.312 -6.211 5.488 1 66.5 80 ASN B C 1
ATOM 3108 O O . ASN B 1 80 ? 21.891 -5.43 4.738 1 66.5 80 ASN B O 1
ATOM 3112 N N . GLN B 1 81 ? 21.203 -6.191 6.758 1 61.28 81 GLN B N 1
ATOM 3113 C CA . GLN B 1 81 ? 21.859 -5.074 7.43 1 61.28 81 GLN B CA 1
ATOM 3114 C C . GLN B 1 81 ? 23.359 -5.297 7.516 1 61.28 81 GLN B C 1
ATOM 3116 O O . GLN B 1 81 ? 24.141 -4.34 7.461 1 61.28 81 GLN B O 1
ATOM 3121 N N . TYR B 1 82 ? 23.672 -6.531 7.684 1 57.31 82 TYR B N 1
ATOM 3122 C CA . TYR B 1 82 ? 25.078 -6.742 8.055 1 57.31 82 TYR B CA 1
ATOM 3123 C C . TYR B 1 82 ? 25.781 -7.602 7.016 1 57.31 82 TYR B C 1
ATOM 3125 O O . TYR B 1 82 ? 27.016 -7.738 7.055 1 57.31 82 TYR B O 1
ATOM 3133 N N . ALA B 1 83 ? 24.969 -8.281 6.266 1 56.25 83 ALA B N 1
ATOM 3134 C CA . ALA B 1 83 ? 25.641 -9.125 5.285 1 56.25 83 ALA B CA 1
ATOM 3135 C C . ALA B 1 83 ? 26.297 -8.273 4.191 1 56.25 83 ALA B C 1
ATOM 3137 O O . ALA B 1 83 ? 25.828 -7.172 3.896 1 56.25 83 ALA B O 1
ATOM 3138 N N . ASN B 1 84 ? 27.516 -8.625 3.789 1 49.84 84 ASN B N 1
ATOM 3139 C CA . ASN B 1 84 ? 28.312 -7.938 2.779 1 49.84 84 ASN B CA 1
ATOM 3140 C C . ASN B 1 84 ? 27.5 -7.664 1.516 1 49.84 84 ASN B C 1
ATOM 3142 O O . ASN B 1 84 ? 26.797 -8.547 1.017 1 49.84 84 ASN B O 1
ATOM 3146 N N . PRO B 1 85 ? 27.312 -6.328 1.17 1 47.72 85 PRO B N 1
ATOM 3147 C CA . PRO B 1 85 ? 26.703 -5.832 -0.064 1 47.72 85 PRO B CA 1
ATOM 3148 C C . PRO B 1 85 ? 27.141 -6.617 -1.299 1 47.72 85 PRO B C 1
ATOM 3150 O O . PRO B 1 85 ? 26.516 -6.5 -2.359 1 47.72 85 PRO B O 1
ATOM 3153 N N . GLU B 1 86 ? 28.328 -7.145 -1.205 1 44.75 86 GLU B N 1
ATOM 3154 C CA . GLU B 1 86 ? 28.844 -7.695 -2.453 1 44.75 86 GLU B CA 1
ATOM 3155 C C . GLU B 1 86 ? 27.938 -8.805 -2.982 1 44.75 86 GLU B C 1
ATOM 3157 O O . GLU B 1 86 ? 28.094 -9.25 -4.125 1 44.75 86 GLU B O 1
ATOM 3162 N N . GLU B 1 87 ? 27.312 -9.43 -2.098 1 48.31 87 GLU B N 1
ATOM 3163 C CA . GLU B 1 87 ? 26.453 -10.477 -2.652 1 48.31 87 GLU B CA 1
ATOM 3164 C C . GLU B 1 87 ? 25.219 -9.883 -3.316 1 48.31 87 GLU B C 1
ATOM 3166 O O . GLU B 1 87 ? 24.453 -9.148 -2.68 1 48.31 87 GLU B O 1
ATOM 3171 N N . GLU B 1 88 ? 25.438 -9.57 -4.574 1 49.03 88 GLU B N 1
ATOM 3172 C CA . GLU B 1 88 ? 24.5 -8.961 -5.52 1 49.03 88 GLU B CA 1
ATOM 3173 C C . GLU B 1 88 ? 23.062 -9.352 -5.203 1 49.03 88 GLU B C 1
ATOM 3175 O O . GLU B 1 88 ? 22.734 -10.539 -5.125 1 49.03 88 GLU B O 1
ATOM 3180 N N . LYS B 1 89 ? 22.469 -8.477 -4.422 1 59.91 89 LYS B N 1
ATOM 3181 C CA . LYS B 1 89 ? 21.031 -8.688 -4.297 1 59.91 89 LYS B CA 1
ATOM 3182 C C . LYS B 1 89 ? 20.359 -8.828 -5.664 1 59.91 89 LYS B C 1
ATOM 3184 O O . LYS B 1 89 ? 20.641 -8.039 -6.574 1 59.91 89 LYS B O 1
ATOM 3189 N N . ASP B 1 90 ? 19.75 -9.93 -5.895 1 77 90 ASP B N 1
ATOM 3190 C CA . ASP B 1 90 ? 19.062 -10.227 -7.148 1 77 90 ASP B CA 1
ATOM 3191 C C . ASP B 1 90 ? 17.906 -9.25 -7.395 1 77 90 ASP B C 1
ATOM 3193 O O . ASP B 1 90 ? 17.5 -9.039 -8.539 1 77 90 ASP B O 1
ATOM 3197 N N . GLU B 1 91 ? 17.641 -8.422 -6.332 1 88.44 91 GLU B N 1
ATOM 3198 C CA . GLU B 1 91 ? 16.5 -7.52 -6.488 1 88.44 91 GLU B CA 1
ATOM 3199 C C . GLU B 1 91 ? 16.859 -6.102 -6.039 1 88.44 91 GLU B C 1
ATOM 3201 O O . GLU B 1 91 ? 17.484 -5.914 -4.996 1 88.44 91 GLU B O 1
ATOM 3206 N N . PHE B 1 92 ? 16.672 -5.113 -6.879 1 94.94 92 PHE B N 1
ATOM 3207 C CA . PHE B 1 92 ? 16.797 -3.709 -6.504 1 94.94 92 PHE B CA 1
ATOM 3208 C C . PHE B 1 92 ? 15.469 -3.17 -5.969 1 94.94 92 PHE B C 1
ATOM 3210 O O . PHE B 1 92 ? 14.461 -3.184 -6.676 1 94.94 92 PHE B O 1
ATOM 3217 N N . SER B 1 93 ? 15.5 -2.699 -4.738 1 95.56 93 SER B N 1
ATOM 3218 C CA . SER B 1 93 ? 14.273 -2.281 -4.074 1 95.56 93 SER B CA 1
ATOM 3219 C C . SER B 1 93 ? 14.336 -0.814 -3.666 1 95.56 93 SER B C 1
ATOM 3221 O O . SER B 1 93 ? 15.344 -0.354 -3.135 1 95.56 93 SER B O 1
ATOM 3223 N N . VAL B 1 94 ? 13.258 -0.109 -3.99 1 97.88 94 VAL B N 1
ATOM 3224 C CA . VAL B 1 94 ? 13.07 1.283 -3.6 1 97.88 94 VAL B CA 1
ATOM 3225 C C . VAL B 1 94 ? 11.766 1.428 -2.816 1 97.88 94 VAL B C 1
ATOM 3227 O O . VAL B 1 94 ? 10.727 0.924 -3.236 1 97.88 94 VAL B O 1
ATOM 3230 N N . ALA B 1 95 ? 11.859 2.045 -1.648 1 98.12 95 ALA B N 1
ATOM 3231 C CA . ALA B 1 95 ? 10.672 2.422 -0.896 1 98.12 95 ALA B CA 1
ATOM 3232 C C . ALA B 1 95 ? 10.312 3.887 -1.136 1 98.12 95 ALA B C 1
ATOM 3234 O O . ALA B 1 95 ? 11.195 4.73 -1.296 1 98.12 95 ALA B O 1
ATOM 3235 N N . SER B 1 96 ? 9.008 4.148 -1.189 1 98.38 96 SER B N 1
ATOM 3236 C CA . SER B 1 96 ? 8.625 5.52 -1.514 1 98.38 96 SER B CA 1
ATOM 3237 C C . SER B 1 96 ? 7.23 5.84 -0.997 1 98.38 96 SER B C 1
ATOM 3239 O O . SER B 1 96 ? 6.41 4.941 -0.805 1 98.38 96 SER B O 1
ATOM 3241 N N . GLN B 1 97 ? 7.066 7.129 -0.694 1 97.12 97 GLN B N 1
ATOM 3242 C CA . GLN B 1 97 ? 5.691 7.609 -0.666 1 97.12 97 GLN B CA 1
ATOM 3243 C C . GLN B 1 97 ? 5.039 7.488 -2.041 1 97.12 97 GLN B C 1
ATOM 3245 O O . GLN B 1 97 ? 5.586 6.848 -2.939 1 97.12 97 GLN B O 1
ATOM 3250 N N . HIS B 1 98 ? 3.84 7.957 -2.184 1 96.75 98 HIS B N 1
ATOM 3251 C CA . HIS B 1 98 ? 3.086 7.719 -3.408 1 96.75 98 HIS B CA 1
ATOM 3252 C C . HIS B 1 98 ? 3.318 8.828 -4.426 1 96.75 98 HIS B C 1
ATOM 3254 O O . HIS B 1 98 ? 2.762 9.922 -4.297 1 96.75 98 HIS B O 1
ATOM 3260 N N . TYR B 1 99 ? 4.164 8.547 -5.461 1 96.19 99 TYR B N 1
ATOM 3261 C CA . TYR B 1 99 ? 4.508 9.594 -6.41 1 96.19 99 TYR B CA 1
ATOM 3262 C C . TYR B 1 99 ? 4.262 9.133 -7.844 1 96.19 99 TYR B C 1
ATOM 3264 O O . TYR B 1 99 ? 4.551 7.988 -8.188 1 96.19 99 TYR B O 1
ATOM 3272 N N . ASP B 1 100 ? 3.896 10.078 -8.656 1 93.94 100 ASP B N 1
ATOM 3273 C CA . ASP B 1 100 ? 3.605 9.828 -10.062 1 93.94 100 ASP B CA 1
ATOM 3274 C C . ASP B 1 100 ? 4.883 9.516 -10.844 1 93.94 100 ASP B C 1
ATOM 3276 O O . ASP B 1 100 ? 4.836 8.875 -11.891 1 93.94 100 ASP B O 1
ATOM 3280 N N . PHE B 1 101 ? 5.961 9.914 -10.383 1 95.75 101 PHE B N 1
ATOM 3281 C CA . PHE B 1 101 ? 7.176 9.82 -11.18 1 95.75 101 PHE B CA 1
ATOM 3282 C C . PHE B 1 101 ? 7.852 8.469 -11 1 95.75 101 PHE B C 1
ATOM 3284 O O . PHE B 1 101 ? 8.836 8.164 -11.672 1 95.75 101 PHE B O 1
ATOM 3291 N N . LEU B 1 102 ? 7.371 7.586 -10.148 1 97.44 102 LEU B N 1
ATOM 3292 C CA . LEU B 1 102 ? 8.016 6.305 -9.883 1 97.44 102 LEU B CA 1
ATOM 3293 C C . LEU B 1 102 ? 7.973 5.402 -11.109 1 97.44 102 LEU B C 1
ATOM 3295 O O . LEU B 1 102 ? 8.992 4.832 -11.508 1 97.44 102 LEU B O 1
ATOM 3299 N N . PRO B 1 103 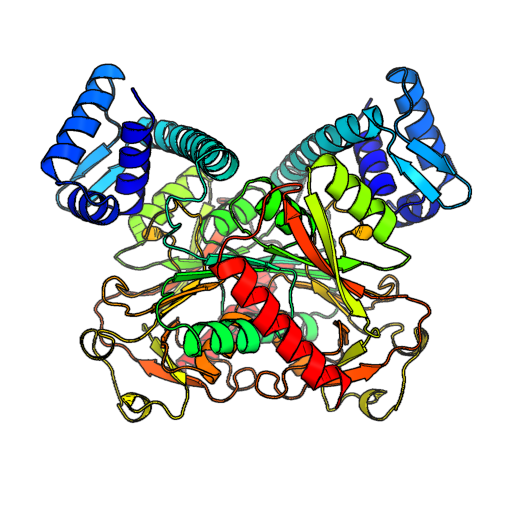? 6.797 5.328 -11.797 1 97.12 103 PRO B N 1
ATOM 3300 C CA . PRO B 1 103 ? 6.777 4.465 -12.977 1 97.12 103 PRO B CA 1
ATOM 3301 C C . PRO B 1 103 ? 7.73 4.941 -14.07 1 97.12 103 PRO B C 1
ATOM 3303 O O . PRO B 1 103 ? 8.562 4.168 -14.555 1 97.12 103 PRO B O 1
ATOM 3306 N N . PRO B 1 104 ? 7.711 6.199 -14.453 1 96.81 104 PRO B N 1
ATOM 3307 C CA . PRO B 1 104 ? 8.641 6.598 -15.516 1 96.81 104 PRO B CA 1
ATOM 3308 C C . PRO B 1 104 ? 10.102 6.461 -15.102 1 96.81 104 PRO B C 1
ATOM 3310 O O . PRO B 1 104 ? 10.953 6.148 -15.93 1 96.81 104 PRO B O 1
ATOM 3313 N N . THR B 1 105 ? 10.445 6.648 -13.875 1 97.5 105 THR B N 1
ATOM 3314 C CA . THR B 1 105 ? 11.836 6.57 -13.445 1 97.5 105 THR B CA 1
ATOM 3315 C C . THR B 1 105 ? 12.312 5.117 -13.414 1 97.5 105 THR B C 1
ATOM 3317 O O . THR B 1 105 ? 13.398 4.805 -13.898 1 97.5 105 THR B O 1
ATOM 3320 N N . ILE B 1 106 ? 11.492 4.188 -12.859 1 98.19 106 ILE B N 1
ATOM 3321 C CA . ILE B 1 106 ? 11.922 2.797 -12.758 1 98.19 106 ILE B CA 1
ATOM 3322 C C . ILE B 1 106 ? 11.969 2.168 -14.148 1 98.19 106 ILE B C 1
ATOM 3324 O O . ILE B 1 106 ? 12.82 1.317 -14.422 1 98.19 106 ILE B O 1
ATOM 3328 N N . THR B 1 107 ? 11.016 2.566 -15.055 1 97.69 107 THR B N 1
ATOM 3329 C CA . THR B 1 107 ? 11.031 2.012 -16.406 1 97.69 107 THR B CA 1
ATOM 3330 C C . THR B 1 107 ? 12.219 2.545 -17.203 1 97.69 107 THR B C 1
ATOM 3332 O O . THR B 1 107 ? 12.852 1.801 -17.938 1 97.69 107 THR B O 1
ATOM 3335 N N . ALA B 1 108 ? 12.539 3.834 -17.047 1 97.56 108 ALA B N 1
ATOM 3336 C CA . ALA B 1 108 ? 13.727 4.395 -17.688 1 97.56 108 ALA B CA 1
ATOM 3337 C C . ALA B 1 108 ? 14.992 3.676 -17.219 1 97.56 108 ALA B C 1
ATOM 3339 O O . ALA B 1 108 ? 15.875 3.363 -18.016 1 97.56 108 ALA B O 1
ATOM 3340 N N . PHE B 1 109 ? 15.062 3.439 -15.938 1 98.12 109 PHE B N 1
ATOM 3341 C CA . PHE B 1 109 ? 16.188 2.723 -15.352 1 98.12 109 PHE B CA 1
ATOM 3342 C C . PHE B 1 109 ? 16.297 1.32 -15.945 1 98.12 109 PHE B C 1
ATOM 3344 O O . PHE B 1 109 ? 17.391 0.898 -16.359 1 98.12 109 PHE B O 1
ATOM 3351 N N . SER B 1 110 ? 15.18 0.573 -15.992 1 97.38 110 SER B N 1
ATOM 3352 C CA . SER B 1 110 ? 15.164 -0.802 -16.484 1 97.38 110 SER B CA 1
ATOM 3353 C C . SER B 1 110 ? 15.547 -0.868 -17.953 1 97.38 110 SER B C 1
ATOM 3355 O O . SER B 1 110 ? 16.156 -1.844 -18.406 1 97.38 110 SER B O 1
ATOM 3357 N N . GLU B 1 111 ? 15.203 0.13 -18.719 1 96.81 111 GLU B N 1
ATOM 3358 C CA . GLU B 1 111 ? 15.523 0.191 -20.141 1 96.81 111 GLU B CA 1
ATOM 3359 C C . GLU B 1 111 ? 17 0.51 -20.359 1 96.81 111 GLU B C 1
ATOM 3361 O O . GLU B 1 111 ? 17.656 -0.084 -21.219 1 96.81 111 GLU B O 1
ATOM 3366 N N . ARG B 1 112 ? 17.531 1.398 -19.609 1 97.38 112 ARG B N 1
ATOM 3367 C CA . ARG B 1 112 ? 18.906 1.855 -19.734 1 97.38 112 ARG B CA 1
ATOM 3368 C C . ARG B 1 112 ? 19.891 0.79 -19.25 1 97.38 112 ARG B C 1
ATOM 3370 O O . ARG B 1 112 ? 20.984 0.658 -19.797 1 97.38 112 ARG B O 1
ATOM 3377 N N . TYR B 1 113 ? 19.5 0.08 -18.25 1 97.19 113 TYR B N 1
ATOM 3378 C CA . TYR B 1 113 ? 20.359 -0.937 -17.672 1 97.19 113 TYR B CA 1
ATOM 3379 C C . TYR B 1 113 ? 19.672 -2.293 -17.641 1 97.19 113 TYR B C 1
ATOM 3381 O O . TYR B 1 113 ? 19.297 -2.787 -16.578 1 97.19 113 TYR B O 1
ATOM 3389 N N . PRO B 1 114 ? 19.609 -2.943 -18.766 1 94.88 114 PRO B N 1
ATOM 3390 C CA . PRO B 1 114 ? 18.812 -4.164 -18.922 1 94.88 114 PRO B CA 1
ATOM 3391 C C . PRO B 1 114 ? 19.375 -5.344 -18.125 1 94.88 114 PRO B C 1
ATOM 3393 O O . PRO B 1 114 ? 18.719 -6.375 -18 1 94.88 114 PRO B O 1
ATOM 3396 N N . ASP B 1 115 ? 20.547 -5.211 -17.578 1 94.06 115 ASP B N 1
ATOM 3397 C CA . ASP B 1 115 ? 21.141 -6.289 -16.797 1 94.06 115 ASP B CA 1
ATOM 3398 C C . ASP B 1 115 ? 20.422 -6.457 -15.453 1 94.06 115 ASP B C 1
ATOM 3400 O O . ASP B 1 115 ? 20.469 -7.527 -14.852 1 94.06 115 ASP B O 1
ATOM 3404 N N . TYR B 1 116 ? 19.859 -5.383 -15.016 1 94.81 116 TYR B N 1
ATOM 3405 C CA . TYR B 1 116 ? 19.016 -5.488 -13.82 1 94.81 116 TYR B CA 1
ATOM 3406 C C . TYR B 1 116 ? 17.625 -6 -14.172 1 94.81 116 TYR B C 1
ATOM 3408 O O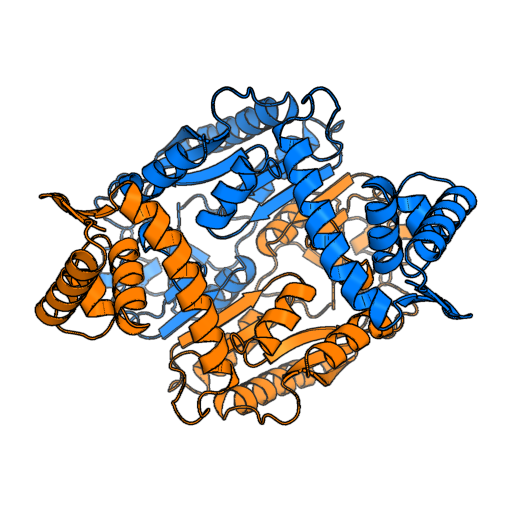 . TYR B 1 116 ? 16.938 -5.402 -14.992 1 94.81 116 TYR B O 1
ATOM 3416 N N . LYS B 1 117 ? 17.25 -7.059 -13.5 1 93.62 117 LYS B N 1
ATOM 3417 C CA . LYS B 1 117 ? 16.047 -7.746 -13.992 1 93.62 117 LYS B CA 1
ATOM 3418 C C . LYS B 1 117 ? 14.961 -7.789 -12.922 1 93.62 117 LYS B C 1
ATOM 3420 O O . LYS B 1 117 ? 13.805 -8.102 -13.219 1 93.62 117 LYS B O 1
ATOM 3425 N N . ASN B 1 118 ? 15.242 -7.504 -11.695 1 93.81 118 ASN B N 1
ATOM 3426 C CA . ASN B 1 118 ? 14.297 -7.641 -10.594 1 93.81 118 ASN B CA 1
ATOM 3427 C C . ASN B 1 118 ? 14.195 -6.355 -9.781 1 93.81 118 ASN B C 1
ATOM 3429 O O . ASN B 1 118 ? 15.164 -5.938 -9.141 1 93.81 118 ASN B O 1
ATOM 3433 N N . PHE B 1 119 ? 13.047 -5.801 -9.82 1 96.19 119 PHE B N 1
ATOM 3434 C CA . PHE B 1 119 ? 12.805 -4.523 -9.156 1 96.19 119 PHE B CA 1
ATOM 3435 C C . PHE B 1 119 ? 11.656 -4.633 -8.164 1 96.19 119 PHE B C 1
ATOM 3437 O O . PHE B 1 119 ? 10.695 -5.371 -8.398 1 96.19 119 PHE B O 1
ATOM 3444 N N . ARG B 1 120 ? 11.789 -3.957 -7.109 1 95.75 120 ARG B N 1
ATOM 3445 C CA . ARG B 1 120 ? 10.711 -3.818 -6.137 1 95.75 120 ARG B CA 1
ATOM 3446 C C . ARG B 1 120 ? 10.461 -2.352 -5.809 1 95.75 120 ARG B C 1
ATOM 3448 O O . ARG B 1 120 ? 11.383 -1.62 -5.449 1 95.75 120 ARG B O 1
ATOM 3455 N N . ILE B 1 121 ? 9.289 -1.896 -6.094 1 97.69 121 ILE B N 1
ATOM 3456 C CA . ILE B 1 121 ? 8.836 -0.567 -5.691 1 97.69 121 ILE B CA 1
ATOM 3457 C C . ILE B 1 121 ? 7.812 -0.687 -4.566 1 97.69 121 ILE B C 1
ATOM 3459 O O . ILE B 1 121 ? 6.66 -1.064 -4.805 1 97.69 121 ILE B O 1
ATOM 3463 N N . PHE B 1 122 ? 8.219 -0.269 -3.383 1 96.69 122 PHE B N 1
ATOM 3464 C CA . PHE B 1 122 ? 7.41 -0.395 -2.176 1 96.69 122 PHE B CA 1
ATOM 3465 C C . PHE B 1 122 ? 6.852 0.958 -1.757 1 96.69 122 PHE B C 1
ATOM 3467 O O . PHE B 1 122 ? 7.52 1.723 -1.057 1 96.69 122 PHE B O 1
ATOM 3474 N N . GLU B 1 123 ? 5.641 1.244 -2.148 1 97.56 123 GLU B N 1
ATOM 3475 C CA . GLU B 1 123 ? 4.969 2.48 -1.758 1 97.56 123 GLU B CA 1
ATOM 3476 C C . GLU B 1 123 ? 4.137 2.279 -0.495 1 97.56 123 GLU B C 1
ATOM 3478 O O . GLU B 1 123 ? 3.26 1.414 -0.454 1 97.56 123 GLU B O 1
ATOM 3483 N N . SER B 1 124 ? 4.41 3.049 0.531 1 94.81 124 SER B N 1
ATOM 3484 C CA . SER B 1 124 ? 3.754 2.871 1.822 1 94.81 124 SER B CA 1
ATOM 3485 C C . SER B 1 124 ? 3.816 4.148 2.654 1 94.81 124 SER B C 1
ATOM 3487 O O . SER B 1 124 ? 4.02 5.238 2.115 1 94.81 124 SER B O 1
ATOM 3489 N N . THR B 1 125 ? 3.451 4.055 3.941 1 93.31 125 THR B N 1
ATOM 3490 C CA . THR B 1 125 ? 3.508 5.184 4.859 1 93.31 125 THR B CA 1
ATOM 3491 C C . THR B 1 125 ? 4.949 5.617 5.098 1 93.31 125 THR B C 1
ATOM 3493 O O . THR B 1 125 ? 5.879 4.824 4.93 1 93.31 125 THR B O 1
ATOM 3496 N N . THR B 1 126 ? 5.09 6.855 5.477 1 93 126 THR B N 1
ATOM 3497 C CA . THR B 1 126 ? 6.414 7.426 5.695 1 93 126 THR B CA 1
ATOM 3498 C C . THR B 1 126 ? 7.188 6.613 6.73 1 93 126 THR B C 1
ATOM 3500 O O . THR B 1 126 ? 8.367 6.301 6.527 1 93 126 THR B O 1
ATOM 3503 N N . VAL B 1 127 ? 6.578 6.227 7.809 1 89.19 127 VAL B N 1
ATOM 3504 C CA . VAL B 1 127 ? 7.227 5.461 8.867 1 89.19 127 VAL B CA 1
ATOM 3505 C C . VAL B 1 127 ? 7.723 4.129 8.32 1 89.19 127 VAL B C 1
ATOM 3507 O O . VAL B 1 127 ? 8.844 3.709 8.602 1 89.19 127 VAL B O 1
ATOM 3510 N N . GLN B 1 128 ? 6.891 3.484 7.559 1 92.56 128 GLN B N 1
ATOM 3511 C CA . GLN B 1 128 ? 7.266 2.193 6.992 1 92.56 128 GLN B CA 1
ATOM 3512 C C . GLN B 1 128 ? 8.414 2.34 6.004 1 92.56 128 GLN B C 1
ATOM 3514 O O . GLN B 1 128 ? 9.266 1.454 5.895 1 92.56 128 GLN B O 1
ATOM 3519 N N . ILE B 1 129 ? 8.406 3.426 5.301 1 96.56 129 ILE B N 1
ATOM 3520 C CA . ILE B 1 129 ? 9.477 3.684 4.344 1 96.56 129 ILE B CA 1
ATOM 3521 C C . ILE B 1 129 ? 10.812 3.793 5.082 1 96.56 129 ILE B C 1
ATOM 3523 O O . ILE B 1 129 ? 11.805 3.189 4.672 1 96.56 129 ILE B O 1
ATOM 3527 N N . LEU B 1 130 ? 10.805 4.531 6.16 1 94.25 130 LEU B N 1
ATOM 3528 C CA . LEU B 1 130 ? 12.023 4.699 6.941 1 94.25 130 LEU B CA 1
ATOM 3529 C C . LEU B 1 130 ? 12.469 3.367 7.543 1 94.25 130 LEU B C 1
ATOM 3531 O O . LEU B 1 130 ? 13.656 3.035 7.512 1 94.25 130 LEU B O 1
ATOM 3535 N N . ASP B 1 131 ? 11.523 2.586 8 1 91.62 131 ASP B N 1
ATOM 3536 C CA . ASP B 1 131 ? 11.836 1.261 8.531 1 91.62 131 ASP B CA 1
ATOM 3537 C C . ASP B 1 131 ? 12.406 0.353 7.441 1 91.62 131 ASP B C 1
ATOM 3539 O O . ASP B 1 131 ? 13.352 -0.399 7.688 1 91.62 131 ASP B O 1
ATOM 3543 N N . GLU B 1 132 ? 11.758 0.421 6.285 1 92.69 132 GLU B N 1
ATOM 3544 C CA . GLU B 1 132 ? 12.18 -0.374 5.137 1 92.69 132 GLU B CA 1
ATOM 3545 C C . GLU B 1 132 ? 13.656 -0.135 4.82 1 92.69 132 GLU B C 1
ATOM 3547 O O . GLU B 1 132 ? 14.391 -1.076 4.508 1 92.69 132 GLU B O 1
ATOM 3552 N N . VAL B 1 133 ? 14.07 1.039 4.852 1 95.12 133 VAL B N 1
ATOM 3553 C CA . VAL B 1 133 ? 15.445 1.403 4.52 1 95.12 133 VAL B CA 1
ATOM 3554 C C . VAL B 1 133 ? 16.375 1.024 5.672 1 95.12 133 VAL B C 1
ATOM 3556 O O . VAL B 1 133 ? 17.438 0.453 5.453 1 95.12 133 VAL B O 1
ATOM 3559 N N . ALA B 1 134 ? 15.922 1.31 6.871 1 91.44 134 ALA B N 1
ATOM 3560 C CA . ALA B 1 134 ? 16.734 1.015 8.047 1 91.44 134 ALA B CA 1
ATOM 3561 C C . ALA B 1 134 ? 17.016 -0.481 8.164 1 91.44 134 ALA B C 1
ATOM 3563 O O . ALA B 1 134 ? 18.109 -0.886 8.555 1 91.44 134 ALA B O 1
ATOM 3564 N N . GLN B 1 135 ? 16.016 -1.263 7.781 1 85.69 135 GLN B N 1
ATOM 3565 C CA . GLN B 1 135 ? 16.094 -2.715 7.91 1 85.69 135 GLN B CA 1
ATOM 3566 C C . GLN B 1 135 ? 16.797 -3.33 6.695 1 85.69 135 GLN B C 1
ATOM 3568 O O . GLN B 1 135 ? 17.031 -4.539 6.656 1 85.69 135 GLN B O 1
ATOM 3573 N N . GLY B 1 136 ? 17.016 -2.553 5.703 1 87.25 136 GLY B N 1
ATOM 3574 C CA . GLY B 1 136 ? 17.797 -3.01 4.555 1 87.25 136 GLY B CA 1
ATOM 3575 C C . GLY B 1 136 ? 16.938 -3.678 3.492 1 87.25 136 GLY B C 1
ATOM 3576 O O . GLY B 1 136 ? 17.469 -4.289 2.561 1 87.25 136 GLY B O 1
ATOM 3577 N N . HIS B 1 137 ? 15.633 -3.619 3.611 1 89 137 HIS B N 1
ATOM 3578 C CA . HIS B 1 137 ? 14.75 -4.191 2.6 1 89 137 HIS B CA 1
ATOM 3579 C C . HIS B 1 137 ? 14.781 -3.373 1.314 1 89 137 HIS B C 1
ATOM 3581 O O . HIS B 1 137 ? 14.609 -3.916 0.222 1 89 137 HIS B O 1
ATOM 3587 N N . SER B 1 138 ? 14.914 -2.09 1.448 1 93.94 138 SER B N 1
ATOM 3588 C CA . SER B 1 138 ? 15.109 -1.159 0.341 1 93.94 138 SER B CA 1
ATOM 3589 C C . SER B 1 138 ? 16.375 -0.324 0.533 1 93.94 138 SER B C 1
ATOM 3591 O O . SER B 1 138 ? 16.719 0.027 1.66 1 93.94 138 SER B O 1
ATOM 3593 N N . GLU B 1 139 ? 16.969 -0.065 -0.533 1 93.31 139 GLU B N 1
ATOM 3594 C CA . GLU B 1 139 ? 18.219 0.691 -0.462 1 93.31 139 GLU B CA 1
ATOM 3595 C C . GLU B 1 139 ? 17.938 2.188 -0.331 1 93.31 139 GLU B C 1
ATOM 3597 O O . GLU B 1 139 ? 18.734 2.912 0.282 1 93.31 139 GLU B O 1
ATOM 3602 N N . ILE B 1 140 ? 16.859 2.543 -0.964 1 96.94 140 ILE B N 1
ATOM 3603 C CA . ILE B 1 140 ? 16.5 3.957 -1.048 1 96.94 140 ILE B CA 1
ATOM 3604 C C . ILE B 1 140 ? 15.055 4.152 -0.622 1 96.94 140 ILE B C 1
ATOM 3606 O O . ILE B 1 140 ? 14.18 3.348 -0.964 1 96.94 140 ILE B O 1
ATOM 3610 N N . GLY B 1 141 ? 14.859 5.195 0.216 1 98.56 141 GLY B N 1
ATOM 3611 C CA . GLY B 1 141 ? 13.508 5.652 0.523 1 98.56 141 GLY B CA 1
ATOM 3612 C C . GLY B 1 141 ? 13.234 7.059 0.027 1 98.56 141 GLY B C 1
ATOM 3613 O O . GLY B 1 141 ? 14.055 7.961 0.204 1 98.56 141 GLY B O 1
ATOM 3614 N N . ILE B 1 142 ? 12.125 7.293 -0.677 1 98.56 142 ILE B N 1
ATOM 3615 C CA . ILE B 1 142 ? 11.805 8.609 -1.216 1 98.56 142 ILE B CA 1
ATOM 3616 C C . ILE B 1 142 ? 10.656 9.227 -0.419 1 98.56 142 ILE B C 1
ATOM 3618 O O . ILE B 1 142 ? 9.555 8.672 -0.378 1 98.56 142 ILE B O 1
ATOM 3622 N N . ILE B 1 143 ? 10.891 10.336 0.26 1 97.44 143 ILE B N 1
ATOM 3623 C CA . ILE B 1 143 ? 9.914 11.062 1.061 1 97.44 143 ILE B CA 1
ATOM 3624 C C . ILE B 1 143 ? 10.078 12.562 0.833 1 97.44 143 ILE B C 1
ATOM 3626 O O . ILE B 1 143 ? 10.867 12.992 -0.007 1 97.44 143 ILE B O 1
ATOM 3630 N N . TYR B 1 144 ? 9.281 13.336 1.446 1 96 144 TYR B N 1
ATOM 3631 C CA . TYR B 1 144 ? 9.469 14.781 1.382 1 96 144 TYR B CA 1
ATOM 3632 C C . TYR B 1 144 ? 9.703 15.367 2.771 1 96 144 TYR B C 1
ATOM 3634 O O . TYR B 1 144 ? 9.352 14.75 3.777 1 96 144 TYR B O 1
ATOM 3642 N N . LEU B 1 145 ? 10.32 16.5 2.809 1 94.88 145 LEU B N 1
ATOM 3643 C CA . LEU B 1 145 ? 10.5 17.297 4.02 1 94.88 145 LEU B CA 1
ATOM 3644 C C . LEU B 1 145 ? 10.023 18.734 3.803 1 94.88 145 LEU B C 1
ATOM 3646 O O . LEU B 1 145 ? 10.078 19.25 2.684 1 94.88 145 LEU B O 1
ATOM 3650 N N . ASN B 1 146 ? 9.484 19.281 4.762 1 92.88 146 ASN B N 1
ATOM 3651 C CA . ASN B 1 146 ? 9.211 20.719 4.801 1 92.88 146 ASN B CA 1
ATOM 3652 C C . ASN B 1 146 ? 9.336 21.266 6.219 1 92.88 146 ASN B C 1
ATOM 3654 O O . ASN B 1 146 ? 9.781 20.562 7.125 1 92.88 146 ASN B O 1
ATOM 3658 N N . ASN B 1 147 ? 9.062 22.562 6.359 1 88.12 147 ASN B N 1
ATOM 3659 C CA . ASN B 1 147 ? 9.266 23.234 7.645 1 88.12 147 ASN B CA 1
ATOM 3660 C C . ASN B 1 147 ? 8.32 22.672 8.711 1 88.12 147 ASN B C 1
ATOM 3662 O O . ASN B 1 147 ? 8.555 22.875 9.906 1 88.12 147 ASN B O 1
ATOM 3666 N N . GLN B 1 148 ? 7.309 21.922 8.305 1 80.19 148 GLN B N 1
ATOM 3667 C CA . GLN B 1 148 ? 6.328 21.438 9.273 1 80.19 148 GLN B CA 1
ATOM 3668 C C . GLN B 1 148 ? 6.648 20.016 9.719 1 80.19 148 GLN B C 1
ATOM 3670 O O . GLN B 1 148 ? 6.34 19.625 10.844 1 80.19 148 GLN B O 1
ATOM 3675 N N . ASN B 1 149 ? 7.246 19.234 8.82 1 84.5 149 ASN B N 1
ATOM 3676 C CA . ASN B 1 149 ? 7.41 17.828 9.156 1 84.5 149 ASN B CA 1
ATOM 3677 C C . ASN B 1 149 ? 8.875 17.469 9.391 1 84.5 149 ASN B C 1
ATOM 3679 O O . ASN B 1 149 ? 9.18 16.391 9.906 1 84.5 149 ASN B O 1
ATOM 3683 N N . LYS B 1 150 ? 9.789 18.344 9.141 1 88 150 LYS B N 1
ATOM 3684 C CA . LYS B 1 150 ? 11.227 18.078 9.148 1 88 150 LYS B CA 1
ATOM 3685 C C . LYS B 1 150 ? 11.688 17.625 10.531 1 88 150 LYS B C 1
ATOM 3687 O O . LYS B 1 150 ? 12.414 16.641 10.648 1 88 150 LYS B O 1
ATOM 3692 N N . LYS B 1 151 ? 11.328 18.312 11.523 1 79.31 151 LYS B N 1
ATOM 3693 C CA . LYS B 1 151 ? 11.805 18.016 12.867 1 79.31 151 LYS B CA 1
ATOM 3694 C C . LYS B 1 151 ? 11.445 16.578 13.273 1 79.31 151 LYS B C 1
ATOM 3696 O O . LYS B 1 151 ? 12.305 15.82 13.727 1 79.31 151 LYS B O 1
ATOM 3701 N N . GLY B 1 152 ? 10.156 16.234 13.055 1 76.75 152 GLY B N 1
ATOM 3702 C CA . GLY B 1 152 ? 9.703 14.891 13.406 1 76.75 152 GLY B CA 1
ATOM 3703 C C . GLY B 1 152 ? 10.367 13.805 12.586 1 76.75 152 GLY B C 1
ATOM 3704 O O . GLY B 1 152 ? 10.805 12.789 13.133 1 76.75 152 GLY B O 1
ATOM 3705 N N . ILE B 1 153 ? 10.461 14 11.398 1 87.12 153 ILE B N 1
ATOM 3706 C CA . ILE B 1 153 ? 11.016 12.992 10.492 1 87.12 153 ILE B CA 1
ATOM 3707 C C . ILE B 1 153 ? 12.516 12.852 10.734 1 87.12 153 ILE B C 1
ATOM 3709 O O . ILE B 1 153 ? 13.039 11.734 10.766 1 87.12 153 ILE B O 1
ATOM 3713 N N . MET B 1 154 ? 13.234 13.984 11.016 1 87.81 154 MET B N 1
ATOM 3714 C CA . MET B 1 154 ? 14.68 13.938 11.219 1 87.81 154 MET B CA 1
ATOM 3715 C C . MET B 1 154 ? 15.031 13.211 12.516 1 87.81 154 MET B C 1
ATOM 3717 O O . MET B 1 154 ? 16.047 12.531 12.594 1 87.81 154 MET B O 1
ATOM 3721 N N . GLN B 1 155 ? 14.203 13.344 13.453 1 80.19 155 GLN B N 1
ATOM 3722 C CA . GLN B 1 155 ? 14.414 12.602 14.695 1 80.19 155 GLN B CA 1
ATOM 3723 C C . GLN B 1 155 ? 14.398 11.102 14.453 1 80.19 155 GLN B C 1
ATOM 3725 O O . GLN B 1 155 ? 15.234 10.367 14.984 1 80.19 155 GLN B O 1
ATOM 3730 N N . ARG B 1 156 ? 13.43 10.695 13.688 1 83.5 156 ARG B N 1
ATOM 3731 C CA . ARG B 1 156 ? 13.336 9.281 13.359 1 83.5 156 ARG B CA 1
ATOM 3732 C C . ARG B 1 156 ? 14.492 8.852 12.461 1 83.5 156 ARG B C 1
ATOM 3734 O O . ARG B 1 156 ? 15.031 7.754 12.617 1 83.5 156 ARG B O 1
ATOM 3741 N N . VAL B 1 157 ? 14.828 9.664 11.562 1 90.19 157 VAL B N 1
ATOM 3742 C CA . VAL B 1 157 ? 15.945 9.406 10.648 1 90.19 157 VAL B CA 1
ATOM 3743 C C . VAL B 1 157 ? 17.219 9.18 11.453 1 90.19 157 VAL B C 1
ATOM 3745 O O . VAL B 1 157 ? 17.938 8.203 11.211 1 90.19 157 VAL B O 1
ATOM 3748 N N . GLU B 1 158 ? 17.484 10.016 12.375 1 85.44 158 GLU B N 1
ATOM 3749 C CA . GLU B 1 158 ? 18.672 9.906 13.219 1 85.44 158 GLU B CA 1
ATOM 3750 C C . GLU B 1 158 ? 18.625 8.633 14.062 1 85.44 158 GLU B C 1
ATOM 3752 O O . GLU B 1 158 ? 19.625 7.91 14.141 1 85.44 158 GLU B O 1
ATOM 3757 N N . LYS B 1 159 ? 17.516 8.43 14.586 1 81.44 159 LYS B N 1
ATOM 3758 C CA . LYS B 1 159 ? 17.359 7.254 15.438 1 81.44 159 LYS B CA 1
ATOM 3759 C C . LYS B 1 159 ? 17.625 5.969 14.648 1 81.44 159 LYS B C 1
ATOM 3761 O O . LYS B 1 159 ? 18.172 5.008 15.195 1 81.44 159 LYS B O 1
ATOM 3766 N N . LEU B 1 160 ? 17.266 5.957 13.406 1 88 160 LEU B N 1
ATOM 3767 C CA . LEU B 1 160 ? 17.344 4.746 12.594 1 88 160 LEU B CA 1
ATOM 3768 C C . LEU B 1 160 ? 18.672 4.652 11.867 1 88 160 LEU B C 1
ATOM 3770 O O . LEU B 1 160 ? 18.906 3.703 11.117 1 88 160 LEU B O 1
ATOM 3774 N N . GLY B 1 161 ? 19.531 5.637 12.109 1 91.25 161 GLY B N 1
ATOM 3775 C CA . GLY B 1 161 ? 20.812 5.625 11.43 1 91.25 161 GLY B CA 1
ATOM 3776 C C . GLY B 1 161 ? 20.703 5.852 9.938 1 91.25 161 GLY B C 1
ATOM 3777 O O . GLY B 1 161 ? 21.359 5.168 9.148 1 91.25 161 GLY B O 1
ATOM 3778 N N . LEU B 1 162 ? 19.844 6.742 9.586 1 96.19 162 LEU B N 1
ATOM 3779 C CA . LEU B 1 162 ? 19.625 7.074 8.18 1 96.19 162 LEU B CA 1
ATOM 3780 C C . LEU B 1 162 ? 20.203 8.445 7.852 1 96.19 162 LEU B C 1
ATOM 3782 O O . LEU B 1 162 ? 20.547 9.211 8.75 1 96.19 162 LEU B O 1
ATOM 3786 N N . GLU B 1 163 ? 20.391 8.742 6.645 1 97 163 GLU B N 1
ATOM 3787 C CA . GLU B 1 163 ? 20.781 10.062 6.16 1 97 163 GLU B CA 1
ATOM 3788 C C . GLU B 1 163 ? 19.844 10.531 5.047 1 97 163 GLU B C 1
ATOM 3790 O O . GLU B 1 163 ? 19.234 9.711 4.355 1 97 163 GLU B O 1
ATOM 3795 N N . VAL B 1 164 ? 19.734 11.781 4.934 1 97.94 164 VAL B N 1
ATOM 3796 C CA . VAL B 1 164 ? 18.797 12.398 4.008 1 97.94 164 VAL B CA 1
ATOM 3797 C C . VAL B 1 164 ? 19.562 13.18 2.941 1 97.94 164 VAL B C 1
ATOM 3799 O O . VAL B 1 164 ? 20.438 13.977 3.262 1 97.94 164 VAL B O 1
ATOM 3802 N N . ILE B 1 165 ? 19.219 12.977 1.68 1 98.12 165 ILE B N 1
ATOM 3803 C CA . ILE B 1 165 ? 19.812 13.703 0.566 1 98.12 165 ILE B CA 1
ATOM 3804 C C . ILE B 1 165 ? 18.719 14.398 -0.239 1 98.12 165 ILE B C 1
ATOM 3806 O O . ILE B 1 165 ? 17.75 13.766 -0.653 1 98.12 165 ILE B O 1
ATOM 3810 N N . GLU B 1 166 ? 18.922 15.672 -0.52 1 97.06 166 GLU B N 1
ATOM 3811 C CA . GLU B 1 166 ? 17.906 16.453 -1.227 1 97.06 166 GLU B CA 1
ATOM 3812 C C . GLU B 1 166 ? 17.922 16.156 -2.725 1 97.06 166 GLU B C 1
ATOM 3814 O O . GLU B 1 166 ? 19 16.016 -3.318 1 97.06 166 GLU B O 1
ATOM 3819 N N . LEU B 1 167 ? 16.734 16.062 -3.322 1 96.56 167 LEU B N 1
ATOM 3820 C CA . LEU B 1 167 ? 16.609 15.828 -4.754 1 96.56 167 LEU B CA 1
ATOM 3821 C C . LEU B 1 167 ? 16.156 17.094 -5.48 1 96.56 167 LEU B C 1
ATOM 3823 O O . LEU B 1 167 ? 16.828 17.547 -6.41 1 96.56 167 LEU B O 1
ATOM 3827 N N . ILE B 1 168 ? 15.047 17.672 -5.043 1 96.25 168 ILE B N 1
ATOM 3828 C CA . ILE B 1 168 ? 14.477 18.828 -5.746 1 96.25 168 ILE B CA 1
ATOM 3829 C C . ILE B 1 168 ? 13.461 19.516 -4.848 1 96.25 168 ILE B C 1
ATOM 3831 O O . ILE B 1 168 ? 12.711 18.875 -4.121 1 96.25 168 ILE B O 1
ATOM 3835 N N . PRO B 1 169 ? 13.477 20.875 -4.832 1 95.81 169 PRO B N 1
ATOM 3836 C CA . PRO B 1 169 ? 12.336 21.562 -4.211 1 95.81 169 PRO B CA 1
ATOM 3837 C C . PRO B 1 169 ? 11.07 21.484 -5.059 1 95.81 169 PRO B C 1
ATOM 3839 O O . PRO B 1 169 ? 11.141 21.25 -6.27 1 95.81 169 PRO B O 1
ATOM 3842 N N . PHE B 1 170 ? 9.906 21.609 -4.418 1 94.44 170 PHE B N 1
ATOM 3843 C CA . PHE B 1 170 ? 8.656 21.625 -5.168 1 94.44 170 PHE B CA 1
ATOM 3844 C C . PHE B 1 170 ? 7.594 22.438 -4.434 1 94.44 170 PHE B C 1
ATOM 3846 O O . PHE B 1 170 ? 7.734 22.719 -3.24 1 94.44 170 PHE B O 1
ATOM 3853 N N . HIS B 1 171 ? 6.586 22.828 -5.188 1 94.06 171 HIS B N 1
ATOM 3854 C CA . HIS B 1 171 ? 5.434 23.516 -4.621 1 94.06 171 HIS B CA 1
ATOM 3855 C C . HIS B 1 171 ? 4.273 22.547 -4.383 1 94.06 171 HIS B C 1
ATOM 3857 O O . HIS B 1 171 ? 4.105 21.578 -5.129 1 94.06 171 HIS B O 1
ATOM 3863 N N . THR B 1 172 ? 3.543 22.891 -3.322 1 95.25 172 THR B N 1
ATOM 3864 C CA . THR B 1 172 ? 2.324 22.125 -3.094 1 95.25 172 THR B CA 1
ATOM 3865 C C . THR B 1 172 ? 1.337 22.328 -4.238 1 95.25 172 THR B C 1
ATOM 3867 O O . THR B 1 172 ? 1.153 23.438 -4.723 1 95.25 172 THR B O 1
ATOM 3870 N N . HIS B 1 173 ? 0.784 21.281 -4.684 1 95.81 173 HIS B N 1
ATOM 3871 C CA . HIS B 1 173 ? -0.246 21.328 -5.715 1 95.81 173 HIS B CA 1
ATOM 3872 C C . HIS B 1 173 ? -1.513 20.609 -5.262 1 95.81 173 HIS B C 1
ATOM 3874 O O . HIS B 1 173 ? -1.447 19.656 -4.48 1 95.81 173 HIS B O 1
ATOM 3880 N N . ILE B 1 174 ? -2.596 21.094 -5.738 1 96.62 174 ILE B N 1
ATOM 3881 C CA . ILE B 1 174 ? -3.898 20.484 -5.504 1 96.62 174 ILE B CA 1
ATOM 3882 C C . ILE B 1 174 ? -4.336 19.719 -6.746 1 96.62 174 ILE B C 1
ATOM 3884 O O . ILE B 1 174 ? -4.32 20.25 -7.855 1 96.62 174 ILE B O 1
ATOM 3888 N N . TYR B 1 175 ? -4.656 18.469 -6.496 1 95.69 175 TYR B N 1
ATOM 3889 C CA . TYR B 1 175 ? -5.164 17.594 -7.551 1 95.69 175 TYR B CA 1
ATOM 3890 C C . TYR B 1 175 ? -6.688 17.547 -7.523 1 95.69 175 TYR B C 1
ATOM 3892 O O . TYR B 1 175 ? -7.289 17.281 -6.48 1 95.69 175 TYR B O 1
ATOM 3900 N N . LEU B 1 176 ? -7.324 17.797 -8.602 1 95.31 176 LEU B N 1
ATOM 3901 C CA . LEU B 1 176 ? -8.773 17.75 -8.719 1 95.31 176 LEU B CA 1
ATOM 3902 C C . LEU B 1 176 ? -9.195 17.312 -10.117 1 95.31 176 LEU B C 1
ATOM 3904 O O . LEU B 1 176 ? -8.359 17.234 -11.023 1 95.31 176 LEU B O 1
ATOM 3908 N N . CYS B 1 177 ? -10.469 16.859 -10.227 1 95.06 177 CYS B N 1
ATOM 3909 C CA . CYS B 1 177 ? -10.992 16.516 -11.539 1 95.06 177 CYS B CA 1
ATOM 3910 C C . CYS B 1 177 ? -10.922 17.703 -12.484 1 95.06 177 CYS B C 1
ATOM 3912 O O . CYS B 1 177 ? -11.109 18.844 -12.07 1 95.06 177 CYS B O 1
ATOM 3914 N N . GLU B 1 178 ? -10.727 17.453 -13.781 1 92.25 178 GLU B N 1
ATOM 3915 C CA . GLU B 1 178 ? -10.562 18.5 -14.789 1 92.25 178 GLU B CA 1
ATOM 3916 C C . GLU B 1 178 ? -11.82 19.359 -14.898 1 92.25 178 GLU B C 1
ATOM 3918 O O . GLU B 1 178 ? -11.734 20.547 -15.211 1 92.25 178 GLU B O 1
ATOM 3923 N N . GLY B 1 179 ? -12.906 18.844 -14.648 1 92.62 179 GLY B N 1
ATOM 3924 C CA . GLY B 1 179 ? -14.164 19.562 -14.781 1 92.62 179 GLY B CA 1
ATOM 3925 C C . GLY B 1 179 ? -14.523 20.375 -13.547 1 92.62 179 GLY B C 1
ATOM 3926 O O . GLY B 1 179 ? -15.539 21.078 -13.531 1 92.62 179 GLY B O 1
ATOM 3927 N N . HIS B 1 180 ? -13.734 20.328 -12.508 1 95.56 180 HIS B N 1
ATOM 3928 C CA . HIS B 1 180 ? -14.016 21.047 -11.266 1 95.56 180 HIS B CA 1
ATOM 3929 C C . HIS B 1 180 ? -13.977 22.547 -11.484 1 95.56 180 HIS B C 1
ATOM 3931 O O . HIS B 1 180 ? -13.117 23.062 -12.219 1 95.56 180 HIS B O 1
ATOM 3937 N N . PRO B 1 181 ? -14.781 23.328 -10.859 1 94.5 181 PRO B N 1
ATOM 3938 C CA . PRO B 1 181 ? -14.789 24.797 -11.016 1 94.5 181 PRO B CA 1
ATOM 3939 C C . PRO B 1 181 ? -13.445 25.422 -10.656 1 94.5 181 PRO B C 1
ATOM 3941 O O . PRO B 1 181 ? -13.031 26.406 -11.297 1 94.5 181 PRO B O 1
ATOM 3944 N N . LEU B 1 182 ? -12.836 24.875 -9.711 1 96.06 182 LEU B N 1
ATOM 3945 C CA . LEU B 1 182 ? -11.562 25.438 -9.258 1 96.06 182 LEU B CA 1
ATOM 3946 C C . LEU B 1 182 ? -10.477 25.234 -10.305 1 96.06 182 LEU B C 1
ATOM 3948 O O . LEU B 1 182 ? -9.414 25.859 -10.234 1 96.06 182 LEU B O 1
ATOM 3952 N N . ALA B 1 183 ? -10.719 24.344 -11.227 1 93.75 183 ALA B N 1
ATOM 3953 C CA . ALA B 1 183 ? -9.719 24.016 -12.242 1 93.75 183 ALA B CA 1
ATOM 3954 C C . ALA B 1 183 ? -9.43 25.219 -13.133 1 93.75 183 ALA B C 1
ATOM 3956 O O . ALA B 1 183 ? -8.414 25.25 -13.836 1 93.75 183 ALA B O 1
ATOM 3957 N N . GLN B 1 184 ? -10.203 26.203 -13.109 1 93.06 184 GLN B N 1
ATOM 3958 C CA . GLN B 1 184 ? -10.055 27.391 -13.953 1 93.06 184 GLN B CA 1
ATOM 3959 C C . GLN B 1 184 ? -9.133 28.422 -13.305 1 93.06 184 GLN B C 1
ATOM 3961 O O . GLN B 1 184 ? -8.68 29.359 -13.969 1 93.06 184 GLN B O 1
ATOM 3966 N N . LYS B 1 185 ? -8.875 28.219 -12.078 1 94.88 185 LYS B N 1
ATOM 3967 C CA . LYS B 1 185 ? -8.008 29.156 -11.367 1 94.88 185 LYS B CA 1
ATOM 3968 C C . LYS B 1 185 ? -6.539 28.859 -11.656 1 94.88 185 LYS B C 1
ATOM 3970 O O . LYS B 1 185 ? -6.152 27.703 -11.828 1 94.88 185 LYS B O 1
ATOM 3975 N N . GLU B 1 186 ? -5.754 29.891 -11.641 1 93.25 186 GLU B N 1
ATOM 3976 C CA . GLU B 1 186 ? -4.316 29.734 -11.828 1 93.25 186 GLU B CA 1
ATOM 3977 C C . GLU B 1 186 ? -3.641 29.25 -10.539 1 93.25 186 GLU B C 1
ATOM 3979 O O . GLU B 1 186 ? -2.658 28.516 -10.594 1 93.25 186 GLU B O 1
ATOM 3984 N N . GLU B 1 187 ? -4.109 29.719 -9.469 1 96.75 187 GLU B N 1
ATOM 3985 C CA . GLU B 1 187 ? -3.58 29.391 -8.148 1 96.75 187 GLU B CA 1
ATOM 3986 C C . GLU B 1 187 ? -4.699 29.312 -7.109 1 96.75 187 GLU B C 1
ATOM 3988 O O . GLU B 1 187 ? -5.715 30 -7.23 1 96.75 187 GLU B O 1
ATOM 3993 N N . LEU B 1 188 ? -4.469 28.438 -6.18 1 97.19 188 LEU B N 1
ATOM 3994 C CA . LEU B 1 188 ? -5.461 28.281 -5.125 1 97.19 188 LEU B CA 1
ATOM 3995 C C . LEU B 1 188 ? -4.91 28.734 -3.779 1 97.19 188 LEU B C 1
ATOM 3997 O O . LEU B 1 188 ? -3.691 28.812 -3.6 1 97.19 188 LEU B O 1
ATOM 4001 N N . VAL B 1 189 ? -5.766 29.109 -2.893 1 96.25 189 VAL B N 1
ATOM 4002 C CA . VAL B 1 189 ? -5.473 29.359 -1.484 1 96.25 189 VAL B CA 1
ATOM 4003 C C . VAL B 1 189 ? -6.262 28.375 -0.614 1 96.25 189 VAL B C 1
ATOM 4005 O O . VAL B 1 189 ? -7.211 27.75 -1.084 1 96.25 189 VAL B O 1
ATOM 4008 N N . MET B 1 190 ? -5.895 28.25 0.599 1 93.81 190 MET B N 1
ATOM 4009 C CA . MET B 1 190 ? -6.492 27.266 1.501 1 93.81 190 MET B CA 1
ATOM 4010 C C . MET B 1 190 ? -8 27.469 1.594 1 93.81 190 MET B C 1
ATOM 4012 O O . MET B 1 190 ? -8.758 26.5 1.686 1 93.81 190 MET B O 1
ATOM 4016 N N . GLU B 1 191 ? -8.414 28.641 1.585 1 94.69 191 GLU B N 1
ATOM 4017 C CA . GLU B 1 191 ? -9.828 28.953 1.724 1 94.69 191 GLU B CA 1
ATOM 4018 C C . GLU B 1 191 ? -10.641 28.359 0.573 1 94.69 191 GLU B C 1
ATOM 4020 O O . GLU B 1 191 ? -11.82 28.047 0.739 1 94.69 191 GLU B O 1
ATOM 4025 N N . ASP B 1 192 ? -10.023 28.219 -0.589 1 96.12 192 ASP B N 1
ATOM 4026 C CA . ASP B 1 192 ? -10.703 27.656 -1.754 1 96.12 192 ASP B CA 1
ATOM 4027 C C . ASP B 1 192 ? -11.078 26.188 -1.517 1 96.12 192 ASP B C 1
ATOM 4029 O O . ASP B 1 192 ? -11.969 25.656 -2.176 1 96.12 192 ASP B O 1
ATOM 4033 N N . LEU B 1 193 ? -10.398 25.531 -0.567 1 95.62 193 LEU B N 1
ATOM 4034 C CA . LEU B 1 193 ? -10.547 24.094 -0.367 1 95.62 193 LEU B CA 1
ATOM 4035 C C . LEU B 1 193 ? -11.547 23.812 0.745 1 95.62 193 LEU B C 1
ATOM 4037 O O . LEU B 1 193 ? -11.867 22.641 1.009 1 95.62 193 LEU B O 1
ATOM 4041 N N . ALA B 1 194 ? -12.031 24.875 1.313 1 93.38 194 ALA B N 1
ATOM 4042 C CA . ALA B 1 194 ? -12.93 24.719 2.451 1 93.38 194 ALA B CA 1
ATOM 4043 C C . ALA B 1 194 ? -14.18 23.938 2.053 1 93.38 194 ALA B C 1
ATOM 4045 O O . ALA B 1 194 ? -14.75 24.172 0.983 1 93.38 194 ALA B O 1
ATOM 4046 N N . ASP B 1 195 ? -14.547 22.938 2.869 1 93.88 195 ASP B N 1
ATOM 4047 C CA . ASP B 1 195 ? -15.789 22.172 2.797 1 93.88 195 ASP B CA 1
ATOM 4048 C C . ASP B 1 195 ? -15.781 21.234 1.599 1 93.88 195 ASP B C 1
ATOM 4050 O O . ASP B 1 195 ? -16.797 20.594 1.294 1 93.88 195 ASP B O 1
ATOM 4054 N N . LEU B 1 196 ? -14.688 21.141 0.846 1 96.31 196 LEU B N 1
ATOM 4055 C CA . LEU B 1 196 ? -14.57 20.141 -0.205 1 96.31 196 LEU B CA 1
ATOM 4056 C C . LEU B 1 196 ? -14.203 18.781 0.379 1 96.31 196 LEU B C 1
ATOM 4058 O O . LEU B 1 196 ? -13.492 18.703 1.383 1 96.31 196 LEU B O 1
ATOM 4062 N N . PRO B 1 197 ? -14.703 17.703 -0.254 1 97.31 197 PRO B N 1
ATOM 4063 C CA . PRO B 1 197 ? -14.203 16.391 0.155 1 97.31 197 PRO B CA 1
ATOM 4064 C C . PRO B 1 197 ? -12.703 16.219 -0.099 1 97.31 197 PRO B C 1
ATOM 4066 O O . PRO B 1 197 ? -12.164 16.828 -1.027 1 97.31 197 PRO B O 1
ATOM 4069 N N . THR B 1 198 ? -12.094 15.445 0.713 1 96.12 198 THR B N 1
ATOM 4070 C CA . THR B 1 198 ? -10.648 15.242 0.626 1 96.12 198 THR B CA 1
ATOM 4071 C C . THR B 1 198 ? -10.32 13.766 0.452 1 96.12 198 THR B C 1
ATOM 4073 O O . THR B 1 198 ? -10.961 12.906 1.066 1 96.12 198 THR B O 1
ATOM 4076 N N . VAL B 1 199 ? -9.453 13.477 -0.43 1 96.81 199 VAL B N 1
ATOM 4077 C CA . VAL B 1 199 ? -8.836 12.156 -0.531 1 96.81 199 VAL B CA 1
ATOM 4078 C C . VAL B 1 199 ? -7.367 12.234 -0.138 1 96.81 199 VAL B C 1
ATOM 4080 O O . VAL B 1 199 ? -6.625 13.078 -0.648 1 96.81 199 VAL B O 1
ATOM 4083 N N . ARG B 1 200 ? -6.938 11.43 0.749 1 94.19 200 ARG B N 1
ATOM 4084 C CA . ARG B 1 200 ? -5.543 11.445 1.177 1 94.19 200 ARG B CA 1
ATOM 4085 C C . ARG B 1 200 ? -5.047 10.031 1.475 1 94.19 200 ARG B C 1
ATOM 4087 O O . ARG B 1 200 ? -5.84 9.094 1.56 1 94.19 200 ARG B O 1
ATOM 4094 N N . PHE B 1 201 ? -3.756 9.852 1.551 1 94.25 201 PHE B N 1
ATOM 4095 C CA . PHE B 1 201 ? -3.158 8.555 1.851 1 94.25 201 PHE B CA 1
ATOM 4096 C C . PHE B 1 201 ? -3.189 8.281 3.35 1 94.25 201 PHE B C 1
ATOM 4098 O O . PHE B 1 201 ? -2.918 9.172 4.156 1 94.25 201 PHE B O 1
ATOM 4105 N N . THR B 1 202 ? -3.535 7.027 3.611 1 87.62 202 THR B N 1
ATOM 4106 C CA . THR B 1 202 ? -3.547 6.57 4.996 1 87.62 202 THR B CA 1
ATOM 4107 C C . THR B 1 202 ? -2.141 6.602 5.586 1 87.62 202 THR B C 1
ATOM 4109 O O . THR B 1 202 ? -1.162 6.332 4.891 1 87.62 202 THR B O 1
ATOM 4112 N N . GLN B 1 203 ? -2.123 7.008 6.754 1 78 203 GLN B N 1
ATOM 4113 C CA . GLN B 1 203 ? -0.921 6.863 7.57 1 78 203 GLN B CA 1
ATOM 4114 C C . GLN B 1 203 ? -1.184 5.984 8.789 1 78 203 GLN B C 1
ATOM 4116 O O . GLN B 1 203 ? -2.322 5.586 9.039 1 78 203 GLN B O 1
ATOM 4121 N N . GLU B 1 204 ? -0.233 5.488 9.328 1 65.88 204 GLU B N 1
ATOM 4122 C CA . GLU B 1 204 ? -0.456 4.672 10.516 1 65.88 204 GLU B CA 1
ATOM 4123 C C . GLU B 1 204 ? -1.358 5.391 11.516 1 65.88 204 GLU B C 1
ATOM 4125 O O . GLU B 1 204 ? -1.311 6.617 11.633 1 65.88 204 GLU B O 1
ATOM 4130 N N . LYS B 1 205 ? -2.762 4.742 11.664 1 55.19 205 LYS B N 1
ATOM 4131 C CA . LYS B 1 205 ? -3.854 5.289 12.461 1 55.19 205 LYS B CA 1
ATOM 4132 C C . LYS B 1 205 ? -3.334 6.285 13.492 1 55.19 205 LYS B C 1
ATOM 4134 O O . LYS B 1 205 ? -3.967 7.312 13.742 1 55.19 205 LYS B O 1
ATOM 4139 N N . ASP B 1 206 ? -2.281 5.988 14.172 1 42.72 206 ASP B N 1
ATOM 4140 C CA . ASP B 1 206 ? -1.791 6.812 15.273 1 42.72 206 ASP B CA 1
ATOM 4141 C C . ASP B 1 206 ? -0.587 7.648 14.844 1 42.72 206 ASP B C 1
ATOM 4143 O O . ASP B 1 206 ? 0.106 8.227 15.68 1 42.72 206 ASP B O 1
ATOM 4147 N N . GLU B 1 207 ? -0.404 7.539 13.555 1 49.34 207 GLU B N 1
ATOM 4148 C CA . GLU B 1 207 ? 0.864 8.211 13.297 1 49.3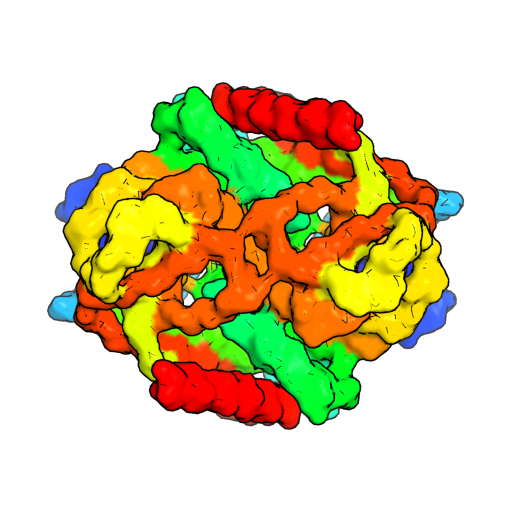4 207 GLU B CA 1
ATOM 4149 C C . GLU B 1 207 ? 0.643 9.68 12.922 1 49.34 207 GLU B C 1
ATOM 4151 O O . GLU B 1 207 ? -0.441 10.055 12.469 1 49.34 207 GLU B O 1
ATOM 4156 N N . TYR B 1 208 ? 1.731 10.523 13.219 1 51.53 208 TYR B N 1
ATOM 4157 C CA . TYR B 1 208 ? 2.072 11.938 13.289 1 51.53 208 TYR B CA 1
ATOM 4158 C C . TYR B 1 208 ? 1.789 12.641 11.961 1 51.53 208 TYR B C 1
ATOM 4160 O O . TYR B 1 208 ? 1.984 12.055 10.891 1 51.53 208 TYR B O 1
ATOM 4168 N N . LEU B 1 209 ? 1.065 13.625 12.109 1 57.31 209 LEU B N 1
ATOM 4169 C CA . LEU B 1 209 ? 0.859 14.578 11.031 1 57.31 209 LEU B CA 1
ATOM 4170 C C . LEU B 1 209 ? 2.139 14.766 10.219 1 57.31 209 LEU B C 1
ATOM 4172 O O . LEU B 1 209 ? 2.084 14.977 9.008 1 57.31 209 LEU B O 1
ATOM 4176 N N . TYR B 1 210 ? 3.273 14.398 11.086 1 62.75 210 TYR B N 1
ATOM 4177 C CA . TYR B 1 210 ? 4.555 14.625 10.43 1 62.75 210 TYR B CA 1
ATOM 4178 C C . TYR B 1 210 ? 4.781 13.625 9.305 1 62.75 210 TYR B C 1
ATOM 4180 O O . TYR B 1 210 ? 5.559 13.883 8.383 1 62.75 210 TYR B O 1
ATOM 4188 N N . TYR B 1 211 ? 4 12.602 9.43 1 70.75 211 TYR B N 1
ATOM 4189 C CA . TYR B 1 211 ? 4.277 11.547 8.461 1 70.75 211 TYR B CA 1
ATOM 4190 C C . TYR B 1 211 ? 3.287 11.602 7.305 1 70.75 211 TYR B C 1
ATOM 4192 O O . TYR B 1 211 ? 3.383 10.812 6.359 1 70.75 211 TYR B O 1
ATOM 4200 N N . SER B 1 212 ? 2.496 12.602 7.445 1 73.69 212 SER B N 1
ATOM 4201 C CA . SER B 1 212 ? 1.421 12.695 6.465 1 73.69 212 SER B CA 1
ATOM 4202 C C . SER B 1 212 ? 1.969 13 5.074 1 73.69 212 SER B C 1
ATOM 4204 O O . SER B 1 212 ? 2.984 13.688 4.938 1 73.69 212 SER B O 1
ATOM 4206 N N . GLU B 1 213 ? 1.348 12.414 4.105 1 82.88 213 GLU B N 1
ATOM 4207 C CA . GLU B 1 213 ? 1.606 12.773 2.715 1 82.88 213 GLU B CA 1
ATOM 4208 C C . GLU B 1 213 ? 0.703 13.922 2.266 1 82.88 213 GLU B C 1
ATOM 4210 O O . GLU B 1 213 ? 0.795 14.383 1.126 1 82.88 213 GLU B O 1
ATOM 4215 N N . ASN B 1 214 ? -0.076 14.297 3.191 1 76.88 214 ASN B N 1
ATOM 4216 C CA . ASN B 1 214 ? -0.954 15.438 2.953 1 76.88 214 ASN B CA 1
ATOM 4217 C C . ASN B 1 214 ? -0.298 16.75 3.377 1 76.88 214 ASN B C 1
ATOM 4219 O O . ASN B 1 214 ? 0.211 16.859 4.492 1 76.88 214 ASN B O 1
ATOM 4223 N N . PHE B 1 215 ? -0.41 17.75 2.537 1 76.44 215 PHE B N 1
ATOM 4224 C CA . PHE B 1 215 ? 0.373 18.953 2.73 1 76.44 215 PHE B CA 1
ATOM 4225 C C . PHE B 1 215 ? -0.487 20.062 3.326 1 76.44 215 PHE B C 1
ATOM 4227 O O . PHE B 1 215 ? 0.007 21.156 3.6 1 76.44 215 PHE B O 1
ATOM 4234 N N . VAL B 1 216 ? -1.752 19.734 3.428 1 77.94 216 VAL B N 1
ATOM 4235 C CA . VAL B 1 216 ? -2.643 20.812 3.846 1 77.94 216 VAL B CA 1
ATOM 4236 C C . VAL B 1 216 ? -3.49 20.344 5.027 1 77.94 216 VAL B C 1
ATOM 4238 O O . VAL B 1 216 ? -3.664 19.141 5.246 1 77.94 216 VAL B O 1
ATOM 4241 N N . ASP B 1 217 ? -3.928 21.312 5.715 1 79.31 217 ASP B N 1
ATOM 4242 C CA . ASP B 1 217 ? -4.91 21.062 6.766 1 79.31 217 ASP B CA 1
ATOM 4243 C C . ASP B 1 217 ? -6.234 20.578 6.176 1 79.31 217 ASP B C 1
ATOM 4245 O O . ASP B 1 217 ? -6.781 21.219 5.273 1 79.31 217 ASP B O 1
ATOM 4249 N N . THR B 1 218 ? -6.742 19.453 6.645 1 80.62 218 THR B N 1
ATOM 4250 C CA . THR B 1 218 ? -7.965 18.875 6.09 1 80.62 218 THR B CA 1
ATOM 4251 C C . THR B 1 218 ? -9.094 18.906 7.121 1 80.62 218 THR B C 1
ATOM 4253 O O . THR B 1 218 ? -10.086 18.188 6.98 1 80.62 218 THR B O 1
ATOM 4256 N N . SER B 1 219 ? -8.969 19.625 8.172 1 79.25 219 SER B N 1
ATOM 4257 C CA . SER B 1 219 ? -9.938 19.656 9.266 1 79.25 219 SER B CA 1
ATOM 4258 C C . SER B 1 219 ? -11.297 20.156 8.781 1 79.25 219 SER B C 1
ATOM 4260 O O . SER B 1 219 ? -12.336 19.812 9.344 1 79.25 219 SER B O 1
ATOM 4262 N N . ALA B 1 220 ? -11.305 20.984 7.703 1 83.75 220 ALA B N 1
ATOM 4263 C CA . ALA B 1 220 ? -12.539 21.578 7.188 1 83.75 220 ALA B CA 1
ATOM 4264 C C . ALA B 1 220 ? -13.18 20.688 6.137 1 83.75 220 ALA B C 1
ATOM 4266 O O . ALA B 1 220 ? -14.156 21.062 5.496 1 83.75 220 ALA B O 1
ATOM 4267 N N . SER B 1 221 ? -12.664 19.5 5.941 1 90.31 221 SER B N 1
ATOM 4268 C CA . SER B 1 221 ? -13.156 18.609 4.887 1 90.31 221 SER B CA 1
ATOM 4269 C C . SER B 1 221 ? -14.578 18.141 5.188 1 90.31 221 SER B C 1
ATOM 4271 O O . SER B 1 221 ? -14.891 17.797 6.328 1 90.31 221 SER B O 1
ATOM 4273 N N . SER B 1 222 ? -15.453 18.156 4.164 1 94.12 222 SER B N 1
ATOM 4274 C CA . SER B 1 222 ? -16.828 17.734 4.324 1 94.12 222 SER B CA 1
ATOM 4275 C C . SER B 1 222 ? -16.938 16.203 4.328 1 94.12 222 SER B C 1
ATOM 4277 O O . SER B 1 222 ? -17.906 15.648 4.855 1 94.12 222 SER B O 1
ATOM 4279 N N . GLN B 1 223 ? -16.062 15.617 3.689 1 95.06 223 GLN B N 1
ATOM 4280 C CA . GLN B 1 223 ? -15.969 14.172 3.539 1 95.06 223 GLN B CA 1
ATOM 4281 C C . GLN B 1 223 ? -14.516 13.727 3.369 1 95.06 223 GLN B C 1
ATOM 4283 O O . GLN B 1 223 ? -13.711 14.43 2.758 1 95.06 223 GLN B O 1
ATOM 4288 N N . MET B 1 224 ? -14.211 12.555 3.947 1 94.06 224 MET B N 1
ATOM 4289 C CA . MET B 1 224 ? -12.828 12.102 3.916 1 94.06 224 MET B CA 1
ATOM 4290 C C . MET B 1 224 ? -12.727 10.703 3.311 1 94.06 224 MET B C 1
ATOM 4292 O O . MET B 1 224 ? -13.5 9.812 3.67 1 94.06 224 MET B O 1
ATOM 4296 N N . PHE B 1 225 ? -11.852 10.555 2.326 1 96.62 225 PHE B N 1
ATOM 4297 C CA . PHE B 1 225 ? -11.422 9.266 1.811 1 96.62 225 PHE B CA 1
ATOM 4298 C C . PHE B 1 225 ? -9.961 9 2.162 1 96.62 225 PHE B C 1
ATOM 4300 O O . PHE B 1 225 ? -9.062 9.664 1.642 1 96.62 225 PHE B O 1
ATOM 4307 N N . ASN B 1 226 ? -9.68 8.062 3.039 1 94.88 226 ASN B N 1
ATOM 4308 C CA . ASN B 1 226 ? -8.328 7.602 3.338 1 94.88 226 ASN B CA 1
ATOM 4309 C C . ASN B 1 226 ? -7.977 6.352 2.541 1 94.88 226 ASN B C 1
ATOM 4311 O O . ASN B 1 226 ? -8.641 5.32 2.662 1 94.88 226 ASN B O 1
ATOM 4315 N N . VAL B 1 227 ? -6.906 6.469 1.721 1 96.88 227 VAL B N 1
ATOM 4316 C CA . VAL B 1 227 ? -6.605 5.371 0.807 1 96.88 227 VAL B CA 1
ATOM 4317 C C . VAL B 1 227 ? -5.129 4.992 0.921 1 96.88 227 VAL B C 1
ATOM 4319 O O . VAL B 1 227 ? -4.332 5.742 1.487 1 96.88 227 VAL B O 1
ATOM 4322 N N . THR B 1 228 ? -4.777 3.809 0.408 1 96.62 228 THR B N 1
ATOM 4323 C CA . THR B 1 228 ? -3.383 3.383 0.421 1 96.62 228 THR B CA 1
ATOM 4324 C C . THR B 1 228 ? -2.852 3.23 -1.002 1 96.62 228 THR B C 1
ATOM 4326 O O . THR B 1 228 ? -1.655 3.012 -1.203 1 96.62 228 THR B O 1
ATOM 4329 N N . ASP B 1 229 ? -3.688 3.354 -1.949 1 97.19 229 ASP B N 1
ATOM 4330 C CA . ASP B 1 229 ? -3.348 3.098 -3.346 1 97.19 229 ASP B CA 1
ATOM 4331 C C . ASP B 1 229 ? -3.641 4.32 -4.215 1 97.19 229 ASP B C 1
ATOM 4333 O O . ASP B 1 229 ? -4.734 4.879 -4.156 1 97.19 229 ASP B O 1
ATOM 4337 N N . ARG B 1 230 ? -2.654 4.707 -5.008 1 96.62 230 ARG B N 1
ATOM 4338 C CA . ARG B 1 230 ? -2.777 5.941 -5.777 1 96.62 230 ARG B CA 1
ATOM 4339 C C . ARG B 1 230 ? -3.818 5.797 -6.879 1 96.62 230 ARG B C 1
ATOM 4341 O O . ARG B 1 230 ? -4.492 6.766 -7.234 1 96.62 230 ARG B O 1
ATOM 4348 N N . ALA B 1 231 ? -3.969 4.621 -7.473 1 96.12 231 ALA B N 1
ATOM 4349 C CA . ALA B 1 231 ? -5.012 4.43 -8.477 1 96.12 231 ALA B CA 1
ATOM 4350 C C . ALA B 1 231 ? -6.398 4.641 -7.875 1 96.12 231 ALA B C 1
ATOM 4352 O O . ALA B 1 231 ? -7.305 5.137 -8.547 1 96.12 231 ALA B O 1
ATOM 4353 N N . THR B 1 232 ? -6.555 4.195 -6.652 1 97.31 232 THR B N 1
ATOM 4354 C CA . THR B 1 232 ? -7.812 4.434 -5.957 1 97.31 232 THR B CA 1
ATOM 4355 C C . THR B 1 232 ? -8.016 5.922 -5.688 1 97.31 232 THR B C 1
ATOM 4357 O O . THR B 1 232 ? -9.109 6.449 -5.887 1 97.31 232 THR B O 1
ATOM 4360 N N . LEU B 1 233 ? -6.961 6.586 -5.238 1 97.06 233 LEU B N 1
ATOM 4361 C CA . LEU B 1 233 ? -7.02 8.031 -5.059 1 97.06 233 LEU B CA 1
ATOM 4362 C C . LEU B 1 233 ? -7.469 8.719 -6.344 1 97.06 233 LEU B C 1
ATOM 4364 O O . LEU B 1 233 ? -8.422 9.5 -6.332 1 97.06 233 LEU B O 1
ATOM 4368 N N . ASN B 1 234 ? -6.812 8.398 -7.426 1 95.75 234 ASN B N 1
ATOM 4369 C CA . ASN B 1 234 ? -7.137 9 -8.711 1 95.75 234 ASN B CA 1
ATOM 4370 C C . ASN B 1 234 ? -8.57 8.688 -9.125 1 95.75 234 ASN B C 1
ATOM 4372 O O . ASN B 1 234 ? -9.289 9.578 -9.602 1 95.75 234 ASN B O 1
ATOM 4376 N N . GLY B 1 235 ? -8.961 7.449 -8.961 1 96.12 235 GLY B N 1
ATOM 4377 C CA . GLY B 1 235 ? -10.312 7.055 -9.32 1 96.12 235 GLY B CA 1
ATOM 4378 C C . GLY B 1 235 ? -11.383 7.84 -8.578 1 96.12 235 GLY B C 1
ATOM 4379 O O . GLY B 1 235 ? -12.438 8.141 -9.141 1 96.12 235 GLY B O 1
ATOM 4380 N N . ILE B 1 236 ? -11.125 8.109 -7.316 1 97.25 236 ILE B N 1
ATOM 4381 C CA . ILE B 1 236 ? -12.07 8.891 -6.523 1 97.25 236 ILE B CA 1
ATOM 4382 C C . ILE B 1 236 ? -12.102 10.328 -7.035 1 97.25 236 ILE B C 1
ATOM 4384 O O . ILE B 1 236 ? -13.18 10.914 -7.203 1 97.25 236 ILE B O 1
ATOM 4388 N N . LEU B 1 237 ? -10.953 10.93 -7.355 1 96.19 237 LEU B N 1
ATOM 4389 C CA . LEU B 1 237 ? -10.891 12.281 -7.887 1 96.19 237 LEU B CA 1
ATOM 4390 C C . LEU B 1 237 ? -11.656 12.391 -9.203 1 96.19 237 LEU B C 1
ATOM 4392 O O . LEU B 1 237 ? -12.32 13.391 -9.461 1 96.19 237 LEU B O 1
ATOM 4396 N N . GLU B 1 238 ? -11.539 11.359 -10.023 1 94.56 238 GLU B N 1
ATOM 4397 C CA . GLU B 1 238 ? -12.164 11.344 -11.344 1 94.56 238 GLU B CA 1
ATOM 4398 C C . GLU B 1 238 ? -13.688 11.367 -11.234 1 94.56 238 GLU B C 1
ATOM 4400 O O . GLU B 1 238 ? -14.383 11.742 -12.18 1 94.56 238 GLU B O 1
ATOM 4405 N N . ARG B 1 239 ? -14.211 11.016 -10.062 1 94.62 239 ARG B N 1
ATOM 4406 C CA . ARG B 1 239 ? -15.641 10.734 -9.961 1 94.62 239 ARG B CA 1
ATOM 4407 C C . ARG B 1 239 ? -16.312 11.672 -8.961 1 94.62 239 ARG B C 1
ATOM 4409 O O . ARG B 1 239 ? -17.531 11.609 -8.766 1 94.62 239 ARG B O 1
ATOM 4416 N N . THR B 1 240 ? -15.516 12.484 -8.281 1 96.25 240 THR B N 1
ATOM 4417 C CA . THR B 1 240 ? -16.047 13.352 -7.238 1 96.25 240 THR B CA 1
ATOM 4418 C C . THR B 1 240 ? -15.461 14.75 -7.336 1 96.25 240 THR B C 1
ATOM 4420 O O . THR B 1 240 ? -14.594 15.008 -8.172 1 96.25 240 THR B O 1
ATOM 4423 N N . ASP B 1 241 ? -15.93 15.609 -6.48 1 95.88 241 ASP B N 1
ATOM 4424 C CA . ASP B 1 241 ? -15.398 16.953 -6.379 1 95.88 241 ASP B CA 1
ATOM 4425 C C . ASP B 1 241 ? -14.32 17.047 -5.301 1 95.88 241 ASP B C 1
ATOM 4427 O O . ASP B 1 241 ? -14.016 18.125 -4.801 1 95.88 241 ASP B O 1
ATOM 4431 N N . ALA B 1 242 ? -13.836 15.867 -4.914 1 97.75 242 ALA B N 1
ATOM 4432 C CA . ALA B 1 242 ? -12.805 15.836 -3.885 1 97.75 242 ALA B CA 1
ATOM 4433 C C . ALA B 1 242 ? -11.477 16.375 -4.422 1 97.75 242 ALA B C 1
ATOM 4435 O O . ALA B 1 242 ? -11.273 16.438 -5.637 1 97.75 242 ALA B O 1
ATOM 4436 N N . TYR B 1 243 ? -10.602 16.781 -3.512 1 97.31 243 TYR B N 1
ATOM 4437 C CA . TYR B 1 243 ? -9.242 17.172 -3.883 1 97.31 243 TYR B CA 1
ATOM 4438 C C . TYR B 1 243 ? -8.211 16.344 -3.125 1 97.31 243 TYR B C 1
ATOM 4440 O O . TYR B 1 243 ? -8.516 15.766 -2.084 1 97.31 243 TYR B O 1
ATOM 4448 N N . ALA B 1 244 ? -7.062 16.219 -3.664 1 96.38 244 ALA B N 1
ATOM 4449 C CA . ALA B 1 244 ? -5.871 15.656 -3.031 1 96.38 244 ALA B CA 1
ATOM 4450 C C . ALA B 1 244 ? -4.691 16.625 -3.148 1 96.38 244 ALA B C 1
ATOM 4452 O O . ALA B 1 244 ? -4.754 17.609 -3.887 1 96.38 244 ALA B O 1
ATOM 4453 N N . THR B 1 245 ? -3.674 16.391 -2.371 1 94.94 245 THR B N 1
ATOM 4454 C CA . THR B 1 245 ? -2.465 17.188 -2.447 1 94.94 245 THR B CA 1
ATOM 4455 C C . THR B 1 245 ? -1.292 16.359 -2.967 1 94.94 245 THR B C 1
ATOM 4457 O O . THR B 1 245 ? -1.286 15.141 -2.842 1 94.94 245 THR B O 1
ATOM 4460 N N . GLY B 1 246 ? -0.377 17.062 -3.58 1 93.69 246 GLY B N 1
ATOM 4461 C CA . GLY B 1 246 ? 0.793 16.375 -4.102 1 93.69 246 GLY B CA 1
ATOM 4462 C C . GLY B 1 246 ? 1.899 17.328 -4.531 1 93.69 246 GLY B C 1
ATOM 4463 O O . GLY B 1 246 ? 1.824 18.531 -4.281 1 93.69 246 GLY B O 1
ATOM 4464 N N . SER B 1 247 ? 2.918 16.734 -5.117 1 92.44 247 SER B N 1
ATOM 4465 C CA . SER B 1 247 ? 4.133 17.453 -5.477 1 92.44 247 SER B CA 1
ATOM 4466 C C . SER B 1 247 ? 3.963 18.203 -6.789 1 92.44 247 SER B C 1
ATOM 4468 O O . SER B 1 247 ? 4.75 19.094 -7.109 1 92.44 247 SER B O 1
ATOM 4470 N N . GLY B 1 248 ? 2.986 17.797 -7.594 1 90.31 248 GLY B N 1
ATOM 4471 C CA . GLY B 1 248 ? 2.771 18.438 -8.883 1 90.31 248 GLY B CA 1
ATOM 4472 C C . GLY B 1 248 ? 3.525 17.766 -10.016 1 90.31 248 GLY B C 1
ATOM 4473 O O . GLY B 1 248 ? 3.316 18.094 -11.188 1 90.31 248 GLY B O 1
ATOM 4474 N N . PHE B 1 249 ? 4.441 16.875 -9.703 1 88.62 249 PHE B N 1
ATOM 4475 C CA . PHE B 1 249 ? 5.117 16.125 -10.75 1 88.62 249 PHE B CA 1
ATOM 4476 C C . PHE B 1 249 ? 4.172 15.102 -11.375 1 88.62 249 PHE B C 1
ATOM 4478 O O . PHE B 1 249 ? 4.367 13.891 -11.234 1 88.62 249 PHE B O 1
ATOM 4485 N N . LEU B 1 250 ? 3.238 15.625 -12.047 1 81.06 250 LEU B N 1
ATOM 4486 C CA . LEU B 1 250 ? 2.197 14.797 -12.648 1 81.06 250 LEU B CA 1
ATOM 4487 C C . LEU B 1 250 ? 2.727 14.055 -13.867 1 81.06 250 LEU B C 1
ATOM 4489 O O . LEU B 1 250 ? 3.488 14.617 -14.664 1 81.06 250 LEU B O 1
ATOM 4493 N N . ASP B 1 251 ? 2.4 12.844 -13.914 1 80.38 251 ASP B N 1
ATOM 4494 C CA . ASP B 1 251 ? 2.592 12.062 -15.133 1 80.38 251 ASP B CA 1
ATOM 4495 C C . ASP B 1 251 ? 1.327 12.062 -15.984 1 80.38 251 ASP B C 1
ATOM 4497 O O . ASP B 1 251 ? 0.445 11.219 -15.797 1 80.38 251 ASP B O 1
ATOM 4501 N N . SER B 1 252 ? 1.309 12.891 -16.969 1 76.75 252 SER B N 1
ATOM 4502 C CA . SER B 1 252 ? 0.107 13.102 -17.766 1 76.75 252 SER B CA 1
ATOM 4503 C C . SER B 1 252 ? -0.281 11.836 -18.516 1 76.75 252 SER B C 1
ATOM 4505 O O . SER B 1 252 ? -1.45 11.641 -18.859 1 76.75 252 SER B O 1
ATOM 4507 N N . ASP B 1 253 ? 0.635 11.023 -18.703 1 74.88 253 ASP B N 1
ATOM 4508 C CA . ASP B 1 253 ? 0.358 9.789 -19.422 1 74.88 253 ASP B CA 1
ATOM 4509 C C . ASP B 1 253 ? -0.438 8.812 -18.562 1 74.88 253 ASP B C 1
ATOM 4511 O O . ASP B 1 253 ? -1.071 7.891 -19.078 1 74.88 253 ASP B O 1
ATOM 4515 N N . SER B 1 254 ? -0.405 9.078 -17.297 1 74.62 254 SER B N 1
ATOM 4516 C CA . SER B 1 254 ? -0.955 8.055 -16.406 1 74.62 254 SER B CA 1
ATOM 4517 C C . SER B 1 254 ? -2.186 8.562 -15.672 1 74.62 254 SER B C 1
ATOM 4519 O O . SER B 1 254 ? -2.752 7.852 -14.836 1 74.62 254 SER B O 1
ATOM 4521 N N . VAL B 1 255 ? -2.514 9.758 -15.875 1 77.19 255 VAL B N 1
ATOM 4522 C CA . VAL B 1 255 ? -3.68 10.289 -15.18 1 77.19 255 VAL B CA 1
ATOM 4523 C C . VAL B 1 255 ? -4.781 10.609 -16.188 1 77.19 255 VAL B C 1
ATOM 4525 O O . VAL B 1 255 ? -4.5 11.078 -17.297 1 77.19 255 VAL B O 1
ATOM 4528 N N . ASN B 1 256 ? -5.965 10.234 -15.734 1 82 256 ASN B N 1
ATOM 4529 C CA . ASN B 1 256 ? -7.121 10.5 -16.578 1 82 256 ASN B CA 1
ATOM 4530 C C . ASN B 1 256 ? -8.039 11.547 -15.953 1 82 256 ASN B C 1
ATOM 4532 O O . ASN B 1 256 ? -8.555 11.352 -14.852 1 82 256 ASN B O 1
ATOM 4536 N N . GLY B 1 257 ? -8.227 12.68 -16.672 1 87.38 257 GLY B N 1
ATOM 4537 C CA . GLY B 1 257 ? -9.234 13.641 -16.266 1 87.38 257 GLY B CA 1
ATOM 4538 C C . GLY B 1 257 ? -8.883 14.359 -14.977 1 87.38 257 GLY B C 1
ATOM 4539 O O . GLY B 1 257 ? -9.773 14.742 -14.211 1 87.38 257 GLY B O 1
ATOM 4540 N N . ILE B 1 258 ? -7.723 14.383 -14.547 1 92.69 258 ILE B N 1
ATOM 4541 C CA . ILE B 1 258 ? -7.262 15.055 -13.344 1 92.69 258 ILE B CA 1
ATOM 4542 C C . ILE B 1 258 ? -6.332 16.203 -13.711 1 92.69 258 ILE B C 1
ATOM 4544 O O . ILE B 1 258 ? -5.547 16.094 -14.656 1 92.69 258 ILE B O 1
ATOM 4548 N N . THR B 1 259 ? -6.504 17.281 -13.094 1 92.94 259 THR B N 1
ATOM 4549 C CA . THR B 1 259 ? -5.625 18.438 -13.281 1 92.94 259 THR B CA 1
ATOM 4550 C C . THR B 1 259 ? -4.949 18.828 -11.969 1 92.94 259 THR B C 1
ATOM 4552 O O . THR B 1 259 ? -5.324 18.328 -10.906 1 92.94 259 THR B O 1
ATOM 4555 N N . VAL B 1 260 ? -3.863 19.594 -12.086 1 93.69 260 VAL B N 1
ATOM 4556 C CA . VAL B 1 260 ? -3.084 20.016 -10.922 1 93.69 260 VAL B CA 1
ATOM 4557 C C . VAL B 1 260 ? -2.955 21.531 -10.906 1 93.69 260 VAL B C 1
ATOM 4559 O O . VAL B 1 260 ? -2.697 22.156 -11.938 1 93.69 260 VAL B O 1
ATOM 4562 N N . ILE B 1 261 ? -3.234 22.109 -9.727 1 95.5 261 ILE B N 1
ATOM 4563 C CA . ILE B 1 261 ? -3.146 23.562 -9.562 1 95.5 261 ILE B CA 1
ATOM 4564 C C . ILE B 1 261 ? -2.258 23.891 -8.359 1 95.5 261 ILE B C 1
ATOM 4566 O O . ILE B 1 261 ? -2.377 23.266 -7.305 1 95.5 261 ILE B O 1
ATOM 4570 N N . ARG B 1 262 ? -1.413 24.875 -8.516 1 95.44 262 ARG B N 1
ATOM 4571 C CA . ARG B 1 262 ? -0.513 25.281 -7.438 1 95.44 262 ARG B CA 1
ATOM 4572 C C . ARG B 1 262 ? -1.29 25.875 -6.266 1 95.44 262 ARG B C 1
ATOM 4574 O O . ARG B 1 262 ? -2.26 26.609 -6.469 1 95.44 262 ARG B O 1
ATOM 4581 N N . LEU B 1 263 ? -0.894 25.484 -5.086 1 96.75 263 LEU B N 1
ATOM 4582 C CA . LEU B 1 263 ? -1.431 26.078 -3.867 1 96.75 263 LEU B CA 1
ATOM 4583 C C . LEU B 1 263 ? -0.465 27.109 -3.295 1 96.75 263 LEU B C 1
ATOM 4585 O O . LEU B 1 263 ? 0.727 26.844 -3.143 1 96.75 263 LEU B O 1
ATOM 4589 N N . LYS B 1 264 ? -1.005 28.25 -3.086 1 94.5 264 LYS B N 1
ATOM 4590 C CA . LYS B 1 264 ? -0.195 29.266 -2.404 1 94.5 264 LYS B CA 1
ATOM 4591 C C . LYS B 1 264 ? -0.028 28.922 -0.926 1 94.5 264 LYS B C 1
ATOM 4593 O O . LYS B 1 264 ? -1.003 28.922 -0.172 1 94.5 264 LYS B O 1
ATOM 4598 N N . ASP B 1 265 ? 1.163 28.531 -0.602 1 89.38 265 ASP B N 1
ATOM 4599 C CA . ASP B 1 265 ? 1.48 28.234 0.793 1 89.38 265 ASP B CA 1
ATOM 4600 C C . ASP B 1 265 ? 2.904 28.672 1.132 1 89.38 265 ASP B C 1
ATOM 4602 O O . ASP B 1 265 ? 3.568 29.328 0.327 1 89.38 265 ASP B O 1
ATOM 4606 N N . ASN B 1 266 ? 3.252 28.516 2.371 1 87.56 266 ASN B N 1
ATOM 4607 C CA . ASN B 1 266 ? 4.59 28.891 2.814 1 87.56 266 ASN B CA 1
ATOM 4608 C C . ASN B 1 266 ? 5.414 27.672 3.211 1 87.56 266 ASN B C 1
ATOM 4610 O O . ASN B 1 266 ? 6.242 27.734 4.121 1 87.56 266 ASN B O 1
ATOM 4614 N N . LEU B 1 267 ? 5.02 26.688 2.482 1 89 267 LEU B N 1
ATOM 4615 C CA . LEU B 1 267 ? 5.754 25.469 2.801 1 89 267 LEU B CA 1
ATOM 4616 C C . LEU B 1 267 ? 7.027 25.375 1.966 1 89 267 LEU B C 1
ATOM 4618 O O . LEU B 1 267 ? 7.035 25.75 0.792 1 89 267 LEU B O 1
ATOM 4622 N N . ASP B 1 268 ? 8.094 25.094 2.496 1 91.75 268 ASP B N 1
ATOM 4623 C CA . ASP B 1 268 ? 9.375 24.859 1.84 1 91.75 268 ASP B CA 1
ATOM 4624 C C . ASP B 1 268 ? 9.586 23.375 1.534 1 91.75 268 ASP B C 1
ATOM 4626 O O . ASP B 1 268 ? 10.547 22.766 2 1 91.75 268 ASP B O 1
ATOM 4630 N N . ASN B 1 269 ? 8.742 22.859 0.592 1 95.56 269 ASN B N 1
ATOM 4631 C CA . ASN B 1 269 ? 8.75 21.438 0.296 1 95.56 269 ASN B CA 1
ATOM 4632 C C . ASN B 1 269 ? 10.016 21.031 -0.459 1 95.56 269 ASN B C 1
ATOM 4634 O O . ASN B 1 269 ? 10.422 21.703 -1.411 1 95.56 269 ASN B O 1
ATOM 4638 N N . ARG B 1 270 ? 10.602 19.938 -0.011 1 96.38 270 ARG B N 1
ATOM 4639 C CA . ARG B 1 270 ? 11.758 19.344 -0.666 1 96.38 270 ARG B CA 1
ATOM 4640 C C . ARG B 1 270 ? 11.578 17.844 -0.82 1 96.38 270 ARG B C 1
ATOM 4642 O O . ARG B 1 270 ? 11.289 17.141 0.153 1 96.38 270 ARG B O 1
ATOM 4649 N N . MET B 1 271 ? 11.719 17.438 -2.082 1 96.88 271 MET B N 1
ATOM 4650 C CA . MET B 1 271 ? 11.828 16 -2.307 1 96.88 271 MET B CA 1
ATOM 4651 C C . MET B 1 271 ? 13.211 15.492 -1.91 1 96.88 271 MET B C 1
ATOM 4653 O O . MET B 1 271 ? 14.227 16.094 -2.256 1 96.88 271 MET B O 1
ATOM 4657 N N . VAL B 1 272 ? 13.242 14.398 -1.12 1 98.12 272 VAL B N 1
ATOM 4658 C CA . VAL B 1 272 ? 14.523 13.859 -0.668 1 98.12 272 VAL B CA 1
ATOM 4659 C C . VAL B 1 272 ? 14.523 12.344 -0.794 1 98.12 272 VAL B C 1
ATOM 4661 O O . VAL B 1 272 ? 13.461 11.719 -0.915 1 98.12 272 VAL B O 1
ATOM 4664 N N . TYR B 1 273 ? 15.648 11.734 -0.851 1 98.5 273 TYR B N 1
ATOM 4665 C CA . TYR B 1 273 ? 15.742 10.297 -0.61 1 98.5 273 TYR B CA 1
ATOM 4666 C C . TYR B 1 273 ? 16.594 10.008 0.619 1 98.5 273 TYR B C 1
ATOM 4668 O O . TYR B 1 273 ? 17.484 10.789 0.962 1 98.5 273 TYR B O 1
ATOM 4676 N N . VAL B 1 274 ? 16.234 8.969 1.309 1 98.5 274 VAL B N 1
ATOM 4677 C CA . VAL B 1 274 ? 16.938 8.523 2.508 1 98.5 274 VAL B CA 1
ATOM 4678 C C . VAL B 1 274 ? 17.688 7.227 2.219 1 98.5 274 VAL B C 1
ATOM 4680 O O . VAL B 1 274 ? 17.234 6.414 1.406 1 98.5 274 VAL B O 1
ATOM 4683 N N . LYS B 1 275 ? 18.75 7.016 2.771 1 97.44 275 LYS B N 1
ATOM 4684 C CA . LYS B 1 275 ? 19.547 5.793 2.76 1 97.44 275 LYS B CA 1
ATOM 4685 C C . LYS B 1 275 ? 20.188 5.543 4.125 1 97.44 275 LYS B C 1
ATOM 4687 O O . LYS B 1 275 ? 20.141 6.402 5.004 1 97.44 275 LYS B O 1
ATOM 4692 N N . ARG B 1 276 ? 20.703 4.34 4.32 1 93.19 276 ARG B N 1
ATOM 4693 C CA . ARG B 1 276 ? 21.422 4.062 5.562 1 93.19 276 ARG B CA 1
ATOM 4694 C C . ARG B 1 276 ? 22.688 4.902 5.668 1 93.19 276 ARG B C 1
ATOM 4696 O O . ARG B 1 276 ? 23.422 5.043 4.688 1 93.19 276 ARG B O 1
ATOM 4703 N N . GLU B 1 277 ? 22.812 5.379 6.875 1 89.94 277 GLU B N 1
ATOM 4704 C CA . GLU B 1 277 ? 23.984 6.23 7.113 1 89.94 277 GLU B CA 1
ATOM 4705 C C . GLU B 1 277 ? 25.281 5.445 6.977 1 89.94 277 GLU B C 1
ATOM 4707 O O . GLU B 1 277 ? 25.359 4.289 7.395 1 89.94 277 GLU B O 1
ATOM 4712 N N . GLU B 1 278 ? 26.312 6.004 6.324 1 83.19 278 GLU B N 1
ATOM 4713 C CA . GLU B 1 278 ? 27.672 5.473 6.188 1 83.19 278 GLU B CA 1
ATOM 4714 C C . GLU B 1 278 ? 27.688 4.227 5.309 1 83.19 278 GLU B C 1
ATOM 4716 O O . GLU B 1 278 ? 28.609 3.41 5.387 1 83.19 278 GLU B O 1
ATOM 4721 N N . VAL B 1 279 ? 26.609 3.854 4.766 1 84.38 279 VAL B N 1
ATOM 4722 C CA . VAL B 1 279 ? 26.578 2.787 3.771 1 84.38 279 VAL B CA 1
ATOM 4723 C C . VAL B 1 279 ? 26.469 3.387 2.371 1 84.38 279 VAL B C 1
ATOM 4725 O O . VAL B 1 279 ? 25.578 4.195 2.104 1 84.38 279 VAL B O 1
ATOM 4728 N N . GLU B 1 280 ? 27.359 3.006 1.602 1 88.56 280 GLU B N 1
ATOM 4729 C CA . GLU B 1 280 ? 27.312 3.488 0.224 1 88.56 280 GLU B CA 1
ATOM 4730 C C . GLU B 1 280 ? 26.234 2.77 -0.573 1 88.56 280 GLU B C 1
ATOM 4732 O O . GLU B 1 280 ? 25.969 1.587 -0.344 1 88.56 280 GLU B O 1
ATOM 4737 N N . LEU B 1 281 ? 25.688 3.504 -1.49 1 92.81 281 LEU B N 1
ATOM 4738 C CA . LEU B 1 281 ? 24.719 2.885 -2.391 1 92.81 281 LEU B CA 1
ATOM 4739 C C . LEU B 1 281 ? 25.391 1.821 -3.256 1 92.81 281 LEU B C 1
ATOM 4741 O O . LEU B 1 281 ? 26.547 1.961 -3.629 1 92.81 281 LEU B O 1
ATOM 4745 N N . SER B 1 282 ? 24.625 0.751 -3.469 1 91.69 282 SER B N 1
ATOM 4746 C CA . SER B 1 282 ? 25.062 -0.194 -4.484 1 91.69 282 SER B CA 1
ATOM 4747 C C . SER B 1 282 ? 25.172 0.473 -5.852 1 91.69 282 SER B C 1
ATOM 4749 O O . SER B 1 282 ? 24.766 1.621 -6.023 1 91.69 282 SER B O 1
ATOM 4751 N N . GLN B 1 283 ? 25.766 -0.212 -6.816 1 94.12 283 GLN B N 1
ATOM 4752 C CA . GLN B 1 283 ? 25.812 0.306 -8.18 1 94.12 283 GLN B CA 1
ATOM 4753 C C . GLN B 1 283 ? 24.406 0.572 -8.711 1 94.12 283 GLN B C 1
ATOM 4755 O O . GLN B 1 283 ? 24.156 1.606 -9.336 1 94.12 283 GLN B O 1
ATOM 4760 N N . ALA B 1 284 ? 23.5 -0.366 -8.516 1 95.38 284 ALA B N 1
ATOM 4761 C CA . ALA B 1 284 ? 22.109 -0.191 -8.93 1 95.38 284 ALA B CA 1
ATOM 4762 C C . ALA B 1 284 ? 21.5 1.055 -8.297 1 95.38 284 ALA B C 1
ATOM 4764 O O . ALA B 1 284 ? 20.828 1.844 -8.969 1 95.38 284 ALA B O 1
ATOM 4765 N N . GLY B 1 285 ? 21.734 1.175 -6.969 1 96.56 285 GLY B N 1
ATOM 4766 C CA . GLY B 1 285 ? 21.234 2.344 -6.266 1 96.56 285 GLY B CA 1
ATOM 4767 C C . GLY B 1 285 ? 21.766 3.65 -6.82 1 96.56 285 GLY B C 1
ATOM 4768 O O . GLY B 1 285 ? 21 4.602 -7.016 1 96.56 285 GLY B O 1
ATOM 4769 N N . THR B 1 286 ? 23.062 3.693 -7.055 1 96.88 286 THR B N 1
ATOM 4770 C CA . THR B 1 286 ? 23.719 4.887 -7.59 1 96.88 286 THR B CA 1
ATOM 4771 C C . THR B 1 286 ? 23.156 5.23 -8.969 1 96.88 286 THR B C 1
ATOM 4773 O O . THR B 1 286 ? 22.828 6.391 -9.234 1 96.88 286 THR B O 1
ATOM 4776 N N . LEU B 1 287 ? 23.062 4.25 -9.781 1 97.5 287 LEU B N 1
ATOM 4777 C CA . LEU B 1 287 ? 22.562 4.457 -11.133 1 97.5 287 LEU B CA 1
ATOM 4778 C C . LEU B 1 287 ? 21.109 4.895 -11.109 1 97.5 287 LEU B C 1
ATOM 4780 O O . LEU B 1 287 ? 20.688 5.727 -11.914 1 97.5 287 LEU B O 1
ATOM 4784 N N . PHE B 1 288 ? 20.312 4.367 -10.219 1 98.06 288 PHE B N 1
ATOM 4785 C CA . PHE B 1 288 ? 18.906 4.75 -10.125 1 98.06 288 PHE B CA 1
ATOM 4786 C C . PHE B 1 288 ? 18.766 6.211 -9.711 1 98.06 288 PHE B C 1
ATOM 4788 O O . PHE B 1 288 ? 17.922 6.938 -10.234 1 98.06 288 PHE B O 1
ATOM 4795 N N . VAL B 1 289 ? 19.531 6.625 -8.719 1 98.06 289 VAL B N 1
ATOM 4796 C CA . VAL B 1 289 ? 19.516 8.016 -8.281 1 98.06 289 VAL B CA 1
ATOM 4797 C C . VAL B 1 289 ? 19.859 8.938 -9.445 1 98.06 289 VAL B C 1
ATOM 4799 O O . VAL B 1 289 ? 19.281 10.016 -9.586 1 98.06 289 VAL B O 1
ATOM 4802 N N . GLU B 1 290 ? 20.766 8.531 -10.258 1 97.81 290 GLU B N 1
ATOM 4803 C CA . GLU B 1 290 ? 21.125 9.305 -11.438 1 97.81 290 GLU B CA 1
ATOM 4804 C C . GLU B 1 290 ? 19.938 9.453 -12.383 1 97.81 290 GLU B C 1
ATOM 4806 O O . GLU B 1 290 ? 19.672 10.539 -12.898 1 97.81 290 GLU B O 1
ATOM 4811 N N . VAL B 1 291 ? 19.266 8.383 -12.641 1 97.88 291 VAL B N 1
ATOM 4812 C CA . VAL B 1 291 ? 18.078 8.406 -13.5 1 97.88 291 VAL B CA 1
ATOM 4813 C C . VAL B 1 291 ? 17.031 9.344 -12.906 1 97.88 291 VAL B C 1
ATOM 4815 O O . VAL B 1 291 ? 16.391 10.117 -13.625 1 97.88 291 VAL B O 1
ATOM 4818 N N . MET B 1 292 ? 16.812 9.25 -11.594 1 97 292 MET B N 1
ATOM 4819 C CA . MET B 1 292 ? 15.852 10.102 -10.914 1 97 292 MET B CA 1
ATOM 4820 C C . MET B 1 292 ? 16.234 11.57 -11.047 1 97 292 MET B C 1
ATOM 4822 O O . MET B 1 292 ? 15.383 12.422 -11.32 1 97 292 MET B O 1
ATOM 4826 N N . GLN B 1 293 ? 17.5 11.859 -10.844 1 97.06 293 GLN B N 1
ATOM 4827 C CA . GLN B 1 293 ? 17.984 13.227 -10.969 1 97.06 293 GLN B CA 1
ATOM 4828 C C . GLN B 1 293 ? 17.781 13.758 -12.383 1 97.06 293 GLN B C 1
ATOM 4830 O O . GLN B 1 293 ? 17.406 14.922 -12.562 1 97.06 293 GLN B O 1
ATOM 4835 N N . GLU B 1 294 ? 18.062 12.977 -13.352 1 96.56 294 GLU B N 1
ATOM 4836 C CA . GLU B 1 294 ? 17.828 13.367 -14.734 1 96.56 294 GLU B CA 1
ATOM 4837 C C . GLU B 1 294 ? 16.359 13.695 -14.977 1 96.56 294 GLU B C 1
ATOM 4839 O O . GLU B 1 294 ? 16.031 14.664 -15.656 1 96.56 294 GLU B O 1
ATOM 4844 N N . TYR B 1 295 ? 15.508 12.844 -14.438 1 95.69 295 TYR B N 1
ATOM 4845 C CA . TYR B 1 295 ? 14.07 13.086 -14.539 1 95.69 295 TYR B CA 1
ATOM 4846 C C . TYR B 1 295 ? 13.703 14.453 -13.969 1 95.69 295 TYR B C 1
ATOM 4848 O O . TYR B 1 295 ? 12.992 15.227 -14.609 1 95.69 295 TYR B O 1
ATOM 4856 N N . PHE B 1 296 ? 14.188 14.758 -12.781 1 94.94 296 PHE B N 1
ATOM 4857 C CA . PHE B 1 296 ? 13.836 15.992 -12.094 1 94.94 296 PHE B CA 1
ATOM 4858 C C . PHE B 1 296 ? 14.461 17.203 -12.781 1 94.94 296 PHE B C 1
ATOM 4860 O O . PHE B 1 296 ? 13.891 18.281 -12.789 1 94.94 296 PHE B O 1
ATOM 4867 N N . ASP B 1 297 ? 15.625 17.016 -13.352 1 94.25 297 ASP B N 1
ATOM 4868 C CA . ASP B 1 297 ? 16.266 18.078 -14.109 1 94.25 297 ASP B CA 1
ATOM 4869 C C . ASP B 1 297 ? 15.43 18.469 -15.328 1 94.25 297 ASP B C 1
ATOM 4871 O O . ASP B 1 297 ? 15.352 19.656 -15.68 1 94.25 297 ASP B O 1
ATOM 4875 N N . GLN B 1 298 ? 14.828 17.484 -15.93 1 90.19 298 GLN B N 1
ATOM 4876 C CA . GLN B 1 298 ? 13.969 17.75 -17.078 1 90.19 298 GLN B CA 1
ATOM 4877 C C . GLN B 1 298 ? 12.695 18.484 -16.656 1 90.19 298 GLN B C 1
ATOM 4879 O O . GLN B 1 298 ? 12.172 19.297 -17.406 1 90.19 298 GLN B O 1
ATOM 4884 N N . LYS B 1 299 ? 12.203 18.172 -15.477 1 85.12 299 LYS B N 1
ATOM 4885 C CA . LYS B 1 299 ? 10.984 18.797 -14.977 1 85.12 299 LYS B CA 1
ATOM 4886 C C . LYS B 1 299 ? 11.258 20.234 -14.523 1 85.12 299 LYS B C 1
ATOM 4888 O O . LYS B 1 299 ? 10.359 21.078 -14.547 1 85.12 299 LYS B O 1
ATOM 4893 N N . ARG B 1 300 ? 12.414 20.531 -13.961 1 76.88 300 ARG B N 1
ATOM 4894 C CA . ARG B 1 300 ? 12.82 21.875 -13.578 1 76.88 300 ARG B CA 1
ATOM 4895 C C . ARG B 1 300 ? 12.859 22.797 -14.797 1 76.88 300 ARG B C 1
ATOM 4897 O O . ARG B 1 300 ? 12.508 23.969 -14.703 1 76.88 300 ARG B O 1
ATOM 4904 N N . LYS B 1 301 ? 13.297 22.266 -15.93 1 68.12 301 LYS B N 1
ATOM 4905 C CA . LYS B 1 301 ? 13.453 23.047 -17.156 1 68.12 301 LYS B CA 1
ATOM 4906 C C . LYS B 1 301 ? 12.109 23.312 -17.828 1 68.12 301 LYS B C 1
ATOM 4908 O O . LYS B 1 301 ? 11.938 24.312 -18.531 1 68.12 301 LYS B O 1
ATOM 4913 N N . SER B 1 302 ? 11.055 22.5 -17.562 1 64.06 302 SER B N 1
ATOM 4914 C CA . SER B 1 302 ? 9.75 22.672 -18.188 1 64.06 302 SER B CA 1
ATOM 4915 C C . SER B 1 302 ? 8.859 23.609 -17.375 1 64.06 302 SER B C 1
ATOM 4917 O O . SER B 1 302 ? 8.133 24.422 -17.938 1 64.06 302 SER B O 1
#

Solvent-accessible surface area (backbone atoms only — not comparable to full-atom values): 31638 Å² total; per-residue (Å²): 134,53,73,65,49,37,47,49,52,38,35,24,68,15,50,34,31,61,57,55,19,13,60,74,67,72,46,53,43,67,58,50,50,50,45,49,50,52,43,24,59,72,70,72,48,62,42,63,43,78,54,96,88,37,44,39,69,29,76,69,16,46,57,49,44,54,52,34,47,52,51,46,52,51,49,49,32,49,38,48,61,65,44,69,74,78,61,70,65,78,54,53,31,37,20,21,46,91,60,58,53,50,22,63,39,54,50,52,43,40,66,75,40,63,85,58,39,31,39,32,44,45,46,51,35,50,67,55,24,54,47,33,21,53,39,39,71,14,62,35,18,39,51,71,39,28,84,83,23,35,68,61,49,49,53,51,32,56,74,54,45,38,41,81,43,83,72,45,76,47,54,52,16,38,34,30,20,54,85,40,80,68,61,76,46,78,61,41,49,71,76,76,55,57,57,31,30,35,41,45,64,52,51,58,89,73,52,25,65,46,48,44,72,56,83,64,90,63,86,57,39,62,26,42,39,31,25,56,29,60,41,44,49,50,36,38,23,58,73,40,82,25,36,32,55,43,65,63,63,70,43,72,75,64,51,53,61,58,40,75,33,43,41,67,71,89,67,62,36,29,37,29,39,34,32,42,50,98,5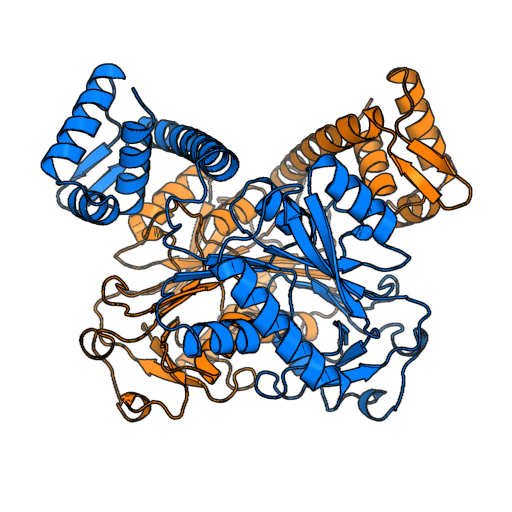2,79,69,52,71,68,52,49,52,44,52,50,45,45,50,52,53,50,53,55,58,71,74,103,134,52,73,65,47,39,47,48,52,39,36,25,68,16,51,33,29,61,58,53,18,13,61,74,68,73,46,53,43,67,59,50,50,50,46,48,49,51,44,25,59,74,71,70,48,63,42,63,43,79,54,96,89,38,43,39,68,30,78,66,15,46,56,49,45,56,51,33,46,52,50,48,50,50,49,48,32,50,39,48,61,65,44,69,75,77,62,69,66,76,54,53,31,35,20,21,44,93,60,58,53,51,22,63,39,55,50,50,41,40,67,75,40,64,84,58,40,31,38,34,44,46,46,50,36,51,66,56,26,54,47,34,22,54,39,38,70,14,63,36,18,38,50,71,39,28,85,82,21,34,68,61,48,49,53,53,32,55,74,54,45,37,41,80,45,82,72,45,75,47,55,52,16,38,34,28,22,53,85,40,78,71,60,76,46,80,62,41,48,70,76,76,53,56,57,31,31,34,40,44,64,51,50,60,94,73,55,26,64,45,48,43,73,54,84,63,90,63,88,56,40,61,27,42,39,31,25,57,30,59,40,44,48,49,35,37,23,56,73,40,80,24,35,33,54,44,65,62,62,71,41,71,75,64,53,53,61,59,40,74,33,42,40,66,69,88,67,62,35,28,37,27,39,32,30,42,50,98,52,76,69,50,72,69,52,50,52,45,52,50,47,45,49,52,54,51,55,55,59,72,74,104

Secondary structure (DSSP, 8-state):
--HHHHHHHHHHHHHSSHHHHHHHHTS-HHHHHHHHHHHHHHHTS-SEEEETTEEEE-HHHHHHHHHHHHHHHHHHHHHHHHS-TTS--SSEEEEESS-TTHHHHHHHHHHH-TT--EEEEEE--HHHHHHHHHTTS-SEEEEEE-TTTHHHHHHHHHHTTEEEEEEEE---EEEEETTSGGGG-SEE-GGGGTT--EEEE---TT--GGG-S--S--TT-SSEEEES-HHHHHHHHHHSS-BEEE-S---TTT-SSEEEEEE------EEEEEEETTPPPPHHHHHHHHHHHHHHHHHHH-/--HHHHHHHHHHHHHSSHHHHHHHHTS-HHHHHHHHHHHHHHHTS-SEEEETTEEEE-HHHHHHHHHHHHHHHHHHHHHHHHS-TTS--SSEEEEESS-TTHHHHHHHHHHH-TT--EEEEEE--HHHHHHHHHTTS-SEEEEEE-TTTHHHHHHHHHHTTEEEEEEEE---EEEEETTSGGGG-SEE-GGGGTT--EEEE---TT--GGG-S--S--TT-SSEEEES-HHHHHHHHHHSS-BEEE-S---TTT-SSEEEEEE------EEEEEEETTPPPPHHHHHHHHHHHHHHHHHHH-

Nearest PDB structures (foldseek):
  7d98-assembly1_Q  TM=4.847E-01  e=7.287E-19  Cupriavidus necator
  6g4r-assembly1_E  TM=4.824E-01  e=4.979E-19  Corynebacterium glutamicum
  5y9s-assembly1_B  TM=5.252E-01  e=1.078E-15  Vibrio vulnificus CMCP6
  3hhg-assembly1_D  TM=4.497E-01  e=1.909E-15  Neisseria meningitidis serogroup B
  5y9s-assembly1_D  TM=4.941E-01  e=8.603E-14  Vibrio vulnificus CMCP6

Sequence (604 aa):
MNIQQLRYVVAIANSGTFREAAEKMYVSQPSLSISVRDLEKELGFKIFRRTSSGTFLTRRGMEFYEKAQELVKGFDIFQNQYANPEEEKDEFSVASQHYDFLPPTITAFSERYPDYKNFRIFESTTVQILDEVAQGHSEIGIIYLNNQNKKGIMQRVEKLGLEVIELIPFHTHIYLCEGHPLAQKEELVMEDLADLPTVRFTQEKDEYLYYSENFVDTSASSQMFNVTDRATLNGILERTDAYATGSGFLDSDSVNGITVIRLKDNLDNRMVYVKREEVELSQAGTLFVEVMQEYFDQKRKSMNIQQLRYVVAIANSGTFREAAEKMYVSQPSLSISVRDLEKELGFKIFRRTSSGTFLTRRGMEFYEKAQELVKGFDIFQNQYANPEEEKDEFSVASQHYDFLPPTITAFSERYPDYKNFRIFESTTVQILDEVAQGHSEIGIIYLNNQNKKGIMQRVEKLGLEVIELIPFHTHIYLCEGHPLAQKEELVMEDLADLPTVRFTQEKDEYLYYSENFVDTSASSQMFNVTDRATLNGILERTDAYATGSGFLDSDSVNGITVIRLKDNLDNRMVYVKREEVELSQAGTLFVEVMQEYFDQKRKS

Organism: Streptococcus pneumoniae (strain ATCC BAA-255 / R6) (NCBI:txid171101)

InterPro domains:
  IPR000847 LysR, HTH, N-terminal domain [PF00126] (3-61)
  IPR000847 LysR, HTH, N-terminal domain [PR00039] (18-29)
  IPR000847 LysR, HTH, N-terminal domain [PR00039] (29-39)
  IPR000847 LysR, HTH, N-terminal domain [PR00039] (39-50)
  IPR000847 LysR, HTH, N-terminal domain [PS50931] (1-58)
  IPR005119 LysR, substrate-binding [PF03466] (99-296)
  IPR036388 Winged helix-like DNA-binding domain superfamily [G3DSA:1.10.10.10] (1-82)
  IPR036390 Winged helix DNA-binding domain superfamily [SSF46785] (1-84)

pLDDT: mean 87.23, std 11.63, range [42.72, 98.56]